Protein AF-0000000070601796 (afdb_homodimer)

Organism: Penaeus vannamei (NCBI:txid6689)

Solvent-accessible surface area (backbone atoms only — not comparable to full-atom values): 25104 Å² total; per-residue (Å²): 136,83,83,76,80,76,74,79,75,78,70,72,74,73,69,78,83,60,62,57,55,40,42,63,65,41,44,72,77,69,81,78,64,83,66,82,69,65,72,70,69,75,73,85,48,68,49,30,37,33,40,44,47,78,46,67,86,44,80,73,28,97,74,22,25,33,31,45,35,33,32,23,70,66,40,57,42,72,46,76,43,76,29,66,59,75,47,40,66,51,49,52,51,47,46,44,54,62,41,36,31,72,50,24,40,30,50,31,39,34,28,57,88,50,68,36,67,69,32,68,54,41,51,51,49,29,59,60,41,62,28,43,80,40,72,64,48,97,79,47,59,68,69,45,48,55,52,50,50,50,49,51,52,50,49,52,56,46,59,60,25,86,61,68,68,44,51,66,78,37,43,39,55,51,49,29,50,59,32,66,33,80,32,80,93,46,70,38,26,23,41,27,53,49,48,29,44,83,66,43,63,32,60,60,52,64,62,23,70,75,81,55,61,69,56,55,55,62,49,54,61,73,95,137,84,83,76,80,75,72,78,74,79,70,71,76,72,68,78,82,58,60,56,54,40,41,63,64,40,44,71,77,68,80,79,65,86,63,84,71,66,74,72,68,76,74,86,47,67,50,29,36,33,38,43,48,78,46,65,85,45,79,72,28,98,73,21,26,32,31,46,34,35,30,24,68,67,41,57,41,71,46,76,42,76,30,65,60,75,47,43,64,52,48,51,50,48,44,43,54,63,41,36,32,72,50,24,40,29,49,31,40,33,28,56,88,48,66,35,66,68,31,68,58,41,51,51,49,30,61,60,41,63,28,43,80,42,71,64,47,98,79,48,59,67,67,45,48,56,52,50,50,50,50,51,52,50,49,53,55,48,59,62,26,86,60,69,68,45,51,68,78,34,43,37,55,48,48,30,50,59,33,65,34,79,32,80,93,48,69,38,24,23,42,27,52,49,48,27,42,84,65,44,64,31,58,60,54,63,62,24,69,76,79,56,59,68,59,55,56,63,48,54,60,72,97

InterPro domains:
  IPR001584 Integrase, catalytic core [PF00665] (47-141)
  IPR001584 Integrase, catalytic core [PS50994] (35-210)
  IPR012337 Ribonuclease H-like superfamily [SSF53098] (43-188)
  IPR036397 Ribonuclease H superfamily [G3DSA:3.30.420.10] (40-213)

Sequence (446 aa):
MTFSATSPSATRAIHPTFPPSAILRCLPPAPRHPGHPTPHLQQDERFQNVHIDIVGPLPMDDGFTYIVMMIDRFTRRPEATPIRDITAA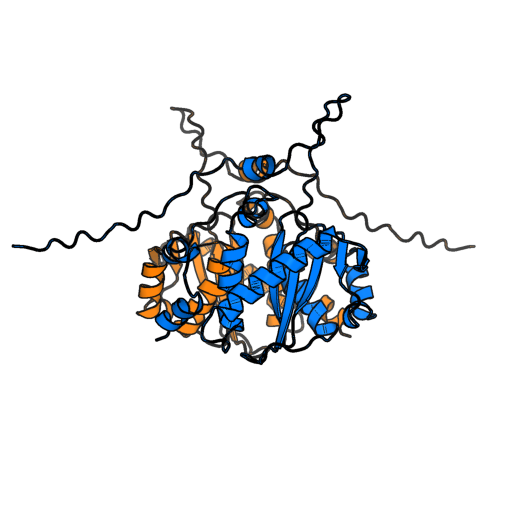TVAKTFINTWVSRFGTPDTVTTDRGAQFESELWRHLMILLGSKRIRTTAYHPCANGMVERLHRHMKQALTSSSSNRRWVDQLPLVLLNIRTSFKEDLQCTTTEMVYGTMLALPADFLVKASTIEPGTFVRQLCDMTFSATSPSATRAIHPTFPPSAILRCLPPAPRHPGHPTPHLQQDERFQNVHIDIVGPLPMDDGFTYIVMMIDRFTRRPEATPIRDITAATVAKTFINTWVSRFGTPDTVTTDRGAQFESELWRHLMILLGSKRIRTTAYHPCANGMVERLHRHMKQALTSSSSNRRWVDQLPLVLLNIRTSFKEDLQCTTTEMVYGTMLALPADFLVKASTIEPGTFVRQLCD

pLDDT: mean 72.41, std 23.52, range [27.55, 97.38]

Radius of gyration: 22.54 Å; Cα contacts (8 Å, |Δi|>4): 683; chains: 2; bounding box: 56×63×92 Å

Secondary structure (DSSP, 8-state):
-------------------TTHHHHHS------SS----------TTTEEEEEEE-PPPPBTTB-EEEEEEETTT--EEEEEES---HHHHHHHHIIIIIHHH---SEEEE-S-HHHHSHHHHHHHHHHTPEEEEPPTT-HHHHHHHHHHHHHHHHHHHHSS-GGGHHHHHHHHHHHHHHSEETTTTEEHHHHHHSSPPP--HHHHHHTTT--THHHHHHHH-/-------------------TTHHHHHS------SS----------TTTEEEEEEE-PPPPBTTB-EEEEEEETTT--EEEEEES---HHHHHHHHIIIIIHHH---SEEEE-S-HHHHSHHHHHHHHHHTPEEEE--TT-HHHHHHHHHHHHHHHHHHHHSS-GGGHHHHHHHHHHHHHHSEETTTTEEHHHHHHSSPPP--HHHHHHTTT--THHHHHHHH-

Structure (mmCIF, N/CA/C/O backbone):
data_AF-0000000070601796-model_v1
#
loop_
_entity.id
_entity.type
_entity.pdbx_description
1 polymer 'Putative choline/ethanolamine kinase'
#
loop_
_atom_site.group_PDB
_atom_site.id
_atom_site.type_symbol
_atom_site.label_atom_id
_atom_site.label_alt_id
_atom_site.label_comp_id
_atom_site.label_asym_id
_atom_site.label_entity_id
_atom_site.label_seq_id
_atom_site.pdbx_PDB_ins_code
_atom_site.Cartn_x
_atom_site.Cartn_y
_atom_site.Cartn_z
_atom_site.occupancy
_atom_site.B_iso_or_equiv
_atom_site.auth_seq_id
_atom_site.auth_comp_id
_atom_site.auth_asym_id
_atom_site.auth_atom_id
_atom_site.pdbx_PDB_model_num
ATOM 1 N N . MET A 1 1 ? 1.97 -25.984 -46.719 1 27.55 1 MET A N 1
ATOM 2 C CA . MET A 1 1 ? 2.707 -24.797 -46.312 1 27.55 1 MET A CA 1
ATOM 3 C C . MET A 1 1 ? 2.395 -24.438 -44.875 1 27.55 1 MET A C 1
ATOM 5 O O . MET A 1 1 ? 1.26 -24.094 -44.531 1 27.55 1 MET A O 1
ATOM 9 N N . THR A 1 2 ? 3.012 -25.094 -43.812 1 27.83 2 THR A N 1
ATOM 10 C CA . THR A 1 2 ? 2.707 -25.234 -42.406 1 27.83 2 THR A CA 1
ATOM 11 C C . THR A 1 2 ? 3.041 -23.953 -41.656 1 27.83 2 THR A C 1
ATOM 13 O O . THR A 1 2 ? 4.168 -23.469 -41.719 1 27.83 2 THR A O 1
ATOM 16 N N . PHE A 1 3 ? 2.113 -22.953 -41.469 1 31.62 3 PHE A N 1
ATOM 17 C CA . PHE A 1 3 ? 2.234 -21.688 -40.75 1 31.62 3 PHE A CA 1
ATOM 18 C C . PHE A 1 3 ? 2.674 -21.922 -39.312 1 31.62 3 PHE A C 1
ATOM 20 O O . PHE A 1 3 ? 1.909 -22.453 -38.5 1 31.62 3 PHE A O 1
ATOM 27 N N . SER A 1 4 ? 3.973 -22.219 -39 1 29.75 4 SER A N 1
ATOM 28 C CA . SER A 1 4 ? 4.547 -22.359 -37.656 1 29.75 4 SER A CA 1
ATOM 29 C C . SER A 1 4 ? 4.426 -21.078 -36.844 1 29.75 4 SER A C 1
ATOM 31 O O . SER A 1 4 ? 5.059 -20.078 -37.188 1 29.75 4 SER A O 1
ATOM 33 N N . ALA A 1 5 ? 3.281 -20.688 -36.344 1 32.38 5 ALA A N 1
ATOM 34 C CA . ALA A 1 5 ? 3.045 -19.516 -35.5 1 32.38 5 ALA A CA 1
ATOM 35 C C . ALA A 1 5 ? 4.02 -19.484 -34.312 1 32.38 5 ALA A C 1
ATOM 37 O O . ALA A 1 5 ? 3.957 -20.328 -33.438 1 32.38 5 ALA A O 1
ATOM 38 N N . THR A 1 6 ? 5.301 -19.078 -34.562 1 30.95 6 THR A N 1
ATOM 39 C CA . THR A 1 6 ? 6.312 -18.859 -33.531 1 30.95 6 THR A CA 1
ATOM 40 C C . THR A 1 6 ? 5.789 -17.906 -32.469 1 30.95 6 THR A C 1
ATOM 42 O O . THR A 1 6 ? 5.398 -16.781 -32.75 1 30.95 6 THR A O 1
ATOM 45 N N . SER A 1 7 ? 5.219 -18.375 -31.406 1 31.25 7 SER A N 1
ATOM 46 C CA . SER A 1 7 ? 4.719 -17.703 -30.219 1 31.25 7 SER A CA 1
ATOM 47 C C . SER A 1 7 ? 5.754 -16.734 -29.641 1 31.25 7 SER A C 1
ATOM 49 O O . SER A 1 7 ? 6.895 -17.125 -29.391 1 31.25 7 SER A O 1
ATOM 51 N N . PRO A 1 8 ? 5.82 -15.43 -30.031 1 32.69 8 PRO A N 1
ATOM 52 C CA . PRO A 1 8 ? 6.797 -14.492 -29.469 1 32.69 8 PRO A CA 1
ATOM 53 C C . PRO A 1 8 ? 6.98 -14.664 -27.953 1 32.69 8 PRO A C 1
ATOM 55 O O . PRO A 1 8 ? 6 -14.852 -27.234 1 32.69 8 PRO A O 1
ATOM 58 N N . SER A 1 9 ? 7.957 -15.336 -27.484 1 32.66 9 SER A N 1
ATOM 59 C CA . SER A 1 9 ? 8.453 -15.328 -26.109 1 32.66 9 SER A CA 1
ATOM 60 C C . SER A 1 9 ? 8.445 -13.922 -25.531 1 32.66 9 SER A C 1
ATOM 62 O O . SER A 1 9 ? 9.086 -13.016 -26.062 1 32.66 9 SER A O 1
ATOM 64 N N . ALA A 1 10 ? 7.359 -13.414 -25.125 1 36.53 10 ALA A N 1
ATOM 65 C CA . ALA A 1 10 ? 7.309 -12.125 -24.422 1 36.53 10 ALA A CA 1
ATOM 66 C C . ALA A 1 10 ? 8.469 -11.977 -23.453 1 36.53 10 ALA A C 1
ATOM 68 O O . ALA A 1 10 ? 8.5 -12.641 -22.406 1 36.53 10 ALA A O 1
ATOM 69 N N . THR A 1 11 ? 9.656 -11.703 -23.953 1 35.5 11 THR A N 1
ATOM 70 C CA . THR A 1 11 ? 10.844 -11.359 -23.172 1 35.5 11 THR A CA 1
ATOM 71 C C . THR A 1 11 ? 10.508 -10.352 -22.078 1 35.5 11 THR A C 1
ATOM 73 O O . THR A 1 11 ? 10.055 -9.242 -22.375 1 35.5 11 THR A O 1
ATOM 76 N N . ARG A 1 12 ? 10.219 -10.875 -20.953 1 40.72 12 ARG A N 1
ATOM 77 C CA . ARG A 1 12 ? 10.211 -10 -19.781 1 40.72 12 ARG A CA 1
ATOM 78 C C . ARG A 1 12 ? 11.422 -9.07 -19.781 1 40.72 12 ARG A C 1
ATOM 80 O O . ARG A 1 12 ? 12.562 -9.531 -19.828 1 40.72 12 ARG A O 1
ATOM 87 N N . ALA A 1 13 ? 11.344 -7.996 -20.391 1 36.81 13 ALA A N 1
ATOM 88 C CA . ALA A 1 13 ? 12.477 -7.078 -20.328 1 36.81 13 ALA A CA 1
ATOM 89 C C . ALA A 1 13 ? 13.016 -6.977 -18.891 1 36.81 13 ALA A C 1
ATOM 91 O O . ALA A 1 13 ? 12.305 -6.539 -17.984 1 36.81 13 ALA A O 1
ATOM 92 N N . ILE A 1 14 ? 13.805 -7.953 -18.516 1 35.41 14 ILE A N 1
ATOM 93 C CA . ILE A 1 14 ? 14.539 -7.828 -17.266 1 35.41 14 ILE A CA 1
ATOM 94 C C . ILE A 1 14 ? 15.383 -6.555 -17.281 1 35.41 14 ILE A C 1
ATOM 96 O O . ILE A 1 14 ? 16.234 -6.383 -18.156 1 35.41 14 ILE A O 1
ATOM 100 N N . HIS A 1 15 ? 14.867 -5.477 -16.844 1 34.66 15 HIS A N 1
ATOM 101 C CA . HIS A 1 15 ? 15.758 -4.324 -16.734 1 34.66 15 HIS A CA 1
ATOM 102 C C . HIS A 1 15 ? 16.969 -4.645 -15.867 1 34.66 15 HIS A C 1
ATOM 104 O O . HIS A 1 15 ? 16.875 -5.469 -14.953 1 34.66 15 HIS A O 1
ATOM 110 N N . PRO A 1 16 ? 18.109 -4.254 -16.344 1 31.34 16 PRO A N 1
ATOM 111 C CA . PRO A 1 16 ? 19.375 -4.48 -15.625 1 31.34 16 PRO A CA 1
ATOM 112 C C . PRO A 1 16 ? 19.281 -4.109 -14.148 1 31.34 16 PRO A C 1
ATOM 114 O O . PRO A 1 16 ? 18.5 -3.229 -13.773 1 31.34 16 PRO A O 1
ATOM 117 N N . THR A 1 17 ? 19.562 -5.094 -13.289 1 33.25 17 THR A N 1
ATOM 118 C CA . THR A 1 17 ? 19.734 -4.941 -11.844 1 33.25 17 THR A CA 1
ATOM 119 C C . THR A 1 17 ? 20.578 -3.713 -11.531 1 33.25 17 THR A C 1
ATOM 121 O O . THR A 1 17 ? 21.734 -3.619 -11.961 1 33.25 17 THR A O 1
ATOM 124 N N . PHE A 1 18 ? 20.062 -2.576 -11.422 1 34.47 18 PHE A N 1
ATOM 125 C CA . PHE A 1 18 ? 20.828 -1.414 -11 1 34.47 18 PHE A CA 1
ATOM 126 C C . PHE A 1 18 ? 21.422 -1.632 -9.617 1 34.47 18 PHE A C 1
ATOM 128 O O . PHE A 1 18 ? 20.766 -2.197 -8.734 1 34.47 18 PHE A O 1
ATOM 135 N N . PRO A 1 19 ? 22.641 -1.604 -9.391 1 35.62 19 PRO A N 1
ATOM 136 C CA . PRO A 1 19 ? 23.234 -1.679 -8.047 1 35.62 19 PRO A CA 1
ATOM 137 C C . PRO A 1 19 ? 22.469 -0.834 -7.031 1 35.62 19 PRO A C 1
ATOM 139 O O . PRO A 1 19 ? 21.812 0.141 -7.398 1 35.62 19 PRO A O 1
ATOM 142 N N . PRO A 1 20 ? 22.031 -1.348 -5.867 1 39.16 20 PRO A N 1
ATOM 143 C CA . PRO A 1 20 ? 21.359 -0.66 -4.762 1 39.16 20 PRO A CA 1
ATOM 144 C C . PRO A 1 20 ? 21.734 0.817 -4.668 1 39.16 20 PRO A C 1
ATOM 146 O O . PRO A 1 20 ? 21.094 1.578 -3.939 1 39.16 20 PRO A O 1
ATOM 149 N N . SER A 1 21 ? 22.781 1.272 -5.32 1 41.09 21 SER A N 1
ATOM 150 C CA . SER A 1 21 ? 23.234 2.654 -5.418 1 41.09 21 SER A CA 1
ATOM 151 C C . SER A 1 21 ? 22.234 3.518 -6.176 1 41.09 21 SER A C 1
ATOM 153 O O . SER A 1 21 ? 22.531 4.66 -6.535 1 41.09 21 SER A O 1
ATOM 155 N N . ALA A 1 22 ? 21.266 2.914 -6.52 1 44.47 22 ALA A N 1
ATOM 156 C CA . ALA A 1 22 ? 20.422 3.717 -7.406 1 44.47 22 ALA A CA 1
ATOM 157 C C . ALA A 1 22 ? 19.859 4.93 -6.672 1 44.47 22 ALA A C 1
ATOM 159 O O . ALA A 1 22 ? 19.719 6.008 -7.254 1 44.47 22 ALA A O 1
ATOM 160 N N . ILE A 1 23 ? 19.438 4.664 -5.348 1 46.59 23 ILE A N 1
ATOM 161 C CA . ILE A 1 23 ? 18.938 5.828 -4.625 1 46.59 23 ILE A CA 1
ATOM 162 C C . ILE A 1 23 ? 20.016 6.918 -4.598 1 46.59 23 ILE A C 1
ATOM 164 O O . ILE A 1 23 ? 19.703 8.102 -4.754 1 46.59 23 ILE A O 1
ATOM 168 N N . LEU A 1 24 ? 21.234 6.422 -4.418 1 45.03 24 LEU A N 1
ATOM 169 C CA . LEU A 1 24 ? 22.312 7.402 -4.379 1 45.03 24 LEU A CA 1
ATOM 170 C C . LEU A 1 24 ? 22.484 8.078 -5.734 1 45.03 24 LEU A C 1
ATOM 172 O O . LEU A 1 24 ? 22.906 9.242 -5.809 1 45.03 24 LEU A O 1
ATOM 176 N N . ARG A 1 25 ? 22.234 7.285 -6.684 1 45.62 25 ARG A N 1
ATOM 177 C CA . ARG A 1 25 ? 22.469 7.887 -7.992 1 45.62 25 ARG A CA 1
ATOM 178 C C . ARG A 1 25 ? 21.375 8.906 -8.328 1 45.62 25 ARG A C 1
ATOM 180 O O . ARG A 1 25 ? 21.625 9.852 -9.086 1 45.62 25 ARG A O 1
ATOM 187 N N . CYS A 1 26 ? 20.188 8.672 -7.859 1 42.59 26 CYS A N 1
ATOM 188 C CA . CYS A 1 26 ? 19.078 9.562 -8.18 1 42.59 26 CYS A CA 1
ATOM 189 C C . CYS A 1 26 ? 19.172 10.859 -7.383 1 42.59 26 CYS A C 1
ATOM 191 O O . CYS A 1 26 ? 18.469 11.82 -7.68 1 42.59 26 CYS A O 1
ATOM 193 N N . LEU A 1 27 ? 20.031 10.844 -6.348 1 44.19 27 LEU A N 1
ATOM 194 C CA . LEU A 1 27 ? 20.109 12.094 -5.602 1 44.19 27 LEU A CA 1
ATOM 195 C C . LEU A 1 27 ? 21.016 13.094 -6.316 1 44.19 27 LEU A C 1
ATOM 197 O O . LEU A 1 27 ? 22.109 12.75 -6.746 1 44.19 27 LEU A O 1
ATOM 201 N N . PRO A 1 28 ? 20.406 14.062 -6.852 1 40.34 28 PRO A N 1
ATOM 202 C CA . PRO A 1 28 ? 21.266 15.062 -7.484 1 40.34 28 PRO A CA 1
ATOM 203 C C . PRO A 1 28 ? 22.5 15.406 -6.645 1 40.34 28 PRO A C 1
ATOM 205 O O . PRO A 1 28 ? 22.438 15.336 -5.414 1 40.34 28 PRO A O 1
ATOM 208 N N . PRO A 1 29 ? 23.609 15.438 -7.293 1 39.12 29 PRO A N 1
ATOM 209 C CA . PRO A 1 29 ? 24.781 15.914 -6.566 1 39.12 29 PRO A CA 1
ATOM 210 C C . PRO A 1 29 ? 24.562 17.25 -5.879 1 39.12 29 PRO A C 1
ATOM 212 O O . PRO A 1 29 ? 23.844 18.109 -6.414 1 39.12 29 PRO A O 1
ATOM 215 N N . ALA A 1 30 ? 24.453 17.359 -4.527 1 37.25 30 ALA A N 1
ATOM 216 C CA . ALA A 1 30 ? 24.453 18.672 -3.877 1 37.25 30 ALA A CA 1
ATOM 217 C C . ALA A 1 30 ? 25.375 19.641 -4.602 1 37.25 30 ALA A C 1
ATOM 219 O O . ALA A 1 30 ? 26.406 19.234 -5.152 1 37.25 30 ALA A O 1
ATOM 220 N N . PRO A 1 31 ? 24.859 20.766 -4.863 1 35.44 31 PRO A N 1
ATOM 221 C CA . PRO A 1 31 ? 25.812 21.734 -5.418 1 35.44 31 PRO A CA 1
ATOM 222 C C . PRO A 1 31 ? 27.141 21.766 -4.652 1 35.44 31 PRO A C 1
ATOM 224 O O . PRO A 1 31 ? 27.141 21.672 -3.422 1 35.44 31 PRO A O 1
ATOM 227 N N . ARG A 1 32 ? 28.219 21.375 -5.234 1 36.53 32 ARG A N 1
ATOM 228 C CA . ARG A 1 32 ? 29.578 21.516 -4.723 1 36.53 32 ARG A CA 1
ATOM 229 C C . ARG A 1 32 ? 29.875 22.953 -4.336 1 36.53 32 ARG A C 1
ATOM 231 O O . ARG A 1 32 ? 29.984 23.828 -5.203 1 36.53 32 ARG A O 1
ATOM 238 N N . HIS A 1 33 ? 29.375 23.547 -3.203 1 36.47 33 HIS A N 1
ATOM 239 C CA . HIS A 1 33 ? 30.188 24.719 -2.889 1 36.47 33 HIS A CA 1
ATOM 240 C C . HIS A 1 33 ? 31.656 24.344 -2.777 1 36.47 33 HIS A C 1
ATOM 242 O O . HIS A 1 33 ? 32 23.219 -2.43 1 36.47 33 HIS A O 1
ATOM 248 N N . PRO A 1 34 ? 32.688 25.141 -3.203 1 38.19 34 PRO A N 1
ATOM 249 C CA . PRO A 1 34 ? 34.125 24.906 -3.17 1 38.19 34 PRO A CA 1
ATOM 250 C C . PRO A 1 34 ? 34.594 24.281 -1.858 1 38.19 34 PRO A C 1
ATOM 252 O O . PRO A 1 34 ? 35.719 23.766 -1.78 1 38.19 34 PRO A O 1
ATOM 255 N N . GLY A 1 35 ? 34.312 24.891 -0.669 1 38.12 35 GLY A N 1
ATOM 256 C CA . GLY A 1 35 ? 35.094 24.484 0.481 1 38.12 35 GLY A CA 1
ATOM 257 C C . GLY A 1 35 ? 35 23 0.771 1 38.12 35 GLY A C 1
ATOM 258 O O . GLY A 1 35 ? 35.094 22.172 -0.143 1 38.12 35 GLY A O 1
ATOM 259 N N . HIS A 1 36 ? 34.656 22.734 2.127 1 37.25 36 HIS A N 1
ATOM 260 C CA . HIS A 1 36 ? 34.812 21.406 2.715 1 37.25 36 HIS A CA 1
ATOM 261 C C . HIS A 1 36 ? 34 20.359 1.956 1 37.25 36 HIS A C 1
ATOM 263 O O . HIS A 1 36 ? 32.812 20.516 1.763 1 37.25 36 HIS A O 1
ATOM 269 N N . PRO A 1 37 ? 34.625 19.641 1.055 1 38.59 37 PRO A N 1
ATOM 270 C CA . PRO A 1 37 ? 34.094 18.547 0.225 1 38.59 37 PRO A CA 1
ATOM 271 C C . PRO A 1 37 ? 33.156 17.625 0.991 1 38.59 37 PRO A C 1
ATOM 273 O O . PRO A 1 37 ? 33 16.469 0.621 1 38.59 37 PRO A O 1
ATOM 276 N N . THR A 1 38 ? 32.906 17.969 2.297 1 36.72 38 THR A N 1
ATOM 277 C CA . THR A 1 38 ? 32.219 16.797 2.85 1 36.72 38 THR A CA 1
ATOM 278 C C . THR A 1 38 ? 31.016 16.422 1.998 1 36.72 38 THR A C 1
ATOM 280 O O . THR A 1 38 ? 30.188 17.281 1.673 1 36.72 38 THR A O 1
ATOM 283 N N . PRO A 1 39 ? 31.141 15.523 1.067 1 37.59 39 PRO A N 1
ATOM 284 C CA . PRO A 1 39 ? 29.938 15.023 0.392 1 37.59 39 PRO A CA 1
ATOM 285 C C . PRO A 1 39 ? 28.688 15.125 1.261 1 37.59 39 PRO A C 1
ATOM 287 O O . PRO A 1 39 ? 28.672 14.617 2.381 1 37.59 39 PRO A O 1
ATOM 290 N N . HIS A 1 40 ? 28.188 16.266 1.503 1 36.53 40 HIS A N 1
ATOM 291 C CA . HIS A 1 40 ? 26.938 16.359 2.252 1 36.53 40 HIS A CA 1
ATOM 292 C C . HIS A 1 40 ? 26 15.203 1.902 1 36.53 40 HIS A C 1
ATOM 294 O O . HIS A 1 40 ? 25.594 15.055 0.749 1 36.53 40 HIS A O 1
ATOM 300 N N . LEU A 1 41 ? 26.297 14 2.318 1 40.81 41 LEU A N 1
ATOM 301 C CA . LEU A 1 41 ? 25.391 12.867 2.219 1 40.81 41 LEU A CA 1
ATOM 302 C C . LEU A 1 41 ? 23.938 13.32 2.283 1 40.81 41 LEU A C 1
ATOM 304 O O . LEU A 1 41 ? 23.516 13.914 3.275 1 40.81 41 LEU A O 1
ATOM 308 N N . GLN A 1 42 ? 23.453 13.805 1.179 1 49.16 42 GLN A N 1
ATOM 309 C CA . GLN A 1 42 ? 22.031 14.141 1.201 1 49.16 42 GLN A CA 1
ATOM 310 C C . GLN A 1 42 ? 21.25 13.172 2.088 1 49.16 42 GLN A C 1
ATOM 312 O O . GLN A 1 42 ? 21.406 11.953 1.973 1 49.16 42 GLN A O 1
ATOM 317 N N . GLN A 1 43 ? 20.812 13.578 3.23 1 63.22 43 GLN A N 1
ATOM 318 C CA . GLN A 1 43 ? 20.031 12.844 4.219 1 63.22 43 GLN A CA 1
ATOM 319 C C . GLN A 1 43 ? 18.828 12.18 3.574 1 63.22 43 GLN A C 1
ATOM 321 O O . GLN A 1 43 ? 18.188 12.75 2.688 1 63.22 43 GLN A O 1
ATOM 326 N N . ASP A 1 44 ? 18.688 10.859 3.639 1 75.31 44 ASP A N 1
ATOM 327 C CA . ASP A 1 44 ? 17.5 10.125 3.227 1 75.31 44 ASP A CA 1
ATOM 328 C C . ASP A 1 44 ? 16.25 10.711 3.863 1 75.31 44 ASP A C 1
ATOM 330 O O . ASP A 1 44 ? 15.984 10.508 5.051 1 75.31 44 ASP A O 1
ATOM 334 N N . GLU A 1 45 ? 15.555 11.523 3.1 1 84.25 45 GLU A N 1
ATOM 335 C CA . GLU A 1 45 ? 14.336 12.164 3.588 1 84.25 45 GLU A CA 1
ATOM 336 C C . GLU A 1 45 ? 13.094 11.422 3.111 1 84.25 45 GLU A C 1
ATOM 338 O O . GLU A 1 45 ? 11.984 11.953 3.174 1 84.25 45 GLU A O 1
ATOM 343 N N . ARG A 1 46 ? 13.383 10.219 2.709 1 89 46 ARG A N 1
ATOM 344 C CA . ARG A 1 46 ? 12.227 9.461 2.24 1 89 46 ARG A CA 1
ATOM 345 C C . ARG A 1 46 ? 11.164 9.359 3.326 1 89 46 ARG A C 1
ATOM 347 O O . ARG A 1 46 ? 11.469 9.047 4.48 1 89 46 ARG A O 1
ATOM 354 N N . PHE A 1 47 ? 9.961 9.625 2.984 1 94 47 PHE A N 1
ATOM 355 C CA . PHE A 1 47 ? 8.734 9.414 3.754 1 94 47 PHE A CA 1
ATOM 356 C C . PHE A 1 47 ? 8.633 10.422 4.891 1 94 47 PHE A C 1
ATOM 358 O O . PHE A 1 47 ? 7.73 10.328 5.727 1 94 47 PHE A O 1
ATOM 365 N N . GLN A 1 48 ? 9.5 11.5 4.891 1 91.81 48 GLN A N 1
ATOM 366 C CA . GLN A 1 48 ? 9.555 12.43 6.016 1 91.81 48 GLN A CA 1
ATOM 367 C C . GLN A 1 48 ? 8.633 13.625 5.789 1 91.81 48 GLN A C 1
ATOM 369 O O . GLN A 1 48 ? 8.156 14.242 6.746 1 91.81 48 GLN A O 1
ATOM 374 N N . ASN A 1 49 ? 8.477 13.953 4.543 1 92.31 49 ASN A N 1
ATOM 375 C CA . ASN A 1 49 ? 7.645 15.094 4.188 1 92.31 49 ASN A CA 1
ATOM 376 C C . ASN A 1 49 ? 6.531 14.695 3.223 1 92.31 49 ASN A C 1
ATOM 378 O O . ASN A 1 49 ? 6.793 14.383 2.059 1 92.31 49 ASN A O 1
ATOM 382 N N . VAL A 1 50 ? 5.277 14.758 3.768 1 94.75 50 VAL A N 1
ATOM 383 C CA . VAL A 1 50 ? 4.156 14.289 2.963 1 94.75 50 VAL A CA 1
ATOM 384 C C . VAL A 1 50 ? 3.164 15.43 2.744 1 94.75 50 VAL A C 1
ATOM 386 O O . VAL A 1 50 ? 2.877 16.203 3.666 1 94.75 50 VAL A O 1
ATOM 389 N N . HIS A 1 51 ? 2.746 15.586 1.511 1 92.62 51 HIS A N 1
ATOM 390 C CA . HIS A 1 51 ? 1.669 16.5 1.163 1 92.62 51 HIS A CA 1
ATOM 391 C C . HIS A 1 51 ? 0.344 15.766 1.007 1 92.62 51 HIS A C 1
ATOM 393 O O . HIS A 1 51 ? 0.277 14.734 0.326 1 92.62 51 HIS A O 1
ATOM 399 N N . ILE A 1 52 ? -0.696 16.25 1.69 1 93.62 52 ILE A N 1
ATOM 400 C CA . ILE A 1 52 ? -2.016 15.633 1.599 1 93.62 52 ILE A CA 1
ATOM 401 C C . ILE A 1 52 ? -2.992 16.609 0.939 1 93.62 52 ILE A C 1
ATOM 403 O O . ILE A 1 52 ? -3.018 17.797 1.275 1 93.62 52 ILE A O 1
ATOM 407 N N . ASP A 1 53 ? -3.744 16.094 0.002 1 88.06 53 ASP A N 1
ATOM 408 C CA . ASP A 1 53 ? -4.781 16.844 -0.695 1 88.06 53 ASP A CA 1
ATOM 409 C C . ASP A 1 53 ? -6.031 16 -0.904 1 88.06 53 ASP A C 1
ATOM 411 O O . ASP A 1 53 ? -5.953 14.766 -0.954 1 88.06 53 ASP A O 1
ATOM 415 N N . ILE A 1 54 ? -7.113 16.641 -0.964 1 91.31 54 ILE A N 1
ATOM 416 C CA . ILE A 1 54 ? -8.375 15.961 -1.222 1 91.31 54 ILE A CA 1
ATOM 417 C C . ILE A 1 54 ? -8.906 16.359 -2.598 1 91.31 54 ILE A C 1
ATOM 419 O O . ILE A 1 54 ? -9.031 17.547 -2.902 1 91.31 54 ILE A O 1
ATOM 423 N N . VAL A 1 55 ? -9.18 15.344 -3.383 1 88.5 55 VAL A N 1
ATOM 424 C CA . VAL A 1 55 ? -9.727 15.555 -4.719 1 88.5 55 VAL A CA 1
ATOM 425 C C . VAL A 1 55 ? -11.211 15.18 -4.738 1 88.5 55 VAL A C 1
ATOM 427 O O . VAL A 1 55 ? -11.594 14.102 -4.27 1 88.5 55 VAL A O 1
ATOM 430 N N . GLY A 1 56 ? -11.953 15.984 -5.402 1 87.31 56 GLY A N 1
ATOM 431 C CA . GLY A 1 56 ? -13.383 15.727 -5.523 1 87.31 56 GLY A CA 1
ATOM 432 C C . GLY A 1 56 ? -14.234 16.969 -5.305 1 87.31 56 GLY A C 1
ATOM 433 O O . GLY A 1 56 ? -13.711 18.062 -5.113 1 87.31 56 GLY A O 1
ATOM 434 N N . PRO A 1 57 ? -15.523 16.906 -5.43 1 90.25 57 PRO A N 1
ATOM 435 C CA . PRO A 1 57 ? -16.281 15.672 -5.625 1 90.25 57 PRO A CA 1
ATOM 436 C C . PRO A 1 57 ? -16.156 15.125 -7.047 1 90.25 57 PRO A C 1
ATOM 438 O O . PRO A 1 57 ? -16.125 15.898 -8.008 1 90.25 57 PRO A O 1
ATOM 441 N N . LEU A 1 58 ? -15.992 13.805 -7.098 1 87.94 58 LEU A N 1
ATOM 442 C CA . LEU A 1 58 ? -16.016 13.039 -8.336 1 87.94 58 LEU A CA 1
ATOM 443 C C . LEU A 1 58 ? -17.344 12.312 -8.508 1 87.94 58 LEU A C 1
ATOM 445 O O . LEU A 1 58 ? -18.109 12.188 -7.559 1 87.94 58 LEU A O 1
ATOM 449 N N . PRO A 1 59 ? -17.688 11.969 -9.766 1 89.06 59 PRO A N 1
ATOM 450 C CA . PRO A 1 59 ? -18.875 11.117 -9.891 1 89.06 59 PRO A CA 1
ATOM 451 C C . PRO A 1 59 ? -18.797 9.875 -9 1 89.06 59 PRO A C 1
ATOM 453 O O . PRO A 1 59 ? -17.734 9.258 -8.883 1 89.06 59 PRO A O 1
ATOM 456 N N . MET A 1 60 ? -19.922 9.664 -8.367 1 92.56 60 MET A N 1
ATOM 457 C CA . MET A 1 60 ? -19.953 8.555 -7.43 1 92.56 60 MET A CA 1
ATOM 458 C C . MET A 1 60 ? -19.625 7.238 -8.125 1 92.56 60 MET A C 1
ATOM 460 O O . MET A 1 60 ? -20.141 6.953 -9.211 1 92.56 60 MET A O 1
ATOM 464 N N . ASP A 1 61 ? -18.734 6.527 -7.594 1 92 61 ASP A N 1
ATOM 465 C CA . ASP A 1 61 ? -18.312 5.207 -8.055 1 92 61 ASP A CA 1
ATOM 466 C C . ASP A 1 61 ? -18.062 4.266 -6.883 1 92 61 ASP A C 1
ATOM 468 O O . ASP A 1 61 ? -17.172 4.512 -6.062 1 92 61 ASP A O 1
ATOM 472 N N . ASP A 1 62 ? -18.812 3.191 -6.762 1 91.44 62 ASP A N 1
ATOM 473 C CA . ASP A 1 62 ? -18.719 2.213 -5.684 1 91.44 62 ASP A CA 1
ATOM 474 C C . ASP A 1 62 ? -18.812 2.889 -4.32 1 91.44 62 ASP A C 1
ATOM 476 O O . ASP A 1 62 ? -18.078 2.551 -3.395 1 91.44 62 ASP A O 1
ATOM 480 N N . GLY A 1 63 ? -19.578 3.951 -4.25 1 93.12 63 GLY A N 1
ATOM 481 C CA . GLY A 1 63 ? -19.844 4.633 -2.994 1 93.12 63 GLY A CA 1
ATOM 482 C C . GLY A 1 63 ? -18.828 5.707 -2.67 1 93.12 63 GLY A C 1
ATOM 483 O O . GLY A 1 63 ? -18.922 6.383 -1.646 1 93.12 63 GLY A O 1
ATOM 484 N N . PHE A 1 64 ? -17.875 5.879 -3.504 1 95.38 64 PHE A N 1
ATOM 485 C CA . PHE A 1 64 ? -16.812 6.852 -3.264 1 95.38 64 PHE A CA 1
ATOM 486 C C . PHE A 1 64 ? -17 8.086 -4.141 1 95.38 64 PHE A C 1
ATOM 488 O O . PHE A 1 64 ? -17.422 7.973 -5.297 1 95.38 64 PHE A O 1
ATOM 495 N N . THR A 1 65 ? -16.688 9.266 -3.576 1 94.94 65 THR A N 1
ATOM 496 C CA . THR A 1 65 ? -16.844 10.492 -4.344 1 94.94 65 THR A CA 1
ATOM 497 C C . THR A 1 65 ? -15.609 11.383 -4.203 1 94.94 65 THR A C 1
ATOM 499 O O . THR A 1 65 ? -15.539 12.445 -4.824 1 94.94 65 THR A O 1
ATOM 502 N N . TYR A 1 66 ? -14.648 10.977 -3.377 1 94 66 TYR A N 1
ATOM 503 C CA . TYR A 1 66 ? -13.438 11.758 -3.141 1 94 66 TYR A CA 1
ATOM 504 C C . TYR A 1 66 ? -12.203 10.875 -3.152 1 94 66 TYR A C 1
ATOM 506 O O . TYR A 1 66 ? -12.312 9.648 -3.059 1 94 66 TYR A O 1
ATOM 514 N N . ILE A 1 67 ? -11.094 11.477 -3.379 1 94.69 67 ILE A N 1
ATOM 515 C CA . ILE A 1 67 ? -9.805 10.812 -3.238 1 94.69 67 ILE A CA 1
ATOM 516 C C . ILE A 1 67 ? -8.922 11.594 -2.271 1 94.69 67 ILE A C 1
ATOM 518 O O . ILE A 1 67 ? -8.805 12.82 -2.383 1 94.69 67 ILE A O 1
ATOM 522 N N . VAL A 1 68 ? -8.43 10.984 -1.257 1 95.12 68 VAL A N 1
ATOM 523 C CA . VAL A 1 68 ? -7.32 11.562 -0.501 1 95.12 68 VAL A CA 1
ATOM 524 C C . VAL A 1 68 ? -5.996 11.234 -1.192 1 95.12 68 VAL A C 1
ATOM 526 O O . VAL A 1 68 ? -5.652 10.062 -1.362 1 95.12 68 VAL A O 1
ATOM 529 N N . MET A 1 69 ? -5.309 12.234 -1.587 1 94.06 69 MET A N 1
ATOM 530 C CA . MET A 1 69 ? -4.012 12.07 -2.238 1 94.06 69 MET A CA 1
ATOM 531 C C . MET A 1 69 ? -2.877 12.461 -1.297 1 94.06 69 MET A C 1
ATOM 533 O O . MET A 1 69 ? -2.969 13.469 -0.59 1 94.06 69 MET A O 1
ATOM 537 N N . MET A 1 70 ? -1.883 11.656 -1.286 1 95.12 70 MET A N 1
ATOM 538 C CA . MET A 1 70 ? -0.67 11.898 -0.511 1 95.12 70 MET A CA 1
ATOM 539 C C . MET A 1 70 ? 0.572 11.75 -1.384 1 95.12 70 MET A C 1
ATOM 541 O O . MET A 1 70 ? 0.649 10.844 -2.215 1 95.12 70 MET A O 1
ATOM 545 N N . ILE A 1 71 ? 1.488 12.68 -1.219 1 94.06 71 ILE A N 1
ATOM 546 C CA . ILE A 1 71 ? 2.701 12.586 -2.023 1 94.06 71 ILE A CA 1
ATOM 547 C C . ILE A 1 71 ? 3.924 12.844 -1.144 1 94.06 71 ILE A C 1
ATOM 549 O O . ILE A 1 71 ? 3.949 13.797 -0.37 1 94.06 71 ILE A O 1
ATOM 553 N N . ASP A 1 72 ? 4.852 11.922 -1.23 1 93.12 72 ASP A N 1
ATOM 554 C CA . ASP A 1 72 ? 6.148 12.125 -0.587 1 93.12 72 ASP A CA 1
ATOM 555 C C . ASP A 1 72 ? 6.98 13.164 -1.335 1 93.12 72 ASP A C 1
ATOM 557 O O . ASP A 1 72 ? 7.23 13.016 -2.533 1 93.12 72 ASP A O 1
ATOM 561 N N . ARG A 1 73 ? 7.461 14.102 -0.633 1 87.94 73 ARG A N 1
ATOM 562 C CA . ARG A 1 73 ? 8.188 15.195 -1.271 1 87.94 73 ARG A CA 1
ATOM 563 C C . ARG A 1 73 ? 9.516 14.711 -1.842 1 87.94 73 ARG A C 1
ATOM 565 O O . ARG A 1 73 ? 9.977 15.211 -2.869 1 87.94 73 ARG A O 1
ATOM 572 N N . PHE A 1 74 ? 10.062 13.789 -1.2 1 86.81 74 PHE A N 1
ATOM 573 C CA . PHE A 1 74 ? 11.406 13.344 -1.577 1 86.81 74 PHE A CA 1
ATOM 574 C C . PHE A 1 74 ? 11.344 12.383 -2.754 1 86.81 74 PHE A C 1
ATOM 576 O O . PHE A 1 74 ? 12.008 12.594 -3.773 1 86.81 74 PHE A O 1
ATOM 583 N N . THR A 1 75 ? 10.539 11.352 -2.66 1 87.69 75 THR A N 1
ATOM 584 C CA . THR A 1 75 ? 10.492 10.305 -3.678 1 87.69 75 THR A CA 1
ATOM 585 C C . THR A 1 75 ? 9.469 10.648 -4.754 1 87.69 75 THR A C 1
ATOM 587 O O . THR A 1 75 ? 9.453 10.031 -5.824 1 87.69 75 THR A O 1
ATOM 590 N N . ARG A 1 76 ? 8.523 11.477 -4.434 1 89.38 76 ARG A N 1
ATOM 591 C CA . ARG A 1 76 ? 7.398 11.836 -5.285 1 89.38 76 ARG A CA 1
ATOM 592 C C . ARG A 1 76 ? 6.406 10.68 -5.395 1 89.38 76 ARG A C 1
ATOM 594 O O . ARG A 1 76 ? 5.566 10.656 -6.297 1 89.38 76 ARG A O 1
ATOM 601 N N . ARG A 1 77 ? 6.492 9.75 -4.484 1 93.44 77 ARG A N 1
ATOM 602 C CA . ARG A 1 77 ? 5.551 8.641 -4.445 1 93.44 77 ARG A CA 1
ATOM 603 C C . ARG A 1 77 ? 4.141 9.133 -4.121 1 93.44 77 ARG A C 1
ATOM 605 O O . ARG A 1 77 ? 3.914 9.719 -3.064 1 93.44 77 ARG A O 1
ATOM 612 N N . PRO A 1 78 ? 3.268 8.852 -5.055 1 95.31 78 PRO A N 1
ATOM 613 C CA . PRO A 1 78 ? 1.878 9.203 -4.754 1 95.31 78 PRO A CA 1
ATOM 614 C C . PRO A 1 78 ? 1.092 8.047 -4.141 1 95.31 78 PRO A C 1
ATOM 616 O O . PRO A 1 78 ? 1.327 6.887 -4.477 1 95.31 78 PRO A O 1
ATOM 619 N N . GLU A 1 79 ? 0.272 8.328 -3.205 1 96.81 79 GLU A N 1
ATOM 620 C CA . GLU A 1 79 ? -0.798 7.465 -2.719 1 96.81 79 GLU A CA 1
ATOM 621 C C . GLU A 1 79 ? -2.164 8.125 -2.898 1 96.81 79 GLU A C 1
ATOM 623 O O . GLU A 1 79 ? -2.311 9.328 -2.693 1 96.81 79 GLU A O 1
ATOM 628 N N . ALA A 1 80 ? -3.084 7.363 -3.326 1 95.62 80 ALA A N 1
ATOM 629 C CA . ALA A 1 80 ? -4.445 7.852 -3.527 1 95.62 80 ALA A CA 1
ATOM 630 C C . ALA A 1 80 ? -5.473 6.832 -3.043 1 95.62 80 ALA A C 1
ATOM 632 O O . ALA A 1 80 ? -5.422 5.66 -3.428 1 95.62 80 ALA A O 1
ATOM 633 N N . THR A 1 81 ? -6.328 7.27 -2.219 1 96.81 81 THR A N 1
ATOM 634 C CA . THR A 1 81 ? -7.332 6.383 -1.642 1 96.81 81 THR A CA 1
ATOM 635 C C . THR A 1 81 ? -8.727 6.98 -1.788 1 96.81 81 THR A C 1
ATOM 637 O O . THR A 1 81 ? -8.969 8.117 -1.383 1 96.81 81 THR A O 1
ATOM 640 N N . PRO A 1 82 ? -9.656 6.207 -2.41 1 96.25 82 PRO A N 1
ATOM 641 C CA . PRO A 1 82 ? -11.039 6.68 -2.465 1 96.25 82 PRO A CA 1
ATOM 642 C C . PRO A 1 82 ? -11.695 6.746 -1.088 1 96.25 82 PRO A C 1
ATOM 644 O O . PRO A 1 82 ? -11.461 5.879 -0.243 1 96.25 82 PRO A O 1
ATOM 647 N N . ILE A 1 83 ? -12.43 7.812 -0.869 1 96.88 83 ILE A N 1
ATOM 648 C CA . ILE A 1 83 ? -13.156 7.949 0.386 1 96.88 83 ILE A CA 1
ATOM 649 C C . ILE A 1 83 ? -14.586 8.406 0.104 1 96.88 83 ILE A C 1
ATOM 651 O O . ILE A 1 83 ? -14.867 8.969 -0.958 1 96.88 83 ILE A O 1
ATOM 655 N N . ARG A 1 84 ? -15.445 8.094 1.052 1 96.38 84 ARG A N 1
ATOM 656 C CA . ARG A 1 84 ? -16.859 8.359 0.859 1 96.38 84 ARG A CA 1
ATOM 657 C C . ARG A 1 84 ? -17.219 9.781 1.279 1 96.38 84 ARG A C 1
ATOM 659 O O . ARG A 1 84 ? -18.172 10.367 0.747 1 96.38 84 ARG A O 1
ATOM 666 N N . ASP A 1 85 ? -16.469 10.352 2.24 1 95.69 85 ASP A N 1
ATOM 667 C CA . ASP A 1 85 ? -16.703 11.703 2.742 1 95.69 85 ASP A CA 1
ATOM 668 C C . ASP A 1 85 ? -15.398 12.344 3.215 1 95.69 85 ASP A C 1
ATOM 670 O O . ASP A 1 85 ? -14.367 11.672 3.295 1 95.69 85 ASP A O 1
ATOM 674 N N . ILE A 1 86 ? -15.5 13.562 3.455 1 94.94 86 ILE A N 1
ATOM 675 C CA . ILE A 1 86 ? -14.258 14.273 3.738 1 94.94 86 ILE A CA 1
ATOM 676 C C . ILE A 1 86 ? -14.242 14.734 5.195 1 94.94 86 ILE A C 1
ATOM 678 O O . ILE A 1 86 ? -13.734 15.812 5.504 1 94.94 86 ILE A O 1
ATOM 682 N N . THR A 1 87 ? -14.914 13.984 6.07 1 94.81 87 THR A N 1
ATOM 683 C CA . THR A 1 87 ? -14.859 14.328 7.488 1 94.81 87 THR A CA 1
ATOM 684 C C . THR A 1 87 ? -13.43 14.18 8.016 1 94.81 87 THR A C 1
ATOM 686 O O . THR A 1 87 ? -12.633 13.422 7.465 1 94.81 87 THR A O 1
ATOM 689 N N . ALA A 1 88 ? -13.148 14.859 9.094 1 94.31 88 ALA A N 1
ATOM 690 C CA . ALA A 1 88 ? -11.836 14.766 9.727 1 94.31 88 ALA A CA 1
ATOM 691 C C . ALA A 1 88 ? -11.508 13.328 10.109 1 94.31 88 ALA A C 1
ATOM 693 O O . ALA A 1 88 ? -10.367 12.875 9.938 1 94.31 88 ALA A O 1
ATOM 694 N N . ALA A 1 89 ? -12.508 12.656 10.594 1 93.88 89 ALA A N 1
ATOM 695 C CA . ALA A 1 89 ? -12.32 11.266 11.016 1 93.88 89 ALA A CA 1
ATOM 696 C C . ALA A 1 89 ? -11.945 10.383 9.836 1 93.88 89 ALA A C 1
ATOM 698 O O . ALA A 1 89 ? -11.008 9.586 9.922 1 93.88 89 ALA A O 1
ATOM 699 N N . THR A 1 90 ? -12.664 10.562 8.734 1 95.25 90 THR A N 1
ATOM 700 C CA . THR A 1 90 ? -12.406 9.766 7.539 1 95.25 90 THR A CA 1
ATOM 701 C C . THR A 1 90 ? -11.023 10.062 6.98 1 95.25 90 THR A C 1
ATOM 703 O O . THR A 1 90 ? -10.273 9.141 6.648 1 95.25 90 THR A O 1
ATOM 706 N N . VAL A 1 91 ? -10.672 11.258 6.93 1 96.06 91 VAL A N 1
ATOM 707 C CA . VAL A 1 91 ? -9.391 11.664 6.367 1 96.06 91 VAL A CA 1
ATOM 708 C C . VAL A 1 91 ? -8.25 11.195 7.273 1 96.06 91 VAL A C 1
ATOM 710 O O . VAL A 1 91 ? -7.238 10.68 6.797 1 96.06 91 VAL A O 1
ATOM 713 N N . ALA A 1 92 ? -8.422 11.344 8.562 1 94.69 92 ALA A N 1
ATOM 714 C CA . ALA A 1 92 ? -7.414 10.906 9.516 1 94.69 92 ALA A CA 1
ATOM 715 C C . ALA A 1 92 ? -7.195 9.398 9.422 1 94.69 92 ALA A C 1
ATOM 717 O O . ALA A 1 92 ? -6.055 8.93 9.367 1 94.69 92 ALA A O 1
ATOM 718 N N . LYS A 1 93 ? -8.289 8.711 9.383 1 93.75 93 LYS A N 1
ATOM 719 C CA . LYS A 1 93 ? -8.219 7.254 9.25 1 93.75 93 LYS A CA 1
ATOM 720 C C . LYS A 1 93 ? -7.512 6.855 7.961 1 93.75 93 LYS A C 1
ATOM 722 O O . LYS A 1 93 ? -6.676 5.945 7.957 1 93.75 93 LYS A O 1
ATOM 727 N N . THR A 1 94 ? -7.855 7.516 6.941 1 96.56 94 THR A N 1
ATOM 728 C CA . THR A 1 94 ? -7.254 7.234 5.641 1 96.56 94 THR A CA 1
ATOM 729 C C . THR A 1 94 ? -5.75 7.496 5.676 1 96.56 94 THR A C 1
ATOM 731 O O . THR A 1 94 ? -4.965 6.707 5.141 1 96.56 94 THR A O 1
ATOM 734 N N . PHE A 1 95 ? -5.336 8.555 6.324 1 96.88 95 PHE A N 1
ATOM 735 C CA . PHE A 1 95 ? -3.926 8.898 6.453 1 96.88 95 PHE A CA 1
ATOM 736 C C . PHE A 1 95 ? -3.168 7.812 7.203 1 96.88 95 PHE A C 1
ATOM 738 O O . PHE A 1 95 ? -2.111 7.359 6.754 1 96.88 95 PHE A O 1
ATOM 745 N N . ILE A 1 96 ? -3.703 7.332 8.25 1 93.94 96 ILE A N 1
ATOM 746 C CA . ILE A 1 96 ? -3.076 6.301 9.07 1 93.94 96 ILE A CA 1
ATOM 747 C C . ILE A 1 96 ? -2.992 4.996 8.273 1 93.94 96 ILE A C 1
ATOM 749 O O . ILE A 1 96 ? -1.924 4.387 8.188 1 93.94 96 ILE A O 1
ATOM 753 N N . ASN A 1 97 ? -4.082 4.664 7.629 1 94.62 97 ASN A N 1
ATOM 754 C CA . ASN A 1 97 ? -4.195 3.359 6.988 1 94.62 97 ASN A CA 1
ATOM 755 C C . ASN A 1 97 ? -3.369 3.293 5.707 1 94.62 97 ASN A C 1
ATOM 757 O O . ASN A 1 97 ? -2.891 2.223 5.324 1 94.62 97 ASN A O 1
ATOM 761 N N . THR A 1 98 ? -3.191 4.41 5.078 1 96.12 98 THR A N 1
ATOM 762 C CA . THR A 1 98 ? -2.58 4.391 3.752 1 96.12 98 THR A CA 1
ATOM 763 C C . THR A 1 98 ? -1.12 4.828 3.824 1 96.12 98 THR A C 1
ATOM 765 O O . THR A 1 98 ? -0.261 4.262 3.146 1 96.12 98 THR A O 1
ATOM 768 N N . TRP A 1 99 ? -0.872 5.77 4.66 1 97.38 99 TRP A N 1
ATOM 769 C CA . TRP A 1 99 ? 0.486 6.301 4.668 1 97.38 99 TRP A CA 1
ATOM 770 C C . TRP A 1 99 ? 1.267 5.785 5.871 1 97.38 99 TRP A C 1
ATOM 772 O O . TRP A 1 99 ? 2.252 5.062 5.715 1 97.38 99 TRP A O 1
ATOM 782 N N . VAL A 1 100 ? 0.768 6.07 7.051 1 95.56 100 VAL A N 1
ATOM 783 C CA . VAL A 1 100 ? 1.513 5.758 8.266 1 95.56 100 VAL A CA 1
ATOM 784 C C . VAL A 1 100 ? 1.76 4.254 8.352 1 95.56 100 VAL A C 1
ATOM 786 O O . VAL A 1 100 ? 2.861 3.816 8.688 1 95.56 100 VAL A O 1
ATOM 789 N N . SER A 1 101 ? 0.81 3.457 8 1 94.31 101 SER A N 1
ATOM 790 C CA . SER A 1 101 ? 0.904 2.006 8.117 1 94.31 101 SER A CA 1
ATOM 791 C C . SER A 1 101 ? 1.913 1.433 7.129 1 94.31 101 SER A C 1
ATOM 793 O O . SER A 1 101 ? 2.34 0.284 7.266 1 94.31 101 SER A O 1
ATOM 795 N N . ARG A 1 102 ? 2.289 2.215 6.156 1 95.94 102 ARG A N 1
ATOM 796 C CA . ARG A 1 102 ? 3.158 1.668 5.117 1 95.94 102 ARG A CA 1
ATOM 797 C C . ARG A 1 102 ? 4.531 2.332 5.148 1 95.94 102 ARG A C 1
ATOM 799 O O . ARG A 1 102 ? 5.547 1.681 4.902 1 95.94 102 ARG A O 1
ATOM 806 N N . PHE A 1 103 ? 4.504 3.633 5.48 1 95.88 103 PHE A N 1
ATOM 807 C CA . PHE A 1 103 ? 5.73 4.398 5.312 1 95.88 103 PHE A CA 1
ATOM 808 C C . PHE A 1 103 ? 6.18 5 6.641 1 95.88 103 PHE A C 1
ATOM 810 O O . PHE A 1 103 ? 7.191 5.703 6.699 1 95.88 103 PHE A O 1
ATOM 817 N N . GLY A 1 104 ? 5.418 4.73 7.691 1 93.69 104 GLY A N 1
ATOM 818 C CA . GLY A 1 104 ? 5.766 5.285 8.992 1 93.69 104 GLY A CA 1
ATOM 819 C C . GLY A 1 104 ? 5.262 6.703 9.188 1 93.69 104 GLY A C 1
ATOM 820 O O . GLY A 1 104 ? 4.414 7.18 8.43 1 93.69 104 GLY A O 1
ATOM 821 N N . THR A 1 105 ? 5.789 7.2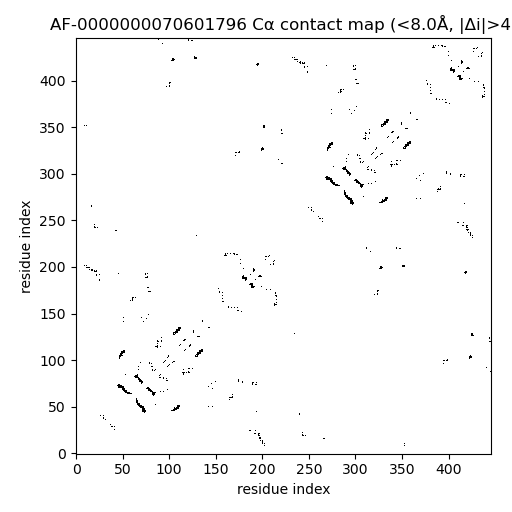73 10.242 1 94.62 105 THR A N 1
ATOM 822 C CA . THR A 1 105 ? 5.344 8.609 10.617 1 94.62 105 THR A CA 1
ATOM 823 C C . THR A 1 105 ? 6.219 9.68 9.977 1 94.62 105 THR A C 1
ATOM 825 O O . THR A 1 105 ? 7.434 9.711 10.195 1 94.62 105 THR A O 1
ATOM 828 N N . PRO A 1 106 ? 5.574 10.547 9.234 1 95.5 106 PRO A N 1
ATOM 829 C CA . PRO A 1 106 ? 6.367 11.641 8.664 1 95.5 106 PRO A CA 1
ATOM 830 C C . PRO A 1 106 ? 6.703 12.719 9.695 1 95.5 106 PRO A C 1
ATOM 832 O O . PRO A 1 106 ? 6.004 12.859 10.703 1 95.5 106 PRO A O 1
ATOM 835 N N . ASP A 1 107 ? 7.742 13.438 9.352 1 93.5 107 ASP A N 1
ATOM 836 C CA . ASP A 1 107 ? 8.094 14.586 10.18 1 93.5 107 ASP A CA 1
ATOM 837 C C . ASP A 1 107 ? 7.125 15.742 9.953 1 93.5 107 ASP A C 1
ATOM 839 O O . ASP A 1 107 ? 6.727 16.422 10.898 1 93.5 107 ASP A O 1
ATOM 843 N N . THR A 1 108 ? 6.844 15.875 8.688 1 94.69 108 THR A N 1
ATOM 844 C CA . THR A 1 108 ? 6.008 17.016 8.312 1 94.69 108 THR A CA 1
ATOM 845 C C . THR A 1 108 ? 4.863 16.562 7.406 1 94.69 108 THR A C 1
ATOM 847 O O . THR A 1 108 ? 5.062 15.742 6.512 1 94.69 108 THR A O 1
ATOM 850 N N . VAL A 1 109 ? 3.693 17.094 7.707 1 95.12 109 VAL A N 1
ATOM 851 C CA . VAL A 1 109 ? 2.508 16.906 6.879 1 95.12 109 VAL A CA 1
ATOM 852 C C . VAL A 1 109 ? 2.004 18.25 6.367 1 95.12 109 VAL A C 1
ATOM 854 O O . VAL A 1 109 ? 1.64 19.125 7.156 1 95.12 109 VAL A O 1
ATOM 857 N N . THR A 1 110 ? 2.061 18.438 5.074 1 92.31 110 THR A N 1
ATOM 858 C CA . THR A 1 110 ? 1.578 19.672 4.445 1 92.31 110 THR A CA 1
ATOM 859 C C . THR A 1 110 ? 0.16 19.484 3.916 1 92.31 110 THR A C 1
ATOM 861 O O . THR A 1 110 ? -0.111 18.531 3.168 1 92.31 110 THR A O 1
ATOM 864 N N . THR A 1 111 ? -0.724 20.297 4.332 1 90.88 111 THR A N 1
ATOM 865 C CA . THR A 1 111 ? -2.115 20.219 3.904 1 90.88 111 THR A CA 1
ATOM 866 C C . THR A 1 111 ? -2.627 21.594 3.459 1 90.88 111 THR A C 1
ATOM 868 O O . THR A 1 111 ? -1.996 22.609 3.729 1 90.88 111 THR A O 1
ATOM 871 N N . ASP A 1 112 ? -3.691 21.562 2.668 1 81.5 112 ASP A N 1
ATOM 872 C CA . ASP A 1 112 ? -4.367 22.844 2.426 1 81.5 112 ASP A CA 1
ATOM 873 C C . ASP A 1 112 ? -5.176 23.266 3.646 1 81.5 112 ASP A C 1
ATOM 875 O O . ASP A 1 112 ? -4.98 22.75 4.746 1 81.5 112 ASP A O 1
ATOM 879 N N . ARG A 1 113 ? -6.004 24.312 3.443 1 77.69 113 ARG A N 1
ATOM 880 C CA . ARG A 1 113 ? -6.75 24.844 4.574 1 77.69 113 ARG A CA 1
ATOM 881 C C . ARG A 1 113 ? -8.148 24.25 4.652 1 77.69 113 ARG A C 1
ATOM 883 O O . ARG A 1 113 ? -9.102 24.922 5.051 1 77.69 113 ARG A O 1
ATOM 890 N N . GLY A 1 114 ? -8.242 23.047 4.281 1 84.44 114 GLY A N 1
ATOM 891 C CA . GLY A 1 114 ? -9.539 22.391 4.418 1 84.44 114 GLY A CA 1
ATOM 892 C C . GLY A 1 114 ? -9.969 22.219 5.859 1 84.44 114 GLY A C 1
ATOM 893 O O . GLY A 1 114 ? -9.125 22.031 6.742 1 84.44 114 GLY A O 1
ATOM 894 N N . ALA A 1 115 ? -11.188 22.234 6.176 1 87.19 115 ALA A N 1
ATOM 895 C CA . ALA A 1 115 ? -11.758 22.188 7.523 1 87.19 115 ALA A CA 1
ATOM 896 C C . ALA A 1 115 ? -11.328 20.922 8.25 1 87.19 115 ALA A C 1
ATOM 898 O O . ALA A 1 115 ? -11.148 20.922 9.477 1 87.19 115 ALA A O 1
ATOM 899 N N . GLN A 1 116 ? -11.164 19.875 7.512 1 89.25 116 GLN A N 1
ATOM 900 C CA . GLN A 1 116 ? -10.758 18.609 8.109 1 89.25 116 GLN A CA 1
ATOM 901 C C . GLN A 1 116 ? -9.391 18.734 8.781 1 89.25 116 GLN A C 1
ATOM 903 O O . GLN A 1 116 ? -9.156 18.125 9.828 1 89.25 116 GLN A O 1
ATOM 908 N N . PHE A 1 117 ? -8.578 19.547 8.273 1 91 117 PHE A N 1
ATOM 909 C CA . PHE A 1 117 ? -7.211 19.641 8.773 1 91 117 PHE A CA 1
ATOM 910 C C . PHE A 1 117 ? -7.105 20.703 9.859 1 91 117 PHE A C 1
ATOM 912 O O . PHE A 1 117 ? -6.07 20.828 10.516 1 91 117 PHE A O 1
ATOM 919 N N . GLU A 1 118 ? -8.188 21.453 10 1 87.38 118 GLU A N 1
ATOM 920 C CA . GLU A 1 118 ? -8.258 22.438 11.07 1 87.38 118 GLU A CA 1
ATOM 921 C C . GLU A 1 118 ? -8.938 21.875 12.305 1 87.38 118 GLU A C 1
ATOM 923 O O . GLU A 1 118 ? -8.977 22.516 13.359 1 87.38 118 GLU A O 1
ATOM 928 N N . SER A 1 119 ? -9.344 20.734 12.25 1 89.75 119 SER A N 1
ATOM 929 C CA . SER A 1 119 ? -10.125 20.109 13.305 1 89.75 119 SER A CA 1
ATOM 930 C C . SER A 1 119 ? -9.234 19.734 14.492 1 89.75 119 SER A C 1
ATOM 932 O O . SER A 1 119 ? -8.023 19.594 14.352 1 89.75 119 SER A O 1
ATOM 934 N N . GLU A 1 120 ? -9.875 19.562 15.617 1 91.75 120 GLU A N 1
ATOM 935 C CA . GLU A 1 120 ? -9.195 19.109 16.812 1 91.75 120 GLU A CA 1
ATOM 936 C C . GLU A 1 120 ? -8.656 17.688 16.625 1 91.75 120 GLU A C 1
ATOM 938 O O . GLU A 1 120 ? -7.566 17.359 17.109 1 91.75 120 GLU A O 1
ATOM 943 N N . LEU A 1 121 ? -9.398 16.984 15.945 1 90.19 121 LEU A N 1
ATOM 944 C CA . LEU A 1 121 ? -8.984 15.602 15.688 1 90.19 121 LEU A CA 1
ATOM 945 C C . LEU A 1 121 ? -7.652 15.562 14.953 1 90.19 121 LEU A C 1
ATOM 947 O O . LEU A 1 121 ? -6.75 14.82 15.328 1 90.19 121 LEU A O 1
ATOM 951 N N . TRP A 1 122 ? -7.543 16.312 13.977 1 92.81 122 TRP A N 1
ATOM 952 C CA . TRP A 1 122 ? -6.316 16.328 13.188 1 92.81 122 TRP A CA 1
ATOM 953 C C . TRP A 1 122 ? -5.145 16.844 14.016 1 92.81 122 TRP A C 1
ATOM 955 O O . TRP A 1 122 ? -4.047 16.297 13.961 1 92.81 122 TRP A O 1
ATOM 965 N N . ARG A 1 123 ? -5.43 17.844 14.781 1 91.5 123 ARG A N 1
ATOM 966 C CA . ARG A 1 123 ? -4.395 18.391 15.656 1 91.5 123 ARG A CA 1
ATOM 967 C C . ARG A 1 123 ? -3.889 17.328 16.625 1 91.5 123 ARG A C 1
ATOM 969 O O . ARG A 1 123 ? -2.68 17.172 16.812 1 91.5 123 ARG A O 1
ATOM 976 N N . HIS A 1 124 ? -4.754 16.641 17.172 1 90.62 124 HIS A N 1
ATOM 977 C CA . HIS A 1 124 ? -4.383 15.594 18.109 1 90.62 124 HIS A CA 1
ATOM 978 C C . HIS A 1 124 ? -3.621 14.477 17.406 1 90.62 124 HIS A C 1
ATOM 980 O O . HIS A 1 124 ? -2.676 13.914 17.969 1 90.62 124 HIS A O 1
ATOM 986 N N . LEU A 1 125 ? -4.051 14.164 16.219 1 91.56 125 LEU A N 1
ATOM 987 C CA . LEU A 1 125 ? -3.361 13.141 15.453 1 91.56 125 LEU A CA 1
ATOM 988 C C . LEU A 1 125 ? -1.914 13.539 15.188 1 91.56 125 LEU A C 1
ATOM 990 O O . LEU A 1 125 ? -1.001 12.719 15.328 1 91.56 125 LEU A O 1
ATOM 994 N N . MET A 1 126 ? -1.685 14.766 14.836 1 92.31 126 MET A N 1
ATOM 995 C CA . MET A 1 126 ? -0.334 15.258 14.578 1 92.31 126 MET A CA 1
ATOM 996 C C . MET A 1 126 ? 0.529 15.156 15.828 1 92.31 126 MET A C 1
ATOM 998 O O . MET A 1 126 ? 1.687 14.742 15.766 1 92.31 126 MET A O 1
ATOM 1002 N N . ILE A 1 127 ? -0.063 15.469 16.938 1 88.44 127 ILE A N 1
ATOM 1003 C CA . ILE A 1 127 ? 0.653 15.406 18.203 1 88.44 127 ILE A CA 1
ATOM 1004 C C . ILE A 1 127 ? 1.015 13.953 18.516 1 88.44 127 ILE A C 1
ATOM 1006 O O . ILE A 1 127 ? 2.16 13.656 18.875 1 88.44 127 ILE A O 1
ATOM 1010 N N . LEU A 1 128 ? 0.108 13.133 18.312 1 85.88 128 LEU A N 1
ATOM 1011 C CA . LEU A 1 128 ? 0.311 11.719 18.609 1 85.88 128 LEU A CA 1
ATOM 1012 C C . LEU A 1 128 ? 1.406 11.125 17.734 1 85.88 128 LEU A C 1
ATOM 1014 O O . LEU A 1 128 ? 2.203 10.305 18.188 1 85.88 128 LEU A O 1
ATOM 1018 N N . LEU A 1 129 ? 1.42 11.531 16.5 1 90.75 129 LEU A N 1
ATOM 1019 C CA . LEU A 1 129 ? 2.385 11 15.547 1 90.75 129 LEU A CA 1
ATOM 1020 C C . LEU A 1 129 ? 3.725 11.711 15.672 1 90.75 129 LEU A C 1
ATOM 1022 O O . LEU A 1 129 ? 4.734 11.242 15.141 1 90.75 129 LEU A O 1
ATOM 1026 N N . GLY A 1 130 ? 3.717 12.781 16.391 1 89.81 130 GLY A N 1
ATOM 1027 C CA . GLY A 1 130 ? 4.922 13.602 16.438 1 89.81 130 GLY A CA 1
ATOM 1028 C C . GLY A 1 130 ? 5.223 14.312 15.141 1 89.81 130 GLY A C 1
ATOM 1029 O O . GLY A 1 130 ? 6.387 14.508 14.789 1 89.81 130 GLY A O 1
ATOM 1030 N N . SER A 1 131 ? 4.188 14.531 14.414 1 94.19 131 SER A N 1
ATOM 1031 C CA . SER A 1 131 ? 4.324 15.188 13.117 1 94.19 131 SER A CA 1
ATOM 1032 C C . SER A 1 131 ? 3.969 16.672 13.219 1 94.19 131 SER A C 1
ATOM 1034 O O . SER A 1 131 ? 3.127 17.062 14.031 1 94.19 131 SER A O 1
ATOM 1036 N N . LYS A 1 132 ? 4.617 17.469 12.391 1 94.44 132 LYS A N 1
ATOM 1037 C CA . LYS A 1 132 ? 4.285 18.891 12.266 1 94.44 132 LYS A CA 1
ATOM 1038 C C . LYS A 1 132 ? 3.395 19.141 11.047 1 94.44 132 LYS A C 1
ATOM 1040 O O . LYS A 1 132 ? 3.648 18.609 9.969 1 94.44 132 LYS A O 1
ATOM 1045 N N . ARG A 1 133 ? 2.422 19.906 11.297 1 92.75 133 ARG A N 1
ATOM 1046 C CA . ARG A 1 133 ? 1.548 20.266 10.188 1 92.75 133 ARG A CA 1
ATOM 1047 C C . ARG A 1 133 ? 1.959 21.609 9.586 1 92.75 133 ARG A C 1
ATOM 1049 O O . ARG A 1 133 ? 2.205 22.578 10.32 1 92.75 133 ARG A O 1
ATOM 1056 N N . ILE A 1 134 ? 2.051 21.656 8.234 1 88.88 134 ILE A N 1
ATOM 1057 C CA . ILE A 1 134 ? 2.311 22.891 7.5 1 88.88 134 ILE A CA 1
ATOM 1058 C C . ILE A 1 134 ? 1.137 23.203 6.57 1 88.88 134 ILE A C 1
ATOM 1060 O O . ILE A 1 134 ? 0.662 22.312 5.852 1 88.88 134 ILE A O 1
ATOM 1064 N N . ARG A 1 135 ? 0.709 24.438 6.609 1 85.62 135 ARG A N 1
ATOM 1065 C CA . ARG A 1 135 ? -0.364 24.875 5.723 1 85.62 135 ARG A CA 1
ATOM 1066 C C . ARG A 1 135 ? 0.192 25.391 4.398 1 85.62 135 ARG A C 1
ATOM 1068 O O . ARG A 1 135 ? 1.188 26.109 4.371 1 85.62 135 ARG A O 1
ATOM 1075 N N . THR A 1 136 ? -0.353 24.812 3.336 1 77.62 136 THR A N 1
ATOM 1076 C CA . THR A 1 136 ? 0.043 25.359 2.045 1 77.62 136 THR A CA 1
ATOM 1077 C C . THR A 1 136 ? -0.54 26.75 1.853 1 77.62 136 THR A C 1
ATOM 1079 O O . THR A 1 136 ? -1.68 27.016 2.24 1 77.62 136 THR A O 1
ATOM 1082 N N . THR A 1 137 ? 0.384 27.703 1.765 1 61.91 137 THR A N 1
ATOM 1083 C CA . THR A 1 137 ? -0.052 29.047 1.402 1 61.91 137 THR A CA 1
ATOM 1084 C C . THR A 1 137 ? 0.177 29.312 -0.083 1 61.91 137 THR A C 1
ATOM 1086 O O . THR A 1 137 ? 0.915 28.578 -0.742 1 61.91 137 THR A O 1
ATOM 1089 N N . ALA A 1 138 ? -0.729 30.25 -0.759 1 54.91 138 ALA A N 1
ATOM 1090 C CA . ALA A 1 138 ? -0.502 30.703 -2.129 1 54.91 138 ALA A CA 1
ATOM 1091 C C . ALA A 1 138 ? 0.989 30.812 -2.43 1 54.91 138 ALA A C 1
ATOM 1093 O O . ALA A 1 138 ? 1.41 30.656 -3.578 1 54.91 138 ALA A O 1
ATOM 1094 N N . TYR A 1 139 ? 1.717 31 -1.478 1 45.34 139 TYR A N 1
ATOM 1095 C CA . TYR A 1 139 ? 3.094 31.406 -1.743 1 45.34 139 TYR A CA 1
ATOM 1096 C C . TYR A 1 139 ? 4.016 30.188 -1.767 1 45.34 139 TYR A C 1
ATOM 1098 O O . TYR A 1 139 ? 5.234 30.328 -1.918 1 45.34 139 TYR A O 1
ATOM 1106 N N . HIS A 1 140 ? 3.607 28.938 -1.486 1 54.72 140 HIS A N 1
ATOM 1107 C CA . HIS A 1 140 ? 4.594 27.859 -1.517 1 54.72 140 HIS A CA 1
ATOM 1108 C C . HIS A 1 140 ? 4.535 27.094 -2.836 1 54.72 140 HIS A C 1
ATOM 1110 O O . HIS A 1 140 ? 3.854 26.062 -2.936 1 54.72 140 HIS A O 1
ATOM 1116 N N . PRO A 1 141 ? 5.266 27.656 -3.844 1 54.47 141 PRO A N 1
ATOM 1117 C CA . PRO A 1 141 ? 5.238 27.234 -5.246 1 54.47 141 PRO A CA 1
ATOM 1118 C C . PRO A 1 141 ? 5.645 25.781 -5.426 1 54.47 141 PRO A C 1
ATOM 1120 O O . PRO A 1 141 ? 5.07 25.062 -6.262 1 54.47 141 PRO A O 1
ATOM 1123 N N . CYS A 1 142 ? 6.633 25.375 -4.621 1 53.38 142 CYS A N 1
ATOM 1124 C CA . CYS A 1 142 ? 7.223 24.078 -4.945 1 53.38 142 CYS A CA 1
ATOM 1125 C C . CYS A 1 142 ? 6.258 22.938 -4.629 1 53.38 142 CYS A C 1
ATOM 1127 O O . CYS A 1 142 ? 6.051 22.047 -5.453 1 53.38 142 CYS A O 1
ATOM 1129 N N . ALA A 1 143 ? 5.68 22.953 -3.42 1 57.44 143 ALA A N 1
ATOM 1130 C CA . ALA A 1 143 ? 4.73 21.906 -3.051 1 57.44 143 ALA A CA 1
ATOM 1131 C C . ALA A 1 143 ? 3.506 21.922 -3.961 1 57.44 143 ALA A C 1
ATOM 1133 O O . ALA A 1 143 ? 3.008 20.875 -4.371 1 57.44 143 ALA A O 1
ATOM 1134 N N . ASN A 1 144 ? 3.32 23.062 -4.438 1 63.12 144 ASN A N 1
ATOM 1135 C CA . ASN A 1 144 ? 2.141 23.266 -5.277 1 63.12 144 ASN A CA 1
ATOM 1136 C C . ASN A 1 144 ? 2.354 22.703 -6.684 1 63.12 144 ASN A C 1
ATOM 1138 O O . ASN A 1 144 ? 1.447 22.109 -7.262 1 63.12 144 ASN A O 1
ATOM 1142 N N . GLY A 1 145 ? 3.578 22.844 -7.059 1 70.94 145 GLY A N 1
ATOM 1143 C CA . GLY A 1 145 ? 3.844 22.344 -8.406 1 70.94 145 GLY A CA 1
ATOM 1144 C C . GLY A 1 145 ? 3.785 20.844 -8.516 1 70.94 145 GLY A C 1
ATOM 1145 O O . GLY A 1 145 ? 3.248 20.297 -9.484 1 70.94 145 GLY A O 1
ATOM 1146 N N . MET A 1 146 ? 4.27 20.156 -7.473 1 75.81 146 MET A N 1
ATOM 1147 C CA . MET A 1 146 ? 4.27 18.688 -7.445 1 75.81 146 MET A CA 1
ATOM 1148 C C . MET A 1 146 ? 2.846 18.156 -7.402 1 75.81 146 MET A C 1
ATOM 1150 O O . MET A 1 146 ? 2.5 17.25 -8.156 1 75.81 146 MET A O 1
ATOM 1154 N N . VAL A 1 147 ? 2.104 18.719 -6.555 1 76.44 147 VAL A N 1
ATOM 1155 C CA . VAL A 1 147 ? 0.721 18.281 -6.375 1 76.44 147 VAL A CA 1
ATOM 1156 C C . VAL A 1 147 ? -0.083 18.594 -7.637 1 76.44 147 VAL A C 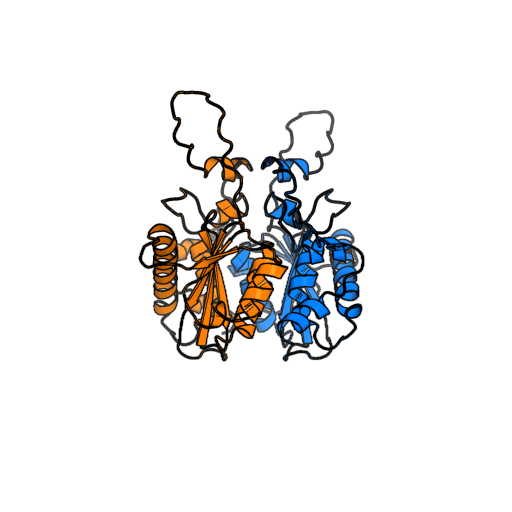1
ATOM 1158 O O . VAL A 1 147 ? -0.886 17.766 -8.078 1 76.44 147 VAL A O 1
ATOM 1161 N N . GLU A 1 148 ? 0.195 19.797 -8.172 1 76.25 148 GLU A N 1
ATOM 1162 C CA . GLU A 1 148 ? -0.492 20.188 -9.398 1 76.25 148 GLU A CA 1
ATOM 1163 C C . GLU A 1 148 ? -0.175 19.234 -10.539 1 76.25 148 GLU A C 1
ATOM 1165 O O . GLU A 1 148 ? -1.067 18.844 -11.297 1 76.25 148 GLU A O 1
ATOM 1170 N N . ARG A 1 149 ? 1.008 18.844 -10.68 1 77.25 149 ARG A N 1
ATOM 1171 C CA . ARG A 1 149 ? 1.397 17.891 -11.711 1 77.25 149 ARG A CA 1
ATOM 1172 C C . ARG A 1 149 ? 0.744 16.531 -11.477 1 77.25 149 ARG A C 1
ATOM 1174 O O . ARG A 1 149 ? 0.274 15.891 -12.422 1 77.25 149 ARG A O 1
ATOM 1181 N N . LEU A 1 150 ? 0.767 16.156 -10.219 1 81.81 150 LEU A N 1
ATOM 1182 C CA . LEU A 1 150 ? 0.132 14.875 -9.898 1 81.81 150 LEU A CA 1
ATOM 1183 C C . LEU A 1 150 ? -1.357 14.914 -10.219 1 81.81 150 LEU A C 1
ATOM 1185 O O . LEU A 1 150 ? -1.899 13.953 -10.773 1 81.81 150 LEU A O 1
ATOM 1189 N N . HIS A 1 151 ? -1.975 15.984 -9.898 1 79.94 151 HIS A N 1
ATOM 1190 C CA . HIS A 1 151 ? -3.395 16.141 -10.195 1 79.94 151 HIS A CA 1
ATOM 1191 C C . HIS A 1 151 ? -3.656 16.047 -11.695 1 79.94 151 HIS A C 1
ATOM 1193 O O . HIS A 1 151 ? -4.598 15.375 -12.125 1 79.94 151 HIS A O 1
ATOM 1199 N N . ARG A 1 152 ? -2.854 16.688 -12.391 1 78.44 152 ARG A N 1
ATOM 1200 C CA . ARG A 1 152 ? -2.986 16.656 -13.844 1 78.44 152 ARG A CA 1
ATOM 1201 C C . ARG A 1 152 ? -2.826 15.242 -14.383 1 78.44 152 ARG A C 1
ATOM 1203 O O . ARG A 1 152 ? -3.615 14.797 -15.219 1 78.44 152 ARG A O 1
ATOM 1210 N N . HIS A 1 153 ? -1.855 14.555 -13.891 1 78.94 153 HIS A N 1
ATOM 1211 C CA . HIS A 1 153 ? -1.608 13.18 -14.312 1 78.94 153 HIS A CA 1
ATOM 1212 C C . HIS A 1 153 ? -2.783 12.273 -13.961 1 78.94 153 HIS A C 1
ATOM 1214 O O . HIS A 1 153 ? -3.223 11.469 -14.789 1 78.94 153 HIS A O 1
ATOM 1220 N N . MET A 1 154 ? -3.271 12.445 -12.789 1 82.12 154 MET A N 1
ATOM 1221 C CA . MET A 1 154 ? -4.387 11.617 -12.336 1 82.12 154 MET A CA 1
ATOM 1222 C C . MET A 1 154 ? -5.641 11.898 -13.156 1 82.12 154 MET A C 1
ATOM 1224 O O . MET A 1 154 ? -6.336 10.969 -13.578 1 82.12 154 MET A O 1
ATOM 1228 N N . LYS A 1 155 ? -5.883 13.188 -13.367 1 78.56 155 LYS A N 1
ATOM 1229 C CA . LYS A 1 155 ? -7.051 13.586 -14.156 1 78.56 155 LYS A CA 1
ATOM 1230 C C . LYS A 1 155 ? -6.973 13.023 -15.57 1 78.56 155 LYS A C 1
ATOM 1232 O O . LYS A 1 155 ? -7.953 12.477 -16.078 1 78.56 155 LYS A O 1
ATOM 1237 N N . GLN A 1 156 ? -5.898 13.188 -16.141 1 77.44 156 GLN A N 1
ATOM 1238 C CA . GLN A 1 156 ? -5.703 12.68 -17.5 1 77.44 156 GLN A CA 1
ATOM 1239 C C . GLN A 1 156 ? -5.91 11.172 -17.562 1 77.44 156 GLN A C 1
ATOM 1241 O O . GLN A 1 156 ? -6.574 10.664 -18.469 1 77.44 156 GLN A O 1
ATOM 1246 N N . ALA A 1 157 ? -5.375 10.531 -16.578 1 74.75 157 ALA A N 1
ATOM 1247 C CA . ALA A 1 157 ? -5.434 9.07 -16.547 1 74.75 157 ALA A CA 1
ATOM 1248 C C . ALA A 1 157 ? -6.852 8.578 -16.281 1 74.75 157 ALA A C 1
ATOM 1250 O O . ALA A 1 157 ? -7.285 7.57 -16.828 1 74.75 157 ALA A O 1
ATOM 1251 N N . LEU A 1 158 ? -7.574 9.289 -15.461 1 76.31 158 LEU A N 1
ATOM 1252 C CA . LEU A 1 158 ? -8.906 8.859 -15.062 1 76.31 158 LEU A CA 1
ATOM 1253 C C . LEU A 1 158 ? -9.945 9.266 -16.109 1 76.31 158 LEU A C 1
ATOM 1255 O O . LEU A 1 158 ? -11 8.633 -16.219 1 76.31 158 LEU A O 1
ATOM 1259 N N . THR A 1 159 ? -9.695 10.344 -16.844 1 73.44 159 THR A N 1
ATOM 1260 C CA . THR A 1 159 ? -10.625 10.797 -17.875 1 73.44 159 THR A CA 1
ATOM 1261 C C . THR A 1 159 ? -10.414 10.031 -19.188 1 73.44 159 THR A C 1
ATOM 1263 O O . THR A 1 159 ? -11.328 9.906 -19.984 1 73.44 159 THR A O 1
ATOM 1266 N N . SER A 1 160 ? -9.227 9.695 -19.453 1 63.53 160 SER A N 1
ATOM 1267 C CA . SER A 1 160 ? -8.953 8.961 -20.688 1 63.53 160 SER A CA 1
ATOM 1268 C C . SER A 1 160 ? -9.664 7.609 -20.688 1 63.53 160 SER A C 1
ATOM 1270 O O . SER A 1 160 ? -9.906 7.039 -21.75 1 63.53 160 SER A O 1
ATOM 1272 N N . SER A 1 161 ? -9.891 7.133 -19.594 1 55.41 161 SER A N 1
ATOM 1273 C CA . SER A 1 161 ? -10.609 5.863 -19.562 1 55.41 161 SER A CA 1
ATOM 1274 C C . SER A 1 161 ? -12.078 6.047 -19.922 1 55.41 161 SER A C 1
ATOM 1276 O O . SER A 1 161 ? -12.719 7.004 -19.469 1 55.41 161 SER A O 1
ATOM 1278 N N . SER A 1 162 ? -12.438 5.738 -21.203 1 52.16 162 SER A N 1
ATOM 1279 C CA . SER A 1 162 ? -13.75 5.891 -21.812 1 52.16 162 SER A CA 1
ATOM 1280 C C . SER A 1 162 ? -14.859 5.766 -20.781 1 52.16 162 SER A C 1
ATOM 1282 O O . SER A 1 162 ? -15.992 6.191 -21.016 1 52.16 162 SER A O 1
ATOM 1284 N N . SER A 1 163 ? -14.695 4.855 -19.828 1 52.59 163 SER A N 1
ATOM 1285 C CA . SER A 1 163 ? -15.812 4.656 -18.906 1 52.59 163 SER A CA 1
ATOM 1286 C C . SER A 1 163 ? -15.609 5.426 -17.609 1 52.59 163 SER A C 1
ATOM 1288 O O . SER A 1 163 ? -15.07 4.887 -16.641 1 52.59 163 SER A O 1
ATOM 1290 N N . ASN A 1 164 ? -15.672 6.773 -17.75 1 56.5 164 ASN A N 1
ATOM 1291 C CA . ASN A 1 164 ? -15.648 7.695 -16.625 1 56.5 164 ASN A CA 1
ATOM 1292 C C . ASN A 1 164 ? -16.391 7.125 -15.422 1 56.5 164 ASN A C 1
ATOM 1294 O O . ASN A 1 164 ? -16.281 7.652 -14.312 1 56.5 164 ASN A O 1
ATOM 1298 N N . ARG A 1 165 ? -16.938 5.93 -15.602 1 63.84 165 ARG A N 1
ATOM 1299 C CA . ARG A 1 165 ? -17.875 5.438 -14.594 1 63.84 165 ARG A CA 1
ATOM 1300 C C . ARG A 1 165 ? -17.203 4.438 -13.664 1 63.84 165 ARG A C 1
ATOM 1302 O O . ARG A 1 165 ? -17.766 4.059 -12.641 1 63.84 165 ARG A O 1
ATOM 1309 N N . ARG A 1 166 ? -15.844 4.234 -13.75 1 83.12 166 ARG A N 1
ATOM 1310 C CA . ARG A 1 166 ? -15.273 3.252 -12.836 1 83.12 166 ARG A CA 1
ATOM 1311 C C . ARG A 1 166 ? -13.867 3.654 -12.406 1 83.12 166 ARG A C 1
ATOM 1313 O O . ARG A 1 166 ? -12.93 2.854 -12.5 1 83.12 166 ARG A O 1
ATOM 1320 N N . TRP A 1 167 ? -13.812 4.953 -11.898 1 88.56 167 TRP A N 1
ATOM 1321 C CA . TRP A 1 167 ? -12.5 5.504 -11.562 1 88.56 167 TRP A CA 1
ATOM 1322 C C . TRP A 1 167 ? -11.891 4.777 -10.367 1 88.56 167 TRP A C 1
ATOM 1324 O O . TRP A 1 167 ? -10.672 4.684 -10.242 1 88.56 167 TRP A O 1
ATOM 1334 N N . VAL A 1 168 ? -12.719 4.219 -9.5 1 91.06 168 VAL A N 1
ATOM 1335 C CA . VAL A 1 168 ? -12.203 3.539 -8.312 1 91.06 168 VAL A CA 1
ATOM 1336 C C . VAL A 1 168 ? -11.406 2.307 -8.734 1 91.06 168 VAL A C 1
ATOM 1338 O O . VAL A 1 168 ? -10.297 2.084 -8.242 1 91.06 168 VAL A O 1
ATOM 1341 N N . ASP A 1 169 ? -11.914 1.603 -9.664 1 87.44 169 ASP A N 1
ATOM 1342 C CA . ASP A 1 169 ? -11.281 0.362 -10.109 1 87.44 169 ASP A CA 1
ATOM 1343 C C . ASP A 1 169 ? -10.016 0.644 -10.906 1 87.44 169 ASP A C 1
ATOM 1345 O O . ASP A 1 169 ? -9.125 -0.209 -10.992 1 87.44 169 ASP A O 1
ATOM 1349 N N . GLN A 1 170 ? -9.867 1.803 -11.492 1 87.81 170 GLN A N 1
ATOM 1350 C CA . GLN A 1 170 ? -8.734 2.145 -12.344 1 87.81 170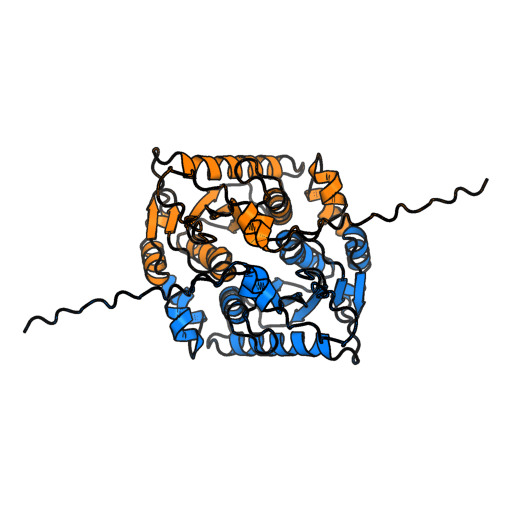 GLN A CA 1
ATOM 1351 C C . GLN A 1 170 ? -7.582 2.723 -11.531 1 87.81 170 GLN A C 1
ATOM 1353 O O . GLN A 1 170 ? -6.43 2.703 -11.969 1 87.81 170 GLN A O 1
ATOM 1358 N N . LEU A 1 171 ? -7.871 3.166 -10.414 1 91.88 171 LEU A N 1
ATOM 1359 C CA . LEU A 1 171 ? -6.961 3.988 -9.633 1 91.88 171 LEU A CA 1
ATOM 1360 C C . LEU A 1 171 ? -5.656 3.244 -9.352 1 91.88 171 LEU A C 1
ATOM 1362 O O . LEU A 1 171 ? -4.57 3.793 -9.555 1 91.88 171 LEU A O 1
ATOM 1366 N N . PRO A 1 172 ? -5.734 1.94 -8.984 1 92.31 172 PRO A N 1
ATOM 1367 C CA . PRO A 1 172 ? -4.484 1.248 -8.664 1 92.31 172 PRO A CA 1
ATOM 1368 C C . PRO A 1 172 ? -3.535 1.162 -9.859 1 92.31 172 PRO A C 1
ATOM 1370 O O . PRO A 1 172 ? -2.332 1.391 -9.711 1 92.31 172 PRO A O 1
ATOM 1373 N N . LEU A 1 173 ? -4.039 0.926 -10.984 1 88 173 LEU A N 1
ATOM 1374 C CA . LEU A 1 173 ? -3.189 0.794 -12.164 1 88 173 LEU A CA 1
ATOM 1375 C C . LEU A 1 173 ? -2.725 2.162 -12.656 1 88 173 LEU A C 1
ATOM 1377 O O . LEU A 1 173 ? -1.612 2.297 -13.164 1 88 173 LEU A O 1
ATOM 1381 N N . VAL A 1 174 ? -3.584 3.154 -12.531 1 88.38 174 VAL A N 1
ATOM 1382 C CA . VAL A 1 174 ? -3.178 4.523 -12.828 1 88.38 174 VAL A CA 1
ATOM 1383 C C . VAL A 1 174 ? -1.995 4.918 -11.945 1 88.38 174 VAL A C 1
ATOM 1385 O O . VAL A 1 174 ? -1.017 5.492 -12.43 1 88.38 174 VAL A O 1
ATOM 1388 N N . LEU A 1 175 ? -2.078 4.594 -10.695 1 92.94 175 LEU A N 1
ATOM 1389 C CA . LEU A 1 175 ? -1 4.914 -9.773 1 92.94 175 LEU A CA 1
ATOM 1390 C C . LEU A 1 175 ? 0.271 4.148 -10.125 1 92.94 175 LEU A C 1
ATOM 1392 O O . LEU A 1 175 ? 1.374 4.691 -10.031 1 92.94 175 LEU A O 1
ATOM 1396 N N . LEU A 1 176 ? 0.114 2.857 -10.484 1 91.94 176 LEU A N 1
ATOM 1397 C CA . LEU A 1 176 ? 1.274 2.09 -10.922 1 91.94 176 LEU A CA 1
ATOM 1398 C C . LEU A 1 176 ? 1.976 2.785 -12.086 1 91.94 176 LEU A C 1
ATOM 1400 O O . LEU A 1 176 ? 3.203 2.906 -12.094 1 91.94 176 LEU A O 1
ATOM 1404 N N . ASN A 1 177 ? 1.191 3.262 -13.008 1 87.69 177 ASN A N 1
ATOM 1405 C CA . ASN A 1 177 ? 1.751 3.961 -14.164 1 87.69 177 ASN A CA 1
ATOM 1406 C C . ASN A 1 177 ? 2.5 5.223 -13.742 1 87.69 177 ASN A C 1
ATOM 1408 O O . ASN A 1 177 ? 3.611 5.473 -14.211 1 87.69 177 ASN A O 1
ATOM 1412 N N . ILE A 1 178 ? 1.921 5.945 -12.938 1 89.12 178 ILE A N 1
ATOM 1413 C CA . ILE A 1 178 ? 2.545 7.18 -12.469 1 89.12 178 ILE A CA 1
ATOM 1414 C C . ILE A 1 178 ? 3.83 6.852 -11.711 1 89.12 178 ILE A C 1
ATOM 1416 O O . ILE A 1 178 ? 4.855 7.516 -11.898 1 89.12 178 ILE A O 1
ATOM 1420 N N . ARG A 1 179 ? 3.807 5.805 -10.867 1 91.94 179 ARG A N 1
ATOM 1421 C CA . ARG A 1 179 ? 4.93 5.438 -10.008 1 91.94 179 ARG A CA 1
ATOM 1422 C C . ARG A 1 179 ? 6.086 4.883 -10.836 1 91.94 179 ARG A C 1
ATOM 1424 O O . ARG A 1 179 ? 7.238 4.918 -10.398 1 91.94 179 ARG A O 1
ATOM 1431 N N . THR A 1 180 ? 5.777 4.352 -12 1 89.5 180 THR A N 1
ATOM 1432 C CA . THR A 1 180 ? 6.812 3.701 -12.789 1 89.5 180 THR A CA 1
ATOM 1433 C C . THR A 1 180 ? 7.199 4.566 -13.992 1 89.5 180 THR A C 1
ATOM 1435 O O . THR A 1 180 ? 8 4.152 -14.828 1 89.5 180 THR A O 1
ATOM 1438 N N . SER A 1 181 ? 6.605 5.734 -14.062 1 85.88 181 SER A N 1
ATOM 1439 C CA . SER A 1 181 ? 6.98 6.676 -15.109 1 85.88 181 SER A CA 1
ATOM 1440 C C . SER A 1 181 ? 8.234 7.457 -14.734 1 85.88 181 SER A C 1
ATOM 1442 O O . SER A 1 181 ? 8.391 7.863 -13.578 1 85.88 181 SER A O 1
ATOM 1444 N N . PHE A 1 182 ? 9.016 7.691 -15.766 1 83.62 182 PHE A N 1
ATOM 1445 C CA . PHE A 1 182 ? 10.242 8.461 -15.57 1 83.62 182 PHE A CA 1
ATOM 1446 C C . PHE A 1 182 ? 9.922 9.906 -15.211 1 83.62 182 PHE A C 1
ATOM 1448 O O . PHE A 1 182 ? 9.031 10.516 -15.797 1 83.62 182 PHE A O 1
ATOM 1455 N N . LYS A 1 183 ? 10.57 10.336 -14.141 1 80.38 183 LYS A N 1
ATOM 1456 C CA . LYS A 1 183 ? 10.445 11.727 -13.727 1 80.38 183 LYS A CA 1
ATOM 1457 C C . LYS A 1 183 ? 11.703 12.523 -14.07 1 80.38 183 LYS A C 1
ATOM 1459 O O . LYS A 1 183 ? 12.789 12.211 -13.57 1 80.38 183 LYS A O 1
ATOM 1464 N N . GLU A 1 184 ? 11.539 13.578 -14.773 1 77.31 184 GLU A N 1
ATOM 1465 C CA . GLU A 1 184 ? 12.664 14.359 -15.273 1 77.31 184 GLU A CA 1
ATOM 1466 C C . GLU A 1 184 ? 13.414 15.047 -14.133 1 77.31 184 GLU A C 1
ATOM 1468 O O . GLU A 1 184 ? 14.641 15.141 -14.156 1 77.31 184 GLU A O 1
ATOM 1473 N N . ASP A 1 185 ? 12.664 15.516 -13.172 1 73.81 185 ASP A N 1
ATOM 1474 C CA . ASP A 1 185 ? 13.289 16.266 -12.086 1 73.81 185 ASP A CA 1
ATOM 1475 C C . ASP A 1 185 ? 14.078 15.336 -11.164 1 73.81 185 ASP A C 1
ATOM 1477 O O . ASP A 1 185 ? 15.039 15.758 -10.516 1 73.81 185 ASP A O 1
ATOM 1481 N N . LEU A 1 186 ? 13.734 14.023 -11.125 1 76.06 186 LEU A N 1
ATOM 1482 C CA . LEU A 1 186 ? 14.406 13.039 -10.281 1 76.06 186 LEU A CA 1
ATOM 1483 C C . LEU A 1 186 ? 15.391 12.203 -11.102 1 76.06 186 LEU A C 1
ATOM 1485 O O . LEU A 1 186 ? 16.266 11.539 -10.539 1 76.06 186 LEU A O 1
ATOM 1489 N N . GLN A 1 187 ? 15.203 12.203 -12.406 1 77.25 187 GLN A N 1
ATOM 1490 C CA . GLN A 1 187 ? 15.992 11.398 -13.344 1 77.25 187 GLN A CA 1
ATOM 1491 C C . GLN A 1 187 ? 15.852 9.914 -13.047 1 77.25 187 GLN A C 1
ATOM 1493 O O . GLN A 1 187 ? 16.812 9.148 -13.188 1 77.25 187 GLN A O 1
ATOM 1498 N N . CYS A 1 188 ? 14.82 9.539 -12.43 1 82.06 188 CYS A N 1
ATOM 1499 C CA . CYS A 1 188 ? 14.422 8.164 -12.141 1 82.06 188 CYS A CA 1
ATOM 1500 C C . CYS A 1 188 ? 12.922 8.07 -11.898 1 82.06 188 CYS A C 1
ATOM 1502 O O . CYS A 1 188 ? 12.203 9.062 -12.039 1 82.06 188 CYS A O 1
ATOM 1504 N N . THR A 1 189 ? 12.492 6.883 -11.711 1 84.5 189 THR A N 1
ATOM 1505 C CA . THR A 1 189 ? 11.086 6.695 -11.367 1 84.5 189 THR A CA 1
ATOM 1506 C C . THR A 1 189 ? 10.875 6.793 -9.859 1 84.5 189 THR A C 1
ATOM 1508 O O . THR A 1 189 ? 11.82 6.641 -9.086 1 84.5 189 THR A O 1
ATOM 1511 N N . THR A 1 190 ? 9.672 7.129 -9.523 1 89.19 190 THR A N 1
ATOM 1512 C CA . THR A 1 190 ? 9.289 7.129 -8.117 1 89.19 190 THR A CA 1
ATOM 1513 C C . THR A 1 190 ? 9.57 5.77 -7.48 1 89.19 190 THR A C 1
ATOM 1515 O O . THR A 1 190 ? 10.07 5.699 -6.355 1 89.19 190 THR A O 1
ATOM 1518 N N . THR A 1 191 ? 9.297 4.703 -8.148 1 90.12 191 THR A N 1
ATOM 1519 C CA . THR A 1 191 ? 9.5 3.35 -7.645 1 90.12 191 THR A CA 1
ATOM 1520 C C . THR A 1 191 ? 10.984 3.086 -7.391 1 90.12 191 THR A C 1
ATOM 1522 O O . THR A 1 191 ? 11.344 2.463 -6.391 1 90.12 191 THR A O 1
ATOM 1525 N N . GLU A 1 192 ? 11.75 3.57 -8.258 1 83.88 192 GLU A N 1
ATOM 1526 C CA . GLU A 1 192 ? 13.188 3.436 -8.055 1 83.88 192 GLU A CA 1
ATOM 1527 C C . GLU A 1 192 ? 13.641 4.195 -6.812 1 83.88 192 GLU A C 1
ATOM 1529 O O . GLU A 1 192 ? 14.508 3.721 -6.066 1 83.88 192 GLU A O 1
ATOM 153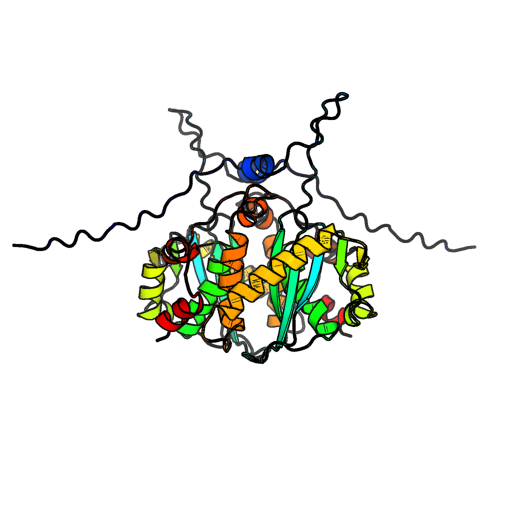4 N N . MET A 1 193 ? 13.086 5.305 -6.66 1 85.25 193 MET A N 1
ATOM 1535 C CA . MET A 1 193 ? 13.438 6.117 -5.5 1 85.25 193 MET A CA 1
ATOM 1536 C C . MET A 1 193 ? 12.992 5.441 -4.207 1 85.25 193 MET A C 1
ATOM 1538 O O . MET A 1 193 ? 13.672 5.555 -3.182 1 85.25 193 MET A O 1
ATOM 1542 N N . VAL A 1 194 ? 11.898 4.73 -4.273 1 90.5 194 VAL A N 1
ATOM 1543 C CA . VAL A 1 194 ? 11.336 4.133 -3.07 1 90.5 194 VAL A CA 1
ATOM 1544 C C . VAL A 1 194 ? 12.008 2.789 -2.795 1 90.5 194 VAL A C 1
ATOM 1546 O O . VAL A 1 194 ? 12.438 2.521 -1.671 1 90.5 194 VAL A O 1
ATOM 1549 N N . TYR A 1 195 ? 12.125 1.983 -3.801 1 87 195 TYR A N 1
ATOM 1550 C CA . TYR A 1 195 ? 12.547 0.604 -3.59 1 87 195 TYR A CA 1
ATOM 1551 C C . TYR A 1 195 ? 14.023 0.428 -3.932 1 87 195 TYR A C 1
ATOM 1553 O O . TYR A 1 195 ? 14.633 -0.574 -3.561 1 87 195 TYR A O 1
ATOM 1561 N N . GLY A 1 196 ? 14.57 1.305 -4.641 1 79.06 196 GLY A N 1
ATOM 1562 C CA . GLY A 1 196 ? 15.945 1.157 -5.074 1 79.06 196 GLY A CA 1
ATOM 1563 C C . GLY A 1 196 ? 16.109 0.189 -6.23 1 79.06 196 GLY A C 1
ATOM 1564 O O . GLY A 1 196 ? 17.219 -0.3 -6.488 1 79.06 196 GLY A O 1
ATOM 1565 N N . THR A 1 197 ? 15 -0.175 -6.766 1 77.38 197 THR A N 1
ATOM 1566 C CA . THR A 1 197 ? 15.023 -1.104 -7.891 1 77.38 197 THR A CA 1
ATOM 1567 C C . THR A 1 197 ? 13.844 -0.858 -8.82 1 77.38 197 THR A C 1
ATOM 1569 O O . THR A 1 197 ? 12.844 -0.258 -8.422 1 77.38 197 THR A O 1
ATOM 1572 N N . MET A 1 198 ? 13.984 -1.295 -10.055 1 81.38 198 MET A N 1
ATOM 1573 C CA . MET A 1 198 ? 12.891 -1.21 -11.008 1 81.38 198 MET A CA 1
ATOM 1574 C C . MET A 1 198 ? 11.922 -2.375 -10.836 1 81.38 198 MET A C 1
ATOM 1576 O O . MET A 1 198 ? 12.328 -3.473 -10.453 1 81.38 198 MET A O 1
ATOM 1580 N N . LEU A 1 199 ? 10.711 -2.098 -11.18 1 87 199 LEU A N 1
ATOM 1581 C CA . LEU A 1 199 ? 9.68 -3.127 -11.07 1 87 199 LEU A CA 1
ATOM 1582 C C . LEU A 1 199 ? 9.422 -3.779 -12.422 1 87 199 LEU A C 1
ATOM 1584 O O . LEU A 1 199 ? 9.484 -3.115 -13.461 1 87 199 LEU A O 1
ATOM 1588 N N . ALA A 1 200 ? 9.164 -5.086 -12.344 1 85.81 200 ALA A N 1
ATOM 1589 C CA . ALA A 1 200 ? 8.672 -5.762 -13.539 1 85.81 200 ALA A CA 1
ATOM 1590 C C . ALA A 1 200 ? 7.203 -5.418 -13.797 1 85.81 200 ALA A C 1
ATOM 1592 O O . ALA A 1 200 ? 6.371 -5.52 -12.891 1 85.81 200 ALA A O 1
ATOM 1593 N N . LEU A 1 201 ? 6.945 -4.906 -14.977 1 86.06 201 LEU A N 1
ATOM 1594 C CA . LEU A 1 201 ? 5.586 -4.48 -15.289 1 86.06 201 LEU A CA 1
ATOM 1595 C C . LEU A 1 201 ? 4.926 -5.445 -16.266 1 86.06 201 LEU A C 1
ATOM 1597 O O . LEU A 1 201 ? 5.609 -6.133 -17.016 1 86.06 201 LEU A O 1
ATOM 1601 N N . PRO A 1 202 ? 3.615 -5.543 -16.109 1 75.12 202 PRO A N 1
ATOM 1602 C CA . PRO A 1 202 ? 2.932 -6.375 -17.109 1 75.12 202 PRO A CA 1
ATOM 1603 C C . PRO A 1 202 ? 3.211 -5.938 -18.547 1 75.12 202 PRO A C 1
ATOM 1605 O O . PRO A 1 202 ? 3.439 -4.754 -18.797 1 75.12 202 PRO A O 1
ATOM 1608 N N . ALA A 1 203 ? 3.451 -6.984 -19.438 1 59.59 203 ALA A N 1
ATOM 1609 C CA . ALA A 1 203 ? 3.781 -6.711 -20.844 1 59.59 203 ALA A CA 1
ATOM 1610 C C . ALA A 1 203 ? 2.924 -5.578 -21.391 1 59.59 203 ALA A C 1
ATOM 1612 O O . ALA A 1 203 ? 3.422 -4.715 -22.125 1 59.59 203 ALA A O 1
ATOM 1613 N N . ASP A 1 204 ? 1.663 -5.641 -21.125 1 55.22 204 ASP A N 1
ATOM 1614 C CA . ASP A 1 204 ? 0.77 -4.645 -21.703 1 55.22 204 ASP A CA 1
ATOM 1615 C C . ASP A 1 204 ? 1.02 -3.264 -21.094 1 55.22 204 ASP A C 1
ATOM 1617 O O . ASP A 1 204 ? 0.69 -2.244 -21.703 1 55.22 204 ASP A O 1
ATOM 1621 N N . PHE A 1 205 ? 1.391 -3.24 -19.828 1 55.56 205 PHE A N 1
ATOM 1622 C CA . PHE A 1 205 ? 1.75 -1.954 -19.25 1 55.56 205 PHE A CA 1
ATOM 1623 C C . PHE A 1 205 ? 2.963 -1.358 -19.953 1 55.56 205 PHE A C 1
ATOM 1625 O O . PHE A 1 205 ? 3.086 -0.136 -20.062 1 55.56 205 PHE A O 1
ATOM 1632 N N . LEU A 1 206 ? 3.814 -2.283 -20.375 1 46.06 206 LEU A N 1
ATOM 1633 C CA . LEU A 1 206 ? 4.992 -1.824 -21.109 1 46.06 206 LEU A CA 1
ATOM 1634 C C . LEU A 1 206 ? 4.602 -1.289 -22.484 1 46.06 206 LEU A C 1
ATOM 1636 O O . LEU A 1 206 ? 5.215 -0.341 -22.984 1 46.06 206 LEU A O 1
ATOM 1640 N N . VAL A 1 207 ? 3.73 -2.121 -23.109 1 42 207 VAL A N 1
ATOM 1641 C CA . VAL A 1 207 ? 3.318 -1.626 -24.422 1 42 207 VAL A CA 1
ATOM 1642 C C . VAL A 1 207 ? 2.545 -0.32 -24.266 1 42 207 VAL A C 1
ATOM 1644 O O . VAL A 1 207 ? 2.695 0.602 -25.062 1 42 207 VAL A O 1
ATOM 1647 N N . LYS A 1 208 ? 1.51 -0.404 -23.359 1 42.88 208 LYS A N 1
ATOM 1648 C CA . LYS A 1 208 ? 0.565 0.708 -23.281 1 42.88 208 LYS A CA 1
ATOM 1649 C C . LYS A 1 208 ? 1.164 1.891 -22.531 1 42.88 208 LYS A C 1
ATOM 1651 O O . LYS A 1 208 ? 0.487 2.896 -22.297 1 42.88 208 LYS A O 1
ATOM 1656 N N . ALA A 1 209 ? 2.076 1.716 -21.719 1 40.03 209 ALA A N 1
ATOM 1657 C CA . ALA A 1 209 ? 2.738 2.916 -21.203 1 40.03 209 ALA A CA 1
ATOM 1658 C C . ALA A 1 209 ? 2.791 4.004 -22.281 1 40.03 209 ALA A C 1
ATOM 1660 O O . ALA A 1 209 ? 2.934 5.188 -21.969 1 40.03 209 ALA A O 1
ATOM 1661 N N . SER A 1 210 ? 2.836 3.684 -23.562 1 35.91 210 SER A N 1
ATOM 1662 C CA . SER A 1 210 ? 2.6 4.719 -24.562 1 35.91 210 SER A CA 1
ATOM 1663 C C . SER A 1 210 ? 1.126 5.109 -24.609 1 35.91 210 SER A C 1
ATOM 1665 O O . SER A 1 210 ? 0.798 6.285 -24.797 1 35.91 210 SER A O 1
ATOM 1667 N N . THR A 1 211 ? -0.032 4.398 -25.281 1 33.25 211 THR A N 1
ATOM 1668 C CA . THR A 1 211 ? -1.42 4.738 -25.562 1 33.25 211 THR A CA 1
ATOM 1669 C C . THR A 1 211 ? -2.365 4.031 -24.594 1 33.25 211 THR A C 1
ATOM 1671 O O . THR A 1 211 ? -3.576 3.984 -24.828 1 33.25 211 THR A O 1
ATOM 1674 N N . ILE A 1 212 ? -2.123 3.111 -23.672 1 34.97 212 ILE A N 1
ATOM 1675 C CA . ILE A 1 212 ? -3.059 2.047 -23.328 1 34.97 212 ILE A CA 1
ATOM 1676 C C . ILE A 1 212 ? -4.082 2.562 -22.328 1 34.97 212 ILE A C 1
ATOM 1678 O O . ILE A 1 212 ? -3.725 3.234 -21.344 1 34.97 212 ILE A O 1
ATOM 1682 N N . GLU A 1 213 ? -5.398 2.387 -22.562 1 33.12 213 GLU A N 1
ATOM 1683 C CA . GLU A 1 213 ? -6.625 2.549 -21.797 1 33.12 213 GLU A CA 1
ATOM 1684 C C . GLU A 1 213 ? -6.672 1.573 -20.625 1 33.12 213 GLU A C 1
ATOM 1686 O O . GLU A 1 213 ? -6.73 0.358 -20.828 1 33.12 213 GLU A O 1
ATOM 1691 N N . PRO A 1 214 ? -6.172 1.706 -19.469 1 35.75 214 PRO A N 1
ATOM 1692 C CA . PRO A 1 214 ? -6.098 0.895 -18.25 1 35.75 214 PRO A CA 1
ATOM 1693 C C . PRO A 1 214 ? -7.379 0.11 -17.984 1 35.75 214 PRO A C 1
ATOM 1695 O O . PRO A 1 214 ? -7.324 -1.02 -17.5 1 35.75 214 PRO A O 1
ATOM 1698 N N . GLY A 1 215 ? -8.555 0.656 -18.125 1 36.97 215 GLY A N 1
ATOM 1699 C CA . GLY A 1 215 ? -9.859 0.102 -17.781 1 36.97 215 GLY A CA 1
ATOM 1700 C C . GLY A 1 215 ? -10.156 -1.198 -18.5 1 36.97 215 GLY A C 1
ATOM 1701 O O . GLY A 1 215 ? -10.984 -1.993 -18.031 1 36.97 215 GLY A O 1
ATOM 1702 N N . THR A 1 216 ? -9.672 -1.271 -19.656 1 39.72 216 THR A N 1
ATOM 1703 C CA . THR A 1 216 ? -10.062 -2.412 -20.469 1 39.72 216 THR A CA 1
ATOM 1704 C C . THR A 1 216 ? -9.461 -3.703 -19.922 1 39.72 216 THR A C 1
ATOM 1706 O O . THR A 1 216 ? -10.016 -4.785 -20.109 1 39.72 216 THR A O 1
ATOM 1709 N N . PHE A 1 217 ? -8.414 -3.541 -19.297 1 38.72 217 PHE A N 1
ATOM 1710 C CA . PHE A 1 217 ? -7.723 -4.762 -18.906 1 38.72 217 PHE A CA 1
ATOM 1711 C C . PHE A 1 217 ? -8.523 -5.52 -17.844 1 38.72 217 PHE A C 1
ATOM 1713 O O . PHE A 1 217 ? -8.727 -6.73 -17.969 1 38.72 217 PHE A O 1
ATOM 1720 N N . VAL A 1 218 ? -8.875 -4.902 -16.75 1 40.62 218 VAL A N 1
ATOM 1721 C CA . VAL A 1 218 ? -9.617 -5.582 -15.695 1 40.62 218 VAL A CA 1
ATOM 1722 C C . VAL A 1 218 ? -10.922 -6.137 -16.25 1 40.62 218 VAL A C 1
ATOM 1724 O O . VAL A 1 218 ? -11.344 -7.238 -15.891 1 40.62 218 VAL A O 1
ATOM 1727 N N . ARG A 1 219 ? -11.641 -5.363 -17.031 1 40.94 219 ARG A N 1
ATOM 1728 C CA . ARG A 1 219 ? -12.906 -5.797 -17.625 1 40.94 219 ARG A CA 1
ATOM 1729 C C . ARG A 1 219 ? -12.711 -7.047 -18.469 1 40.94 219 ARG A C 1
ATOM 1731 O O . ARG A 1 219 ? -13.555 -7.945 -18.469 1 40.94 219 ARG A O 1
ATOM 1738 N N . GLN A 1 220 ? -11.625 -7.074 -19.109 1 41.59 220 GLN A N 1
ATOM 1739 C CA . GLN A 1 220 ? -11.422 -8.25 -19.953 1 41.59 220 GLN A CA 1
ATOM 1740 C C . GLN A 1 220 ? -11.188 -9.5 -19.109 1 41.59 220 GLN A C 1
ATOM 1742 O O . GLN A 1 220 ? -11.508 -10.609 -19.531 1 41.59 220 GLN A O 1
ATOM 1747 N N . LEU A 1 221 ? -10.695 -9.305 -18.047 1 38.16 221 LEU A N 1
ATOM 1748 C CA . LEU A 1 221 ? -10.508 -10.469 -17.188 1 38.16 221 LEU A CA 1
ATOM 1749 C C . LEU A 1 221 ? -11.844 -10.945 -16.625 1 38.16 221 LEU A C 1
ATOM 1751 O O . LEU A 1 221 ? -12.008 -12.133 -16.328 1 38.16 221 LEU A O 1
ATOM 1755 N N . CYS A 1 222 ? -12.719 -10.039 -16.297 1 37.94 222 CYS A N 1
ATOM 1756 C CA . CYS A 1 222 ? -14.016 -10.383 -15.734 1 37.94 222 CYS A CA 1
ATOM 1757 C C . CYS A 1 222 ? -15.008 -10.75 -16.828 1 37.94 222 CYS A C 1
ATOM 1759 O O . CYS A 1 222 ? -16.047 -11.367 -16.547 1 37.94 222 CYS A O 1
ATOM 1761 N N . ASP A 1 223 ? -14.82 -10.156 -17.984 1 36.75 223 ASP A N 1
ATOM 1762 C CA . ASP A 1 223 ? -15.727 -10.602 -19.031 1 36.75 223 ASP A CA 1
ATOM 1763 C C . ASP A 1 223 ? -15.312 -11.969 -19.578 1 36.75 223 ASP A C 1
ATOM 1765 O O . ASP A 1 223 ? -14.125 -12.227 -19.781 1 36.75 223 ASP A O 1
ATOM 1769 N N . MET B 1 1 ? 6.559 25.953 45.781 1 28.06 1 MET B N 1
ATOM 1770 C CA . MET B 1 1 ? 7.285 24.797 45.219 1 28.06 1 MET B CA 1
ATOM 1771 C C . MET B 1 1 ? 6.805 24.469 43.812 1 28.06 1 MET B C 1
ATOM 1773 O O . MET B 1 1 ? 5.652 24.078 43.625 1 28.06 1 MET B O 1
ATOM 1777 N N . THR B 1 2 ? 7.262 25.188 42.75 1 27.94 2 THR B N 1
ATOM 1778 C CA . THR B 1 2 ? 6.805 25.344 41.375 1 27.94 2 THR B CA 1
ATOM 1779 C C . THR B 1 2 ? 7.113 24.094 40.562 1 27.94 2 THR B C 1
ATOM 1781 O O . THR B 1 2 ? 8.266 23.656 40.5 1 27.94 2 THR B O 1
ATOM 1784 N N . PHE B 1 3 ? 6.207 23.031 40.469 1 31.56 3 PHE B N 1
ATOM 1785 C CA . PHE B 1 3 ? 6.301 21.781 39.719 1 31.56 3 PHE B CA 1
ATOM 1786 C C . PHE B 1 3 ? 6.547 22.062 38.25 1 31.56 3 PHE B C 1
ATOM 1788 O O . PHE B 1 3 ? 5.664 22.547 37.562 1 31.56 3 PHE B O 1
ATOM 1795 N N . SER B 1 4 ? 7.797 22.422 37.781 1 29.75 4 SER B N 1
ATOM 1796 C CA . SER B 1 4 ? 8.188 22.609 36.406 1 29.75 4 SER B CA 1
ATOM 1797 C C . SER B 1 4 ? 8.047 21.312 35.625 1 29.75 4 SER B C 1
ATOM 1799 O O . SER B 1 4 ? 8.773 20.344 35.844 1 29.75 4 SER B O 1
ATOM 1801 N N . ALA B 1 5 ? 6.879 20.859 35.25 1 32.38 5 ALA B N 1
ATOM 1802 C CA . ALA B 1 5 ? 6.602 19.672 34.438 1 32.38 5 ALA B CA 1
ATOM 1803 C C . ALA B 1 5 ? 7.391 19.703 33.125 1 32.38 5 ALA B C 1
ATOM 1805 O O . ALA B 1 5 ? 7.121 20.531 32.25 1 32.38 5 ALA B O 1
ATOM 1806 N N . THR B 1 6 ? 8.719 19.422 33.188 1 30.86 6 THR B N 1
ATOM 1807 C CA . THR B 1 6 ? 9.57 19.266 32 1 30.86 6 THR B CA 1
ATOM 1808 C C . THR B 1 6 ? 8.977 18.25 31.047 1 30.86 6 THR B C 1
ATOM 1810 O O . THR B 1 6 ? 8.75 17.094 31.406 1 30.86 6 THR B O 1
ATOM 1813 N N . SER B 1 7 ? 8.195 18.656 30.109 1 31.61 7 SER B N 1
ATOM 1814 C CA . SER B 1 7 ? 7.582 17.906 29.016 1 31.61 7 SER B CA 1
ATOM 1815 C C . SER B 1 7 ? 8.617 17.047 28.281 1 31.61 7 SER B C 1
ATOM 1817 O O . SER B 1 7 ? 9.648 17.562 27.844 1 31.61 7 SER B O 1
ATOM 1819 N N . PRO B 1 8 ? 8.867 15.758 28.641 1 32.97 8 PRO B N 1
ATOM 1820 C CA . PRO B 1 8 ? 9.836 14.93 27.922 1 32.97 8 PRO B CA 1
ATOM 1821 C C . PRO B 1 8 ? 9.758 15.102 26.406 1 32.97 8 PRO B C 1
ATOM 1823 O O . PRO B 1 8 ? 8.656 15.188 25.844 1 32.97 8 PRO B O 1
ATOM 1826 N N . SER B 1 9 ? 10.57 15.883 25.781 1 32.94 9 SER B N 1
ATOM 1827 C CA . SER B 1 9 ? 10.828 15.898 24.344 1 32.94 9 SER B CA 1
ATOM 1828 C C . SER B 1 9 ? 10.875 14.484 23.781 1 32.94 9 SER B C 1
ATOM 1830 O O . SER B 1 9 ? 11.688 13.664 24.203 1 32.94 9 SER B O 1
ATOM 1832 N N . ALA B 1 10 ? 9.789 13.875 23.531 1 36.47 10 ALA B N 1
ATOM 1833 C CA . ALA B 1 10 ? 9.766 12.578 22.844 1 36.47 10 ALA B CA 1
ATOM 1834 C C . ALA B 1 10 ? 10.773 12.539 21.703 1 36.47 10 ALA B C 1
ATOM 1836 O O . ALA B 1 10 ? 10.578 13.195 20.672 1 36.47 10 ALA B O 1
ATOM 1837 N N . THR B 1 11 ? 12.047 12.398 22 1 35.91 11 THR B N 1
ATOM 1838 C CA . THR B 1 11 ? 13.117 12.156 21.047 1 35.91 11 THR B CA 1
ATOM 1839 C C . THR B 1 11 ? 12.703 11.102 20.031 1 35.91 11 THR B C 1
ATOM 1841 O O . THR B 1 11 ? 12.43 9.953 20.391 1 35.91 11 THR B O 1
ATOM 1844 N N . ARG B 1 12 ? 12.188 11.586 18.969 1 40.56 12 ARG B N 1
ATOM 1845 C CA . ARG B 1 12 ? 12.07 10.695 17.828 1 40.56 12 ARG B CA 1
ATOM 1846 C C . ARG B 1 12 ? 13.359 9.898 17.625 1 40.56 12 ARG B C 1
ATOM 1848 O O . ARG B 1 12 ? 14.43 10.477 17.453 1 40.56 12 ARG B O 1
ATOM 1855 N N . ALA B 1 13 ? 13.492 8.828 18.234 1 36.28 13 ALA B N 1
ATOM 1856 C CA . ALA B 1 13 ? 14.688 8.023 17.969 1 36.28 13 ALA B CA 1
ATOM 1857 C C . ALA B 1 13 ? 15 7.98 16.484 1 36.28 13 ALA B C 1
ATOM 1859 O O . ALA B 1 13 ? 14.203 7.473 15.688 1 36.28 13 ALA B O 1
ATOM 1860 N N . ILE B 1 14 ? 15.633 9.023 16.016 1 35.69 14 ILE B N 1
ATOM 1861 C CA . ILE B 1 14 ? 16.172 8.977 14.656 1 35.69 14 ILE B CA 1
ATOM 1862 C C . ILE B 1 14 ? 17.109 7.77 14.516 1 35.69 14 ILE B C 1
ATOM 1864 O O . ILE B 1 14 ? 18.094 7.648 15.242 1 35.69 14 ILE B O 1
ATOM 1868 N N . HIS B 1 15 ? 16.609 6.668 14.125 1 35.28 15 HIS B N 1
ATOM 1869 C CA . HIS B 1 15 ? 17.547 5.578 13.867 1 35.28 15 HIS B CA 1
ATOM 1870 C C . HIS B 1 15 ? 18.594 5.977 12.836 1 35.28 15 HIS B C 1
ATOM 1872 O O . HIS B 1 15 ? 18.328 6.801 11.961 1 35.28 15 HIS B O 1
ATOM 1878 N N . PRO B 1 16 ? 19.812 5.645 13.133 1 31.55 16 PRO B N 1
ATOM 1879 C CA . PRO B 1 16 ? 20.953 5.957 12.25 1 31.55 16 PRO B CA 1
ATOM 1880 C C . PRO B 1 16 ? 20.672 5.602 10.797 1 31.55 16 PRO B C 1
ATOM 1882 O O . PRO B 1 16 ? 19.891 4.691 10.516 1 31.55 16 PRO B O 1
ATOM 1885 N N . THR B 1 17 ? 20.812 6.594 9.922 1 33.5 17 THR B N 1
ATOM 1886 C CA . THR B 1 17 ? 20.812 6.477 8.469 1 33.5 17 THR B CA 1
ATOM 1887 C C . THR B 1 17 ? 21.625 5.273 8.023 1 33.5 17 THR B C 1
ATOM 1889 O O . THR B 1 17 ? 22.828 5.203 8.289 1 33.5 17 THR B O 1
ATOM 1892 N N . PHE B 1 18 ? 21.125 4.113 7.98 1 34.94 18 PHE B N 1
ATOM 1893 C CA . PHE B 1 18 ? 21.875 2.975 7.461 1 34.94 18 PHE B CA 1
ATOM 1894 C C . PHE B 1 18 ? 22.25 3.195 5.996 1 34.94 18 PHE B C 1
ATOM 1896 O O . PHE B 1 18 ? 21.422 3.68 5.211 1 34.94 18 PHE B O 1
ATOM 1903 N N . PRO B 1 19 ? 23.422 3.246 5.578 1 35.91 19 PRO B N 1
ATOM 1904 C CA . PRO B 1 19 ? 23.812 3.322 4.168 1 35.91 19 PRO B CA 1
ATOM 1905 C C . PRO B 1 19 ? 23 2.381 3.283 1 35.91 19 PRO B C 1
ATOM 1907 O O . PRO B 1 19 ? 22.484 1.369 3.766 1 35.91 19 PRO B O 1
ATOM 1910 N N . PRO B 1 20 ? 22.375 2.801 2.168 1 39.56 20 PRO B N 1
ATOM 1911 C CA . PRO B 1 20 ? 21.656 1.992 1.18 1 39.56 20 PRO B CA 1
ATOM 1912 C C . PRO B 1 20 ? 22.172 0.557 1.104 1 39.56 20 PRO B C 1
ATOM 1914 O O . PRO B 1 20 ? 21.516 -0.311 0.528 1 39.56 20 PRO B O 1
ATOM 1917 N N . SER B 1 21 ? 23.328 0.247 1.624 1 41.34 21 SER B N 1
ATOM 1918 C CA . SER B 1 21 ? 23.953 -1.062 1.772 1 41.34 21 SER B CA 1
ATOM 1919 C C . SER B 1 21 ? 23.141 -1.963 2.695 1 41.34 21 SER B C 1
ATOM 1921 O O . SER B 1 21 ? 23.562 -3.08 3.008 1 41.34 21 SER B O 1
ATOM 1923 N N . ALA B 1 22 ? 22.188 -1.425 3.131 1 44.5 22 ALA B N 1
ATOM 1924 C CA . ALA B 1 22 ? 21.531 -2.24 4.152 1 44.5 22 ALA B CA 1
ATOM 1925 C C . ALA B 1 22 ? 20.922 -3.502 3.543 1 44.5 22 ALA B C 1
ATOM 1927 O O . ALA B 1 22 ? 20.938 -4.566 4.164 1 44.5 22 ALA B O 1
ATOM 1928 N N . ILE B 1 23 ? 20.297 -3.297 2.289 1 46.84 23 ILE B N 1
ATOM 1929 C CA . ILE B 1 23 ? 19.766 -4.508 1.665 1 46.84 23 ILE B CA 1
ATOM 1930 C C . ILE B 1 23 ? 20.891 -5.527 1.507 1 46.84 23 ILE B C 1
ATOM 1932 O O . ILE B 1 23 ? 20.688 -6.727 1.719 1 46.84 23 ILE B O 1
ATOM 1936 N N . LEU B 1 24 ? 22.047 -4.957 1.155 1 45.62 24 LEU B N 1
ATOM 1937 C CA . LEU B 1 24 ? 23.172 -5.871 0.986 1 45.62 24 LEU B CA 1
ATOM 1938 C C . LEU B 1 24 ? 23.562 -6.5 2.318 1 45.62 24 LEU B C 1
ATOM 1940 O O . LEU B 1 24 ? 24.062 -7.625 2.354 1 45.62 24 LEU B O 1
ATOM 1944 N N . ARG B 1 25 ? 23.391 -5.703 3.275 1 45.69 25 ARG B N 1
ATOM 1945 C CA . ARG B 1 25 ? 23.828 -6.254 4.555 1 45.69 25 ARG B CA 1
ATOM 1946 C C . ARG B 1 25 ? 22.875 -7.336 5.043 1 45.69 25 ARG B C 1
ATOM 1948 O O . ARG B 1 25 ? 23.281 -8.242 5.777 1 45.69 25 ARG B O 1
ATOM 1955 N N . CYS B 1 26 ? 21.625 -7.199 4.719 1 42.81 26 CYS B N 1
ATOM 1956 C CA . CYS B 1 26 ? 20.625 -8.164 5.184 1 42.81 26 CYS B CA 1
ATOM 1957 C C . CYS B 1 26 ? 20.719 -9.461 4.395 1 42.81 26 CYS B C 1
ATOM 1959 O O . CYS B 1 26 ? 20.141 -10.477 4.793 1 42.81 26 CYS B O 1
ATOM 1961 N N . LEU B 1 27 ? 21.438 -9.414 3.266 1 44.09 27 LEU B N 1
ATOM 1962 C CA . LEU B 1 27 ? 21.516 -10.672 2.52 1 44.09 27 LEU B CA 1
ATOM 1963 C C . LEU B 1 27 ? 22.578 -11.586 3.113 1 44.09 27 LEU B C 1
ATOM 1965 O O . LEU B 1 27 ? 23.703 -11.156 3.377 1 44.09 27 LEU B O 1
ATOM 1969 N N . PRO B 1 28 ? 22.109 -12.586 3.748 1 40.66 28 PRO B N 1
ATOM 1970 C CA . PRO B 1 28 ? 23.125 -13.508 4.258 1 40.66 28 PRO B CA 1
ATOM 1971 C C . PRO B 1 28 ? 24.234 -13.773 3.248 1 40.66 28 PRO B C 1
ATOM 1973 O O . PRO B 1 28 ? 24 -13.734 2.037 1 40.66 28 PRO B O 1
ATOM 1976 N N . PRO B 1 29 ? 25.438 -13.711 3.715 1 39.22 29 PRO B N 1
ATOM 1977 C CA . PRO B 1 29 ? 26.531 -14.125 2.834 1 39.22 29 PRO B CA 1
ATOM 1978 C C . PRO B 1 29 ? 26.297 -15.492 2.193 1 39.22 29 PRO B C 1
ATOM 1980 O O . PRO B 1 29 ? 25.688 -16.375 2.816 1 39.22 29 PRO B O 1
ATOM 1983 N N . ALA B 1 30 ? 25.984 -15.633 0.878 1 37.41 30 ALA B N 1
ATOM 1984 C CA . ALA B 1 30 ? 25.984 -16.953 0.241 1 37.41 30 ALA B CA 1
ATOM 1985 C C . ALA B 1 30 ? 27.078 -17.844 0.837 1 37.41 30 ALA B C 1
ATOM 1987 O O . ALA B 1 30 ? 28.141 -17.359 1.236 1 37.41 30 ALA B O 1
ATOM 1988 N N . PRO B 1 31 ? 26.672 -18.984 1.176 1 35.69 31 PRO B N 1
ATOM 1989 C CA . PRO B 1 31 ? 27.75 -19.875 1.6 1 35.69 31 PRO B CA 1
ATOM 1990 C C . PRO B 1 31 ? 28.953 -19.828 0.666 1 35.69 31 PRO B C 1
ATOM 1992 O O . PRO B 1 31 ? 28.797 -19.766 -0.556 1 35.69 31 PRO B O 1
ATOM 1995 N N . ARG B 1 32 ? 30.094 -19.344 1.08 1 36.62 32 ARG B N 1
ATOM 1996 C CA . ARG B 1 32 ? 31.391 -19.406 0.391 1 36.62 32 ARG B CA 1
ATOM 1997 C C . ARG B 1 32 ? 31.734 -20.828 -0.01 1 36.62 32 ARG B C 1
ATOM 1999 O O . ARG B 1 32 ? 32 -21.672 0.848 1 36.62 32 ARG B O 1
ATOM 2006 N N . HIS B 1 33 ? 31.109 -21.484 -1.056 1 36.44 33 HIS B N 1
ATOM 2007 C CA . HIS B 1 33 ? 31.969 -22.594 -1.471 1 36.44 33 HIS B CA 1
ATOM 2008 C C . HIS B 1 33 ? 33.375 -22.109 -1.782 1 36.44 33 HIS B C 1
ATOM 2010 O O . HIS B 1 33 ? 33.594 -20.953 -2.174 1 36.44 33 HIS B O 1
ATOM 2016 N N . PRO B 1 34 ? 34.531 -22.828 -1.505 1 38.03 34 PRO B N 1
ATOM 2017 C CA . PRO B 1 34 ? 35.938 -22.5 -1.733 1 38.03 34 PRO B CA 1
ATOM 2018 C C . PRO B 1 34 ? 36.156 -21.844 -3.092 1 38.03 34 PRO B C 1
ATOM 2020 O O . PRO B 1 34 ? 37.219 -21.266 -3.324 1 38.03 34 PRO B O 1
ATOM 2023 N N . GLY B 1 35 ? 35.75 -22.469 -4.234 1 38.25 35 GLY B N 1
ATOM 2024 C CA . GLY B 1 35 ? 36.344 -22 -5.473 1 38.25 35 GLY B CA 1
ATOM 2025 C C . GLY B 1 35 ? 36.125 -20.516 -5.711 1 38.25 35 GLY B C 1
ATOM 2026 O O . GLY B 1 35 ? 35.719 -19.781 -4.805 1 38.25 35 GLY B O 1
ATOM 2027 N N . HIS B 1 36 ? 35.688 -20.203 -7.055 1 37.22 36 HIS B N 1
ATOM 2028 C CA . HIS B 1 36 ? 35.719 -18.859 -7.621 1 37.22 36 HIS B CA 1
ATOM 2029 C C . HIS B 1 36 ? 34.906 -17.891 -6.781 1 37.22 36 HIS B C 1
ATOM 2031 O O . HIS B 1 36 ? 33.719 -18.156 -6.512 1 37.22 36 HIS B O 1
ATOM 2037 N N . PRO B 1 37 ? 35.5 -17.141 -5.91 1 38.84 37 PRO B N 1
ATOM 2038 C CA . PRO B 1 37 ? 34.969 -16.109 -5.027 1 38.84 37 PRO B CA 1
ATOM 2039 C C . PRO B 1 37 ? 33.906 -15.25 -5.711 1 38.84 37 PRO B C 1
ATOM 2041 O O . PRO B 1 37 ? 33.688 -14.102 -5.316 1 38.84 37 PRO B O 1
ATOM 2044 N N . THR B 1 38 ? 33.531 -15.625 -6.973 1 36.72 38 THR B N 1
ATOM 2045 C CA . THR B 1 38 ? 32.719 -14.516 -7.461 1 36.72 38 THR B CA 1
ATOM 2046 C C . THR B 1 38 ? 31.609 -14.18 -6.477 1 36.72 38 THR B C 1
ATOM 2048 O O . THR B 1 38 ? 30.875 -15.07 -6.039 1 36.72 38 THR B O 1
ATOM 2051 N N . PRO B 1 39 ? 31.797 -13.258 -5.578 1 37.28 39 PRO B N 1
ATOM 2052 C CA . PRO B 1 39 ? 30.656 -12.82 -4.766 1 37.28 39 PRO B CA 1
ATOM 2053 C C . PRO B 1 39 ? 29.328 -13.016 -5.473 1 37.28 39 PRO B C 1
ATOM 2055 O O . PRO B 1 39 ? 29.125 -12.508 -6.578 1 37.28 39 PRO B O 1
ATOM 2058 N N . HIS B 1 40 ? 28.891 -14.195 -5.668 1 36.25 40 HIS B N 1
ATOM 2059 C CA . HIS B 1 40 ? 27.562 -14.383 -6.262 1 36.25 40 HIS B CA 1
ATOM 2060 C C . HIS B 1 40 ? 26.594 -13.305 -5.785 1 36.25 40 HIS B C 1
ATOM 2062 O O . HIS B 1 40 ? 26.312 -13.195 -4.59 1 36.25 40 HIS B O 1
ATOM 2068 N N . LEU B 1 41 ? 26.734 -12.094 -6.215 1 40.62 41 LEU B N 1
ATOM 2069 C CA . LEU B 1 41 ? 25.766 -11.023 -5.984 1 40.62 41 LEU B CA 1
ATOM 2070 C C . LEU B 1 41 ? 24.359 -11.594 -5.867 1 40.62 41 LEU B C 1
ATOM 2072 O O . LEU B 1 41 ? 23.859 -12.219 -6.801 1 40.62 41 LEU B O 1
ATOM 2076 N N . GLN B 1 42 ? 24.047 -12.117 -4.715 1 48.91 42 GLN B N 1
ATOM 2077 C CA . GLN B 1 42 ? 22.672 -12.562 -4.551 1 48.91 42 GLN B CA 1
ATOM 2078 C C . GLN B 1 42 ? 21.719 -11.664 -5.328 1 48.91 42 GLN B C 1
ATOM 2080 O O . GLN B 1 42 ? 21.781 -10.438 -5.234 1 48.91 42 GLN B O 1
ATOM 2085 N N . GLN B 1 43 ? 21.172 -12.117 -6.41 1 62.97 43 GLN B N 1
ATOM 2086 C CA . GLN B 1 43 ? 20.219 -11.461 -7.285 1 62.97 43 GLN B CA 1
ATOM 2087 C C . GLN B 1 43 ? 19.047 -10.883 -6.484 1 62.97 43 GLN B C 1
ATOM 2089 O O . GLN B 1 43 ? 18.578 -11.5 -5.527 1 62.97 43 GLN B O 1
ATOM 2094 N N . ASP B 1 44 ? 18.812 -9.57 -6.531 1 74.94 44 ASP B N 1
ATOM 2095 C CA . ASP B 1 44 ? 17.625 -8.93 -5.965 1 74.94 44 ASP B CA 1
ATOM 2096 C C . ASP B 1 44 ? 16.344 -9.617 -6.434 1 74.94 44 ASP B C 1
ATOM 2098 O O . ASP B 1 44 ? 15.922 -9.438 -7.574 1 74.94 44 ASP B O 1
ATOM 2102 N N . GLU B 1 45 ? 15.844 -10.484 -5.59 1 84.06 45 GLU B N 1
ATOM 2103 C CA . GLU B 1 45 ? 14.625 -11.219 -5.918 1 84.06 45 GLU B CA 1
ATOM 2104 C C . GLU B 1 45 ? 13.406 -10.57 -5.277 1 84.06 45 GLU B C 1
ATOM 2106 O O . GLU B 1 45 ? 12.344 -11.195 -5.195 1 84.06 45 GLU B O 1
ATOM 2111 N N . ARG B 1 46 ? 13.641 -9.344 -4.914 1 88.94 46 ARG B N 1
ATOM 2112 C CA . ARG B 1 46 ? 12.5 -8.672 -4.297 1 88.94 46 ARG B CA 1
ATOM 2113 C C . ARG B 1 46 ? 11.297 -8.664 -5.234 1 88.94 46 ARG B C 1
ATOM 2115 O O . ARG B 1 46 ? 11.43 -8.344 -6.418 1 88.94 46 ARG B O 1
ATOM 2122 N N . PHE B 1 47 ? 10.164 -9.023 -4.738 1 93.94 47 PHE B N 1
ATOM 2123 C CA . PHE B 1 47 ? 8.844 -8.906 -5.344 1 93.94 47 PHE B CA 1
ATOM 2124 C C . PHE B 1 47 ? 8.672 -9.93 -6.461 1 93.94 47 PHE B C 1
ATOM 2126 O O . PHE B 1 47 ? 7.664 -9.906 -7.176 1 93.94 47 PHE B O 1
ATOM 2133 N N . GLN B 1 48 ? 9.617 -10.938 -6.582 1 91.69 48 GLN B N 1
ATOM 2134 C CA . GLN B 1 48 ? 9.594 -11.859 -7.711 1 91.69 48 GLN B CA 1
ATOM 2135 C C . GLN B 1 48 ? 8.805 -13.117 -7.375 1 91.69 48 GLN B C 1
ATOM 2137 O O . GLN B 1 48 ? 8.258 -13.773 -8.266 1 91.69 48 GLN B O 1
ATOM 2142 N N . ASN B 1 49 ? 8.828 -13.453 -6.121 1 92.12 49 ASN B N 1
ATOM 2143 C CA . ASN B 1 49 ? 8.141 -14.656 -5.668 1 92.12 49 ASN B CA 1
ATOM 2144 C C . ASN B 1 49 ? 7.137 -14.344 -4.566 1 92.12 49 ASN B C 1
ATOM 2146 O O . ASN B 1 49 ? 7.523 -14.023 -3.441 1 92.12 49 ASN B O 1
ATOM 2150 N N . VAL B 1 50 ? 5.832 -14.492 -4.949 1 94.62 50 VAL B N 1
ATOM 2151 C CA . VAL B 1 50 ? 4.789 -14.102 -4.004 1 94.62 50 VAL B CA 1
ATOM 2152 C C . VAL B 1 50 ? 3.926 -15.312 -3.658 1 94.62 50 VAL B C 1
ATOM 2154 O O . VAL B 1 50 ? 3.578 -16.109 -4.539 1 94.62 50 VAL B O 1
ATOM 2157 N N . HIS B 1 51 ? 3.689 -15.5 -2.389 1 92.56 51 HIS B N 1
ATOM 2158 C CA . HIS B 1 51 ? 2.744 -16.5 -1.906 1 92.56 51 HIS B CA 1
ATOM 2159 C C . HIS B 1 51 ? 1.397 -15.867 -1.568 1 92.56 51 HIS B C 1
ATOM 2161 O O . HIS B 1 51 ? 1.342 -14.844 -0.874 1 92.56 51 HIS B O 1
ATOM 2167 N N . ILE B 1 52 ? 0.316 -16.422 -2.109 1 93.62 52 ILE B N 1
ATOM 2168 C CA . ILE B 1 52 ? -1.023 -15.914 -1.839 1 93.62 52 ILE B CA 1
ATOM 2169 C C . ILE B 1 52 ? -1.828 -16.953 -1.066 1 93.62 52 ILE B C 1
ATOM 2171 O O . ILE B 1 52 ? -1.81 -18.141 -1.407 1 93.62 52 ILE B O 1
ATOM 2175 N N . ASP B 1 53 ? -2.486 -16.5 -0.039 1 87.94 53 ASP B N 1
ATOM 2176 C CA . ASP B 1 53 ? -3.365 -17.328 0.78 1 87.94 53 ASP B CA 1
ATOM 2177 C C . ASP B 1 53 ? -4.641 -16.578 1.154 1 87.94 53 ASP B C 1
ATOM 2179 O O . ASP B 1 53 ? -4.648 -15.352 1.196 1 87.94 53 ASP B O 1
ATOM 2183 N N . ILE B 1 54 ? -5.648 -17.312 1.352 1 91.31 54 ILE B N 1
ATOM 2184 C CA . ILE B 1 54 ? -6.914 -16.734 1.777 1 91.31 54 ILE B CA 1
ATOM 2185 C C . ILE B 1 54 ? -7.227 -17.156 3.209 1 91.31 54 ILE B C 1
ATOM 2187 O O . ILE B 1 54 ? -7.219 -18.359 3.52 1 91.31 54 ILE B O 1
ATOM 2191 N N . VAL B 1 55 ? -7.477 -16.156 4.031 1 88.5 55 VAL B N 1
ATOM 2192 C CA . VAL B 1 55 ? -7.828 -16.406 5.426 1 88.5 55 VAL B CA 1
ATOM 2193 C C . VAL B 1 55 ? -9.32 -16.156 5.641 1 88.5 55 VAL B C 1
ATOM 2195 O O . VAL B 1 55 ? -9.836 -15.117 5.238 1 88.5 55 VAL B O 1
ATOM 2198 N N . GLY B 1 56 ? -9.914 -17.016 6.383 1 87.38 56 GLY B N 1
ATOM 2199 C CA . GLY B 1 56 ? -11.32 -16.859 6.691 1 87.38 56 GLY B CA 1
ATOM 2200 C C . GLY B 1 56 ? -12.102 -18.156 6.574 1 87.38 56 GLY B C 1
ATOM 2201 O O . GLY B 1 56 ? -11.523 -19.203 6.309 1 87.38 56 GLY B O 1
ATOM 2202 N N . PRO B 1 57 ? -13.367 -18.203 6.855 1 90.19 57 PRO B N 1
ATOM 2203 C CA . PRO B 1 57 ? -14.18 -17.016 7.156 1 90.19 57 PRO B CA 1
ATOM 2204 C C . PRO B 1 57 ? -13.914 -16.469 8.555 1 90.19 57 PRO B C 1
ATOM 2206 O O . PRO B 1 57 ? -13.703 -17.234 9.5 1 90.19 57 PRO B O 1
ATOM 2209 N N . LEU B 1 58 ? -13.852 -15.141 8.594 1 87.88 58 LEU B N 1
ATOM 2210 C CA . LEU B 1 58 ? -13.766 -14.375 9.828 1 87.88 58 LEU B CA 1
ATOM 2211 C C . LEU B 1 58 ? -15.109 -13.75 10.18 1 87.88 58 LEU B C 1
ATOM 2213 O O . LEU B 1 58 ? -16.016 -13.695 9.328 1 87.88 58 LEU B O 1
ATOM 2217 N N . PRO B 1 59 ? -15.328 -13.43 11.477 1 89 59 PRO B N 1
ATOM 2218 C CA . PRO B 1 59 ? -16.547 -12.672 11.758 1 89 59 PRO B CA 1
ATOM 2219 C C . PRO B 1 59 ? -16.688 -11.43 10.875 1 89 59 PRO B C 1
ATOM 2221 O O . PRO B 1 59 ? -15.695 -10.734 10.617 1 89 59 PRO B O 1
ATOM 2224 N N . MET B 1 60 ? -17.891 -11.297 10.406 1 92.56 60 MET B N 1
ATOM 2225 C CA . MET B 1 60 ? -18.125 -10.195 9.477 1 92.56 60 MET B CA 1
ATOM 2226 C C . MET B 1 60 ? -17.797 -8.859 10.133 1 92.56 60 MET B C 1
ATOM 2228 O O . MET B 1 60 ? -18.188 -8.609 11.273 1 92.56 60 MET B O 1
ATOM 2232 N N . ASP B 1 61 ? -17.031 -8.07 9.492 1 91.88 61 ASP B N 1
ATOM 2233 C CA . ASP B 1 61 ? -16.672 -6.723 9.906 1 91.88 61 ASP B CA 1
ATOM 2234 C C . ASP B 1 61 ? -16.641 -5.773 8.711 1 91.88 61 ASP B C 1
ATOM 2236 O O . ASP B 1 61 ? -15.867 -5.961 7.773 1 91.88 61 ASP B O 1
ATOM 2240 N N . ASP B 1 62 ? -17.469 -4.758 8.695 1 91.44 62 ASP B N 1
ATOM 2241 C CA . ASP B 1 62 ? -17.594 -3.785 7.613 1 91.44 62 ASP B CA 1
ATOM 2242 C C . ASP B 1 62 ? -17.828 -4.477 6.273 1 91.44 62 ASP B C 1
ATOM 2244 O O . ASP B 1 62 ? -17.234 -4.094 5.262 1 91.44 62 ASP B O 1
ATOM 2248 N N . GLY B 1 63 ? -18.531 -5.594 6.305 1 93.12 63 GLY B N 1
ATOM 2249 C CA . GLY B 1 63 ? -18.906 -6.305 5.094 1 93.12 63 GLY B CA 1
ATOM 2250 C C . GLY B 1 63 ? -17.844 -7.301 4.637 1 93.12 63 GLY B C 1
ATOM 2251 O O . GLY B 1 63 ? -18.031 -7.992 3.633 1 93.12 63 GLY B O 1
ATOM 2252 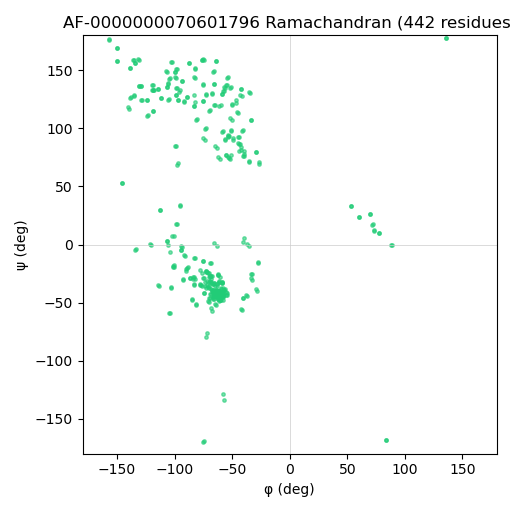N N . PHE B 1 64 ? -16.781 -7.387 5.328 1 95.44 64 PHE B N 1
ATOM 2253 C CA . PHE B 1 64 ? -15.695 -8.281 4.941 1 95.44 64 PHE B CA 1
ATOM 2254 C C . PHE B 1 64 ? -15.68 -9.523 5.828 1 95.44 64 PHE B C 1
ATOM 2256 O O . PHE B 1 64 ? -15.945 -9.438 7.031 1 95.44 64 PHE B O 1
ATOM 2263 N N . THR B 1 65 ? -15.344 -10.672 5.23 1 94.94 65 THR B N 1
ATOM 2264 C CA . THR B 1 65 ? -15.312 -11.914 6.004 1 94.94 65 THR B CA 1
ATOM 2265 C C . THR B 1 65 ? -14.047 -12.703 5.699 1 94.94 65 THR B C 1
ATOM 2267 O O . THR B 1 65 ? -13.805 -13.758 6.297 1 94.94 65 THR B O 1
ATOM 2270 N N . TYR B 1 66 ? -13.234 -12.234 4.75 1 93.94 66 TYR B N 1
ATOM 2271 C CA . TYR B 1 66 ? -12.008 -12.922 4.352 1 93.94 66 TYR B CA 1
ATOM 2272 C C . TYR B 1 66 ? -10.852 -11.938 4.211 1 93.94 66 TYR B C 1
ATOM 2274 O O . TYR B 1 66 ? -11.062 -10.727 4.145 1 93.94 66 TYR B O 1
ATOM 2282 N N . ILE B 1 67 ? -9.68 -12.453 4.293 1 94.62 67 ILE B N 1
ATOM 2283 C CA . ILE B 1 67 ? -8.477 -11.688 3.994 1 94.62 67 ILE B CA 1
ATOM 2284 C C . ILE B 1 67 ? -7.664 -12.406 2.916 1 94.62 67 ILE B C 1
ATOM 2286 O O . ILE B 1 67 ? -7.434 -13.617 3.008 1 94.62 67 ILE B O 1
ATOM 2290 N N . VAL B 1 68 ? -7.355 -11.766 1.848 1 95.12 68 VAL B N 1
ATOM 2291 C CA . VAL B 1 68 ? -6.316 -12.258 0.95 1 95.12 68 VAL B CA 1
ATOM 2292 C C . VAL B 1 68 ? -4.941 -11.828 1.463 1 95.12 68 VAL B C 1
ATOM 2294 O O . VAL B 1 68 ? -4.664 -10.633 1.587 1 95.12 68 VAL B O 1
ATOM 2297 N N . MET B 1 69 ? -4.129 -12.766 1.762 1 94 69 MET B N 1
ATOM 2298 C CA . MET B 1 69 ? -2.775 -12.5 2.238 1 94 69 MET B CA 1
ATOM 2299 C C . MET B 1 69 ? -1.748 -12.812 1.154 1 94 69 MET B C 1
ATOM 2301 O O . MET B 1 69 ? -1.854 -13.82 0.462 1 94 69 MET B O 1
ATOM 2305 N N . MET B 1 70 ? -0.828 -11.93 1.016 1 95.06 70 MET B N 1
ATOM 2306 C CA . MET B 1 70 ? 0.287 -12.078 0.086 1 95.06 70 MET B CA 1
ATOM 2307 C C . MET B 1 70 ? 1.618 -11.836 0.787 1 95.06 70 MET B C 1
ATOM 2309 O O . MET B 1 70 ? 1.735 -10.914 1.6 1 95.06 70 MET B O 1
ATOM 2313 N N . ILE B 1 71 ? 2.574 -12.68 0.508 1 94 71 ILE B N 1
ATOM 2314 C CA . ILE B 1 71 ? 3.871 -12.492 1.149 1 94 71 ILE B CA 1
ATOM 2315 C C . ILE B 1 71 ? 4.984 -12.664 0.119 1 94 71 ILE B C 1
ATOM 2317 O O . ILE B 1 71 ? 4.984 -13.617 -0.656 1 94 71 ILE B O 1
ATOM 2321 N N . ASP B 1 72 ? 5.84 -11.68 0.084 1 93.12 72 ASP B N 1
ATOM 2322 C CA . ASP B 1 72 ? 7.051 -11.781 -0.723 1 93.12 72 ASP B CA 1
ATOM 2323 C C . ASP B 1 72 ? 8.055 -12.75 -0.094 1 93.12 72 ASP B C 1
ATOM 2325 O O . ASP B 1 72 ? 8.438 -12.586 1.066 1 93.12 72 ASP B O 1
ATOM 2329 N N . ARG B 1 73 ? 8.523 -13.648 -0.854 1 87.94 73 ARG B N 1
ATOM 2330 C CA . ARG B 1 73 ? 9.406 -14.68 -0.319 1 87.94 73 ARG B CA 1
ATOM 2331 C C . ARG B 1 73 ? 10.758 -14.094 0.07 1 87.94 73 ARG B C 1
ATOM 2333 O O . ARG B 1 73 ? 11.391 -14.562 1.021 1 87.94 73 ARG B O 1
ATOM 2340 N N . PHE B 1 74 ? 11.141 -13.133 -0.632 1 86.56 74 PHE B N 1
ATOM 2341 C CA . PHE B 1 74 ? 12.477 -12.586 -0.428 1 86.56 74 PHE B CA 1
ATOM 2342 C C . PHE B 1 74 ? 12.5 -11.617 0.747 1 86.56 74 PHE B C 1
ATOM 2344 O O . PHE B 1 74 ? 13.297 -11.773 1.672 1 86.56 74 PHE B O 1
ATOM 2351 N N . THR B 1 75 ? 11.617 -10.656 0.771 1 87.56 75 THR B N 1
ATOM 2352 C CA . THR B 1 75 ? 11.617 -9.617 1.789 1 87.56 75 THR B CA 1
ATOM 2353 C C . THR B 1 75 ? 10.766 -10.023 2.986 1 87.56 75 THR B C 1
ATOM 2355 O O . THR B 1 75 ? 10.852 -9.406 4.051 1 87.56 75 THR B O 1
ATOM 2358 N N . ARG B 1 76 ? 9.867 -10.945 2.787 1 89.38 76 ARG B N 1
ATOM 2359 C CA . ARG B 1 76 ? 8.891 -11.383 3.779 1 89.38 76 ARG B CA 1
ATOM 2360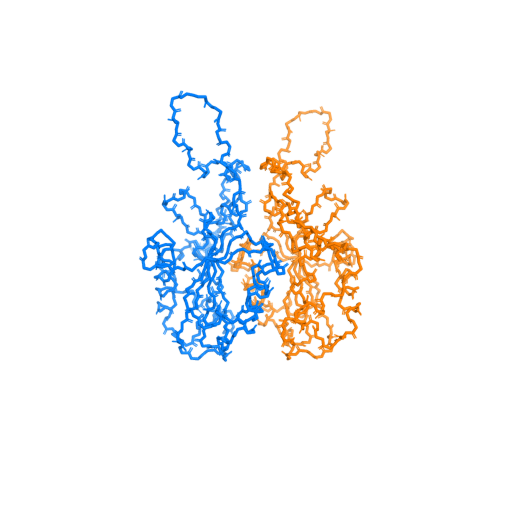 C C . ARG B 1 76 ? 7.832 -10.312 4.02 1 89.38 76 ARG B C 1
ATOM 2362 O O . ARG B 1 76 ? 7.121 -10.344 5.027 1 89.38 76 ARG B O 1
ATOM 2369 N N . ARG B 1 77 ? 7.734 -9.375 3.115 1 93.44 77 ARG B N 1
ATOM 2370 C CA . ARG B 1 77 ? 6.707 -8.344 3.205 1 93.44 77 ARG B CA 1
ATOM 2371 C C . ARG B 1 77 ? 5.312 -8.938 3.059 1 93.44 77 ARG B C 1
ATOM 2373 O O . ARG B 1 77 ? 4.996 -9.555 2.037 1 93.44 77 ARG B O 1
ATOM 2380 N N . PRO B 1 78 ? 4.543 -8.727 4.098 1 95.31 78 PRO B N 1
ATOM 2381 C CA . PRO B 1 78 ? 3.158 -9.195 3.98 1 95.31 78 PRO B CA 1
ATOM 2382 C C . PRO B 1 78 ? 2.209 -8.102 3.484 1 95.31 78 PRO B C 1
ATOM 2384 O O . PRO B 1 78 ? 2.395 -6.926 3.801 1 95.31 78 PRO B O 1
ATOM 2387 N N . GLU B 1 79 ? 1.306 -8.445 2.66 1 96.81 79 GLU B N 1
ATOM 2388 C CA . GLU B 1 79 ? 0.118 -7.664 2.324 1 96.81 79 GLU B CA 1
ATOM 2389 C C . GLU B 1 79 ? -1.158 -8.422 2.674 1 96.81 79 GLU B C 1
ATOM 2391 O O . GLU B 1 79 ? -1.236 -9.641 2.48 1 96.81 79 GLU B O 1
ATOM 2396 N N . ALA B 1 80 ? -2.076 -7.734 3.221 1 95.62 80 ALA B N 1
ATOM 2397 C CA . ALA B 1 80 ? -3.359 -8.328 3.596 1 95.62 80 ALA B CA 1
ATOM 2398 C C . ALA B 1 80 ? -4.516 -7.391 3.254 1 95.62 80 ALA B C 1
ATOM 2400 O O . ALA B 1 80 ? -4.508 -6.219 3.641 1 95.62 80 ALA B O 1
ATOM 2401 N N . THR B 1 81 ? -5.426 -7.898 2.535 1 96.81 81 THR B N 1
ATOM 2402 C CA . THR B 1 81 ? -6.562 -7.098 2.098 1 96.81 81 THR B CA 1
ATOM 2403 C C . THR B 1 81 ? -7.879 -7.797 2.422 1 96.81 81 THR B C 1
ATOM 2405 O O . THR B 1 81 ? -8.078 -8.953 2.043 1 96.81 81 THR B O 1
ATOM 2408 N N . PRO B 1 82 ? -8.781 -7.098 3.162 1 96.25 82 PRO B N 1
ATOM 2409 C CA . PRO B 1 82 ? -10.102 -7.672 3.396 1 96.25 82 PRO B CA 1
ATOM 2410 C C . PRO B 1 82 ? -10.93 -7.801 2.117 1 96.25 82 PRO B C 1
ATOM 2412 O O . PRO B 1 82 ? -10.867 -6.922 1.251 1 96.25 82 PRO B O 1
ATOM 2415 N N . ILE B 1 83 ? -11.602 -8.914 1.998 1 96.88 83 ILE B N 1
ATOM 2416 C CA . ILE B 1 83 ? -12.477 -9.109 0.851 1 96.88 83 ILE B CA 1
ATOM 2417 C C . ILE B 1 83 ? -13.812 -9.68 1.318 1 96.88 83 ILE B C 1
ATOM 2419 O O . ILE B 1 83 ? -13.906 -10.258 2.404 1 96.88 83 ILE B O 1
ATOM 2423 N N . ARG B 1 84 ? -14.812 -9.438 0.493 1 96.38 84 ARG B N 1
ATOM 2424 C CA . ARG B 1 84 ? -16.172 -9.812 0.869 1 96.38 84 ARG B CA 1
ATOM 2425 C C . ARG B 1 84 ? -16.469 -11.258 0.493 1 96.38 84 ARG B C 1
ATOM 2427 O O . ARG B 1 84 ? -17.281 -11.914 1.14 1 96.38 84 ARG B O 1
ATOM 2434 N N . ASP B 1 85 ? -15.812 -11.781 -0.561 1 95.75 85 ASP B N 1
ATOM 2435 C CA . ASP B 1 85 ? -16 -13.148 -1.037 1 95.75 85 ASP B CA 1
ATOM 2436 C C . ASP B 1 85 ? -14.719 -13.688 -1.676 1 95.75 85 ASP B C 1
ATOM 2438 O O . ASP B 1 85 ? -13.758 -12.945 -1.879 1 95.75 85 ASP B O 1
ATOM 2442 N N . ILE B 1 86 ? -14.758 -14.914 -1.91 1 95 86 ILE B N 1
ATOM 2443 C CA . ILE B 1 86 ? -13.516 -15.531 -2.357 1 95 86 ILE B CA 1
ATOM 2444 C C . ILE B 1 86 ? -13.656 -15.992 -3.803 1 95 86 ILE B C 1
ATOM 2446 O O . ILE B 1 86 ? -13.109 -17.031 -4.184 1 95 86 ILE B O 1
ATOM 2450 N N . THR B 1 87 ? -14.492 -15.305 -4.594 1 94.88 87 THR B N 1
ATOM 2451 C CA . THR B 1 87 ? -14.594 -15.648 -6.008 1 94.88 87 THR B CA 1
ATOM 2452 C C . THR B 1 87 ? -13.266 -15.391 -6.719 1 94.88 87 THR B C 1
ATOM 2454 O O . THR B 1 87 ? -12.469 -14.57 -6.27 1 94.88 87 THR B O 1
ATOM 2457 N N . ALA B 1 88 ? -13.078 -16.047 -7.832 1 94.44 88 ALA B N 1
ATOM 2458 C CA . ALA B 1 88 ? -11.867 -15.852 -8.633 1 94.44 88 ALA B CA 1
ATOM 2459 C C . ALA B 1 88 ? -11.703 -14.391 -9.039 1 94.44 88 ALA B C 1
ATOM 2461 O O . ALA B 1 88 ? -10.594 -13.852 -9.023 1 94.44 88 ALA B O 1
ATOM 2462 N N . ALA B 1 89 ? -12.812 -13.797 -9.383 1 94.06 89 ALA B N 1
ATOM 2463 C CA . ALA B 1 89 ? -12.781 -12.406 -9.82 1 94.06 89 ALA B CA 1
ATOM 2464 C C . ALA B 1 89 ? -12.328 -11.484 -8.688 1 94.06 89 ALA B C 1
ATOM 2466 O O . ALA B 1 89 ? -11.477 -10.617 -8.891 1 94.06 89 ALA B O 1
ATOM 2467 N N . THR B 1 90 ? -12.883 -11.719 -7.5 1 95.38 90 THR B N 1
ATOM 2468 C CA . THR B 1 90 ? -12.539 -10.891 -6.348 1 95.38 90 THR B CA 1
ATOM 2469 C C . THR B 1 90 ? -11.07 -11.07 -5.977 1 95.38 90 THR B C 1
ATOM 2471 O O . THR B 1 90 ? -10.359 -10.094 -5.738 1 95.38 90 THR B O 1
ATOM 2474 N N . VAL B 1 91 ? -10.617 -12.242 -5.98 1 96.19 91 VAL B N 1
ATOM 2475 C CA . VAL B 1 91 ? -9.242 -12.547 -5.59 1 96.19 91 VAL B CA 1
ATOM 2476 C C . VAL B 1 91 ? -8.281 -12 -6.637 1 96.19 91 VAL B C 1
ATOM 2478 O O . VAL B 1 91 ? -7.254 -11.398 -6.297 1 96.19 91 VAL B O 1
ATOM 2481 N N . ALA B 1 92 ? -8.602 -12.164 -7.891 1 94.81 92 ALA B N 1
ATOM 2482 C CA . ALA B 1 92 ? -7.762 -11.648 -8.969 1 94.81 92 ALA B CA 1
ATOM 2483 C C . ALA B 1 92 ? -7.648 -10.133 -8.898 1 94.81 92 ALA B C 1
ATOM 2485 O O . ALA B 1 92 ? -6.551 -9.578 -8.992 1 94.81 92 ALA B O 1
ATOM 2486 N N . LYS B 1 93 ? -8.781 -9.523 -8.703 1 93.88 93 LYS B N 1
ATOM 2487 C CA . LYS B 1 93 ? -8.805 -8.07 -8.578 1 93.88 93 LYS B CA 1
ATOM 2488 C C . LYS B 1 93 ? -7.969 -7.613 -7.383 1 93.88 93 LYS B C 1
ATOM 2490 O O . LYS B 1 93 ? -7.215 -6.645 -7.484 1 93.88 93 LYS B O 1
ATOM 2495 N N . THR B 1 94 ? -8.125 -8.297 -6.336 1 96.69 94 THR B N 1
ATOM 2496 C CA . THR B 1 94 ? -7.383 -7.965 -5.121 1 96.69 94 THR B CA 1
ATOM 2497 C C . THR B 1 94 ? -5.883 -8.109 -5.352 1 96.69 94 THR B C 1
ATOM 2499 O O . THR B 1 94 ? -5.098 -7.262 -4.918 1 96.69 94 THR B O 1
ATOM 2502 N N . PHE B 1 95 ? -5.473 -9.133 -6.062 1 96.88 95 PHE B N 1
ATOM 2503 C CA . PHE B 1 95 ? -4.066 -9.375 -6.371 1 96.88 95 PHE B CA 1
ATOM 2504 C C . PHE B 1 95 ? -3.498 -8.234 -7.207 1 96.88 95 PHE B C 1
ATOM 2506 O O . PHE B 1 95 ? -2.432 -7.699 -6.895 1 96.88 95 PHE B O 1
ATOM 2513 N N . ILE B 1 96 ? -4.203 -7.801 -8.172 1 94.06 96 ILE B N 1
ATOM 2514 C CA . ILE B 1 96 ? -3.77 -6.723 -9.055 1 94.06 96 ILE B CA 1
ATOM 2515 C C . ILE B 1 96 ? -3.684 -5.414 -8.273 1 94.06 96 ILE B C 1
ATOM 2517 O O . ILE B 1 96 ? -2.664 -4.723 -8.32 1 94.06 96 ILE B O 1
ATOM 2521 N N . ASN B 1 97 ? -4.695 -5.16 -7.488 1 94.69 97 ASN B N 1
ATOM 2522 C CA . ASN B 1 97 ? -4.824 -3.865 -6.832 1 94.69 97 ASN B CA 1
ATOM 2523 C C . ASN B 1 97 ? -3.848 -3.729 -5.668 1 94.69 97 ASN B C 1
ATOM 2525 O O . ASN B 1 97 ? -3.402 -2.625 -5.352 1 94.69 97 ASN B O 1
ATOM 2529 N N . THR B 1 98 ? -3.504 -4.836 -5.07 1 96.19 98 THR B N 1
ATOM 2530 C CA . THR B 1 98 ? -2.727 -4.762 -3.838 1 96.19 98 THR B CA 1
ATOM 2531 C C . THR B 1 98 ? -1.26 -5.09 -4.105 1 96.19 98 THR B C 1
ATOM 2533 O O . THR B 1 98 ? -0.366 -4.453 -3.541 1 96.19 98 THR B O 1
ATOM 2536 N N . TRP B 1 99 ? -1.058 -6 -4.977 1 97.38 99 TRP B N 1
ATOM 2537 C CA . TRP B 1 99 ? 0.325 -6.43 -5.16 1 97.38 99 TRP B CA 1
ATOM 2538 C C . TRP B 1 99 ? 0.901 -5.859 -6.453 1 97.38 99 TRP B C 1
ATOM 2540 O O . TRP B 1 99 ? 1.841 -5.062 -6.426 1 97.38 99 TRP B O 1
ATOM 2550 N N . VAL B 1 100 ? 0.278 -6.18 -7.559 1 95.62 100 VAL B N 1
ATOM 2551 C CA . VAL B 1 100 ? 0.832 -5.816 -8.859 1 95.62 100 VAL B CA 1
ATOM 2552 C C . VAL B 1 100 ? 0.953 -4.297 -8.961 1 95.62 100 VAL B C 1
ATOM 2554 O O . VAL B 1 100 ? 1.967 -3.781 -9.438 1 95.62 100 VAL B O 1
ATOM 2557 N N . SER B 1 101 ? -0.002 -3.574 -8.492 1 94.44 101 SER B N 1
ATOM 2558 C CA . SER B 1 101 ? -0.035 -2.119 -8.609 1 94.44 101 SER B CA 1
ATOM 2559 C C . SER B 1 101 ? 1.05 -1.469 -7.762 1 94.44 101 SER B C 1
ATOM 2561 O O . SER B 1 101 ? 1.367 -0.292 -7.945 1 94.44 101 SER B O 1
ATOM 2563 N N . ARG B 1 102 ? 1.599 -2.221 -6.844 1 95.94 102 ARG B N 1
ATOM 2564 C CA . ARG B 1 102 ? 2.553 -1.605 -5.926 1 95.94 102 ARG B CA 1
ATOM 2565 C C . ARG B 1 102 ? 3.955 -2.164 -6.141 1 95.94 102 ARG B C 1
ATOM 2567 O O . ARG B 1 102 ? 4.941 -1.435 -6.023 1 95.94 102 ARG B O 1
ATOM 2574 N N . PHE B 1 103 ? 3.984 -3.459 -6.469 1 95.81 103 PHE B N 1
ATOM 2575 C CA . PHE B 1 103 ? 5.281 -4.129 -6.465 1 95.81 103 PHE B CA 1
ATOM 2576 C C . PHE B 1 103 ? 5.598 -4.699 -7.844 1 95.81 103 PHE B C 1
ATOM 2578 O O . PHE B 1 103 ? 6.641 -5.324 -8.039 1 95.81 103 PHE B O 1
ATOM 2585 N N . GLY B 1 104 ? 4.688 -4.508 -8.789 1 93.69 104 GLY B N 1
ATOM 2586 C CA . GLY B 1 104 ? 4.906 -5.039 -10.125 1 93.69 104 GLY B CA 1
ATOM 2587 C C . GLY B 1 104 ? 4.496 -6.492 -10.266 1 93.69 104 GLY B C 1
ATOM 2588 O O . GLY B 1 104 ? 3.793 -7.027 -9.406 1 93.69 104 GLY B O 1
ATOM 2589 N N . THR B 1 105 ? 4.922 -7.023 -11.375 1 94.56 105 THR B N 1
ATOM 2590 C CA . THR B 1 105 ? 4.531 -8.391 -11.703 1 94.56 105 THR B CA 1
ATOM 2591 C C . THR B 1 105 ? 5.566 -9.383 -11.18 1 94.56 105 THR B C 1
ATOM 2593 O O . THR B 1 105 ? 6.742 -9.32 -11.555 1 94.56 105 THR B O 1
ATOM 2596 N N . PRO B 1 106 ? 5.098 -10.297 -10.375 1 95.5 106 PRO B N 1
ATOM 2597 C CA . PRO B 1 106 ? 6.035 -11.328 -9.922 1 95.5 106 PRO B CA 1
ATOM 2598 C C . PRO B 1 106 ? 6.32 -12.383 -10.992 1 95.5 106 PRO B C 1
ATOM 2600 O O . PRO B 1 106 ? 5.504 -12.578 -11.898 1 95.5 106 PRO B O 1
ATOM 2603 N N . ASP B 1 107 ? 7.441 -13.023 -10.789 1 93.38 107 ASP B N 1
ATOM 2604 C CA . ASP B 1 107 ? 7.77 -14.148 -11.656 1 93.38 107 ASP B CA 1
ATOM 2605 C C . ASP B 1 107 ? 6.926 -15.375 -11.312 1 93.38 107 ASP B C 1
ATOM 2607 O O . ASP B 1 107 ? 6.461 -16.078 -12.203 1 93.38 107 ASP B O 1
ATOM 2611 N N . THR B 1 108 ? 6.824 -15.523 -10.031 1 94.62 108 THR B N 1
ATOM 2612 C CA . THR B 1 108 ? 6.129 -16.719 -9.562 1 94.62 108 THR B CA 1
ATOM 2613 C C . THR B 1 108 ? 5.086 -16.359 -8.508 1 94.62 108 THR B C 1
ATOM 2615 O O . THR B 1 108 ? 5.336 -15.516 -7.645 1 94.62 108 THR B O 1
ATOM 2618 N N . VAL B 1 109 ? 3.93 -16.969 -8.656 1 95.12 109 VAL B N 1
ATOM 2619 C CA . VAL B 1 109 ? 2.852 -16.859 -7.676 1 95.12 109 VAL B CA 1
ATOM 2620 C C . VAL B 1 109 ? 2.525 -18.234 -7.109 1 95.12 109 VAL B C 1
ATOM 2622 O O . VAL B 1 109 ? 2.121 -19.141 -7.844 1 95.12 109 VAL B O 1
ATOM 2625 N N . THR B 1 110 ? 2.768 -18.422 -5.84 1 92.31 110 THR B N 1
ATOM 2626 C CA . THR B 1 110 ? 2.471 -19.672 -5.16 1 92.31 110 THR B CA 1
ATOM 2627 C C . THR B 1 110 ? 1.124 -19.594 -4.445 1 92.31 110 THR B C 1
ATOM 2629 O O . THR B 1 110 ? 0.881 -18.672 -3.664 1 92.31 110 THR B O 1
ATOM 2632 N N . THR B 1 111 ? 0.259 -20.484 -4.742 1 90.88 111 THR B N 1
ATOM 2633 C CA . THR B 1 111 ? -1.067 -20.516 -4.137 1 90.88 111 THR B CA 1
ATOM 2634 C C . THR B 1 111 ? -1.411 -21.922 -3.643 1 90.88 111 THR B C 1
ATOM 2636 O O . THR B 1 111 ? -0.747 -22.891 -4.008 1 90.88 111 THR B O 1
ATOM 2639 N N . ASP B 1 112 ? -2.365 -21.984 -2.725 1 81.56 112 ASP B N 1
ATOM 2640 C CA . ASP B 1 112 ? -2.904 -23.312 -2.41 1 81.56 112 ASP B CA 1
ATOM 2641 C C . ASP B 1 112 ? -3.828 -23.812 -3.521 1 81.56 112 ASP B C 1
ATOM 2643 O O . ASP B 1 112 ? -3.82 -23.266 -4.629 1 81.56 112 ASP B O 1
ATOM 2647 N N . ARG B 1 113 ? -4.535 -24.891 -3.221 1 77.62 113 ARG B N 1
ATOM 2648 C CA . ARG B 1 113 ? -5.379 -25.5 -4.25 1 77.62 113 ARG B CA 1
ATOM 2649 C C . ARG B 1 113 ? -6.816 -25 -4.137 1 77.62 113 ARG B C 1
ATOM 2651 O O . ARG B 1 113 ? -7.758 -25.75 -4.406 1 77.62 113 ARG B O 1
ATOM 2658 N N . GLY B 1 114 ? -6.949 -23.812 -3.744 1 84.25 114 GLY B N 1
ATOM 2659 C CA . GLY B 1 114 ? -8.297 -23.266 -3.701 1 84.25 114 GLY B CA 1
ATOM 2660 C C . GLY B 1 114 ? -8.922 -23.109 -5.074 1 84.25 114 GLY B C 1
ATOM 2661 O O . GLY B 1 114 ? -8.227 -22.859 -6.059 1 84.25 114 GLY B O 1
ATOM 2662 N N . ALA B 1 115 ? -10.18 -23.234 -5.227 1 87.25 115 ALA B N 1
ATOM 2663 C CA . ALA B 1 115 ? -10.922 -23.234 -6.484 1 87.25 115 ALA B CA 1
ATOM 2664 C C . ALA B 1 115 ? -10.695 -21.938 -7.254 1 87.25 115 ALA B C 1
ATOM 2666 O O . ALA B 1 115 ? -10.68 -21.938 -8.492 1 87.25 115 ALA B O 1
ATOM 2667 N N . GLN B 1 116 ? -10.508 -20.875 -6.531 1 89.31 116 GLN B N 1
ATOM 2668 C CA . GLN B 1 116 ? -10.281 -19.578 -7.172 1 89.31 116 GLN B CA 1
ATOM 2669 C C . GLN B 1 116 ? -9.016 -19.609 -8.016 1 89.31 116 GLN B C 1
ATOM 2671 O O . GLN B 1 116 ? -8.961 -19 -9.086 1 89.31 116 GLN B O 1
ATOM 2676 N N . PHE B 1 117 ? -8.078 -20.344 -7.613 1 91 117 PHE B N 1
ATOM 2677 C CA . PHE B 1 117 ? -6.785 -20.344 -8.281 1 91 117 PHE B CA 1
ATOM 2678 C C . PHE B 1 117 ? -6.742 -21.406 -9.383 1 91 117 PHE B C 1
ATOM 2680 O O . PHE B 1 117 ? -5.797 -21.438 -10.172 1 91 117 PHE B O 1
ATOM 2687 N N . GLU B 1 118 ? -7.766 -22.234 -9.383 1 87.5 118 GLU B N 1
ATOM 2688 C CA . GLU B 1 118 ? -7.898 -23.234 -10.445 1 87.5 118 GLU B CA 1
ATOM 2689 C C . GLU B 1 118 ? -8.773 -22.719 -11.578 1 87.5 118 GLU B C 1
ATOM 2691 O O . GLU B 1 118 ? -8.898 -23.375 -12.617 1 87.5 118 GLU B O 1
ATOM 2696 N N . SER B 1 119 ? -9.258 -21.625 -11.461 1 89.75 119 SER B N 1
ATOM 2697 C CA . SER B 1 119 ? -10.211 -21.062 -12.406 1 89.75 119 SER B CA 1
ATOM 2698 C C . SER B 1 119 ? -9.516 -20.625 -13.695 1 89.75 119 SER B C 1
ATOM 2700 O O . SER B 1 119 ? -8.312 -20.391 -13.703 1 89.75 119 SER B O 1
ATOM 2702 N N . GLU B 1 120 ? -10.312 -20.531 -14.734 1 91.81 120 GLU B N 1
ATOM 2703 C CA . GLU B 1 120 ? -9.828 -20.016 -16.016 1 91.81 120 GLU B CA 1
ATOM 2704 C C . GLU B 1 120 ? -9.391 -18.562 -15.891 1 91.81 120 GLU B C 1
ATOM 2706 O O . GLU B 1 120 ? -8.398 -18.156 -16.5 1 91.81 120 GLU B O 1
ATOM 2711 N N . LEU B 1 121 ? -10.094 -17.906 -15.109 1 90.5 121 LEU B N 1
ATOM 2712 C CA . LEU B 1 121 ? -9.758 -16.5 -14.898 1 90.5 121 LEU B CA 1
ATOM 2713 C C . LEU B 1 121 ? -8.352 -16.359 -14.336 1 90.5 121 LEU B C 1
ATOM 2715 O O . LEU B 1 121 ? -7.566 -15.539 -14.828 1 90.5 121 LEU B O 1
ATOM 2719 N N . TRP B 1 122 ? -8.062 -17.078 -13.391 1 92.94 122 TRP B N 1
ATOM 2720 C CA . TRP B 1 122 ? -6.746 -17 -12.766 1 92.94 122 TRP B CA 1
ATOM 2721 C C . TRP B 1 122 ? -5.656 -17.422 -13.742 1 92.94 122 TRP B C 1
ATOM 2723 O O . TRP B 1 122 ? -4.605 -16.781 -13.82 1 92.94 122 TRP B O 1
ATOM 2733 N N . ARG B 1 123 ? -5.949 -18.453 -14.461 1 91.56 123 ARG B N 1
ATOM 2734 C CA . ARG B 1 123 ? -4.996 -18.906 -15.461 1 91.56 123 ARG B CA 1
ATOM 2735 C C . ARG B 1 123 ? -4.703 -17.828 -16.5 1 91.56 123 ARG B C 1
ATOM 2737 O O . ARG B 1 123 ? -3.545 -17.562 -16.828 1 91.56 123 ARG B O 1
ATOM 2744 N N . HIS B 1 124 ? -5.688 -17.203 -16.922 1 90.75 124 HIS B N 1
ATOM 2745 C CA . HIS B 1 124 ? -5.523 -16.141 -17.891 1 90.75 124 HIS B CA 1
ATOM 2746 C C . HIS B 1 124 ? -4.766 -14.961 -17.297 1 90.75 124 HIS B C 1
ATOM 2748 O O . HIS B 1 124 ? -3.947 -14.336 -17.969 1 90.75 124 HIS B O 1
ATOM 2754 N N . LEU B 1 125 ? -5.074 -14.68 -16.062 1 91.56 125 LEU B N 1
ATOM 2755 C CA . LEU B 1 125 ? -4.367 -13.594 -15.383 1 91.56 125 LEU B CA 1
ATOM 2756 C C . LEU B 1 125 ? -2.871 -13.883 -15.305 1 91.56 125 LEU B C 1
ATOM 2758 O O . LEU B 1 125 ? -2.053 -13 -15.562 1 91.56 125 LEU B O 1
ATOM 2762 N N . MET B 1 126 ? -2.498 -15.078 -15 1 92.44 126 MET B N 1
ATOM 2763 C CA . MET B 1 126 ? -1.091 -15.461 -14.922 1 92.44 126 MET B CA 1
ATOM 2764 C C . MET B 1 126 ? -0.411 -15.312 -16.281 1 92.44 126 MET B C 1
ATOM 2766 O O . MET B 1 126 ? 0.709 -14.805 -16.359 1 92.44 126 MET B O 1
ATOM 2770 N N . ILE B 1 127 ? -1.115 -15.68 -17.297 1 88.56 127 ILE B N 1
ATOM 2771 C CA . ILE B 1 127 ? -0.579 -15.562 -18.656 1 88.56 127 ILE B CA 1
ATOM 2772 C C . ILE B 1 127 ? -0.374 -14.094 -19 1 88.56 127 ILE B C 1
ATOM 2774 O O . ILE B 1 127 ? 0.688 -13.711 -19.5 1 88.56 127 ILE B O 1
ATOM 2778 N N . LEU B 1 128 ? -1.308 -13.336 -18.672 1 86 128 LEU B N 1
ATOM 2779 C CA . LEU B 1 128 ? -1.255 -11.914 -18.984 1 86 128 LEU B CA 1
ATOM 2780 C C . LEU B 1 128 ? -0.102 -11.234 -18.266 1 86 128 LEU B C 1
ATOM 2782 O O . LEU B 1 128 ? 0.565 -10.359 -18.812 1 86 128 LEU B O 1
ATOM 2786 N N . LEU B 1 129 ? 0.104 -11.633 -17.047 1 90.81 129 LEU B N 1
ATOM 2787 C CA . LEU B 1 129 ? 1.142 -11.016 -16.219 1 90.81 129 LEU B CA 1
ATOM 2788 C C . LEU B 1 129 ? 2.506 -11.625 -16.516 1 90.81 129 LEU B C 1
ATOM 2790 O O . LEU B 1 129 ? 3.537 -11.078 -16.125 1 90.81 129 LEU B O 1
ATOM 2794 N N . GLY B 1 130 ? 2.482 -12.703 -17.234 1 89.94 130 GLY B N 1
ATOM 2795 C CA . GLY B 1 130 ? 3.727 -13.422 -17.453 1 89.94 130 GLY B CA 1
ATOM 2796 C C . GLY B 1 130 ? 4.25 -14.102 -16.203 1 89.94 130 GLY B C 1
ATOM 2797 O O . GLY B 1 130 ? 5.461 -14.219 -16.016 1 89.94 130 GLY B O 1
ATOM 2798 N N . SER B 1 131 ? 3.338 -14.398 -15.344 1 94.19 131 SER B N 1
ATOM 2799 C CA . SER B 1 131 ? 3.693 -15.039 -14.086 1 94.19 131 SER B CA 1
ATOM 2800 C C . SER B 1 131 ? 3.441 -16.547 -14.141 1 94.19 131 SER B C 1
ATOM 2802 O O . SER B 1 131 ? 2.531 -17 -14.836 1 94.19 131 SER B O 1
ATOM 2804 N N . LYS B 1 132 ? 4.254 -17.297 -13.422 1 94.31 132 LYS B N 1
ATOM 2805 C CA . LYS B 1 132 ? 4.051 -18.734 -13.258 1 94.31 132 LYS B CA 1
ATOM 2806 C C . LYS B 1 132 ? 3.35 -19.031 -11.938 1 94.31 132 LYS B C 1
ATOM 2808 O O . LYS B 1 132 ? 3.705 -18.484 -10.891 1 94.31 132 LYS B O 1
ATOM 2813 N N . ARG B 1 133 ? 2.414 -19.875 -12.062 1 92.75 133 ARG B N 1
ATOM 2814 C CA . ARG B 1 133 ? 1.724 -20.297 -10.852 1 92.75 133 ARG B CA 1
ATOM 2815 C C . ARG B 1 133 ? 2.312 -21.609 -10.32 1 92.75 133 ARG B C 1
ATOM 2817 O O . ARG B 1 133 ? 2.527 -22.547 -11.086 1 92.75 133 ARG B O 1
ATOM 2824 N N . ILE B 1 134 ? 2.602 -21.625 -9 1 88.75 134 ILE B N 1
ATOM 2825 C CA . ILE B 1 134 ? 3.051 -22.828 -8.312 1 88.75 134 ILE B CA 1
ATOM 2826 C C . ILE B 1 134 ? 2.039 -23.219 -7.234 1 88.75 134 ILE B C 1
ATOM 2828 O O . ILE B 1 134 ? 1.591 -22.375 -6.457 1 88.75 134 ILE B O 1
ATOM 2832 N N . ARG B 1 135 ? 1.705 -24.5 -7.215 1 85.44 135 ARG B N 1
ATOM 2833 C CA . ARG B 1 135 ? 0.792 -25.016 -6.199 1 85.44 135 ARG B CA 1
ATOM 2834 C C . ARG B 1 135 ? 1.554 -25.469 -4.961 1 85.44 135 ARG B C 1
ATOM 2836 O O . ARG B 1 135 ? 2.6 -26.109 -5.066 1 85.44 135 ARG B O 1
ATOM 2843 N N . THR B 1 136 ? 1.109 -24.938 -3.834 1 77.38 136 THR B N 1
ATOM 2844 C CA . THR B 1 136 ? 1.71 -25.438 -2.607 1 77.38 136 THR B CA 1
ATOM 2845 C C . THR B 1 136 ? 1.273 -26.875 -2.348 1 77.38 136 THR B C 1
ATOM 2847 O O . THR B 1 136 ? 0.117 -27.234 -2.588 1 77.38 136 THR B O 1
ATOM 2850 N N . THR B 1 137 ? 2.268 -27.766 -2.41 1 61.62 137 THR B N 1
ATOM 2851 C CA . THR B 1 137 ? 1.993 -29.125 -2.002 1 61.62 137 THR B CA 1
ATOM 2852 C C . THR B 1 137 ? 2.443 -29.375 -0.563 1 61.62 137 THR B C 1
ATOM 2854 O O . THR B 1 137 ? 3.213 -28.578 -0.01 1 61.62 137 THR B O 1
ATOM 2857 N N . ALA B 1 138 ? 1.715 -30.391 0.219 1 54.59 138 ALA B N 1
ATOM 2858 C CA . ALA B 1 138 ? 2.164 -30.828 1.538 1 54.59 138 ALA B CA 1
ATOM 2859 C C . ALA B 1 138 ? 3.688 -30.797 1.635 1 54.59 138 ALA B C 1
ATOM 2861 O O . ALA B 1 138 ? 4.242 -30.594 2.719 1 54.59 138 ALA B O 1
ATOM 2862 N N . TYR B 1 139 ? 4.293 -30.906 0.607 1 45.06 139 TYR B N 1
ATOM 2863 C CA . TYR B 1 139 ? 5.723 -31.188 0.684 1 45.06 139 TYR B CA 1
ATOM 2864 C C . TYR B 1 139 ? 6.535 -29.906 0.606 1 45.06 139 TYR B C 1
ATOM 2866 O O . TYR B 1 139 ? 7.766 -29.938 0.615 1 45.06 139 TYR B O 1
ATOM 2874 N N . HIS B 1 140 ? 5.992 -28.688 0.386 1 54.44 140 HIS B N 1
ATOM 2875 C CA . HIS B 1 140 ? 6.891 -27.547 0.312 1 54.44 140 HIS B CA 1
ATOM 2876 C C . HIS B 1 140 ? 6.926 -26.781 1.632 1 54.44 140 HIS B C 1
ATOM 2878 O O . HIS B 1 140 ? 6.184 -25.812 1.813 1 54.44 140 HIS B O 1
ATOM 2884 N N . PRO B 1 141 ? 7.805 -27.281 2.541 1 54.09 141 PRO B N 1
ATOM 2885 C CA . PRO B 1 141 ? 7.914 -26.859 3.938 1 54.09 141 PRO B CA 1
ATOM 2886 C C . PRO B 1 141 ? 8.234 -25.375 4.078 1 54.09 141 PRO B C 1
ATOM 2888 O O . PRO B 1 141 ? 7.723 -24.703 4.984 1 54.09 141 PRO B O 1
ATOM 2891 N N . CYS B 1 142 ? 9.078 -24.922 3.16 1 52.91 142 CYS B N 1
ATOM 2892 C CA . CYS B 1 142 ? 9.609 -23.578 3.414 1 52.91 142 CYS B CA 1
ATOM 2893 C C . CYS B 1 142 ? 8.531 -22.531 3.229 1 52.91 142 CYS B C 1
ATOM 2895 O O . CYS B 1 142 ? 8.375 -21.641 4.074 1 52.91 142 CYS B O 1
ATOM 2897 N N . ALA B 1 143 ? 7.801 -22.578 2.113 1 57.25 143 ALA B N 1
ATOM 2898 C CA . ALA B 1 143 ? 6.734 -21.609 1.877 1 57.25 143 ALA B CA 1
ATOM 2899 C C . ALA B 1 143 ? 5.645 -21.719 2.939 1 57.25 143 ALA B C 1
ATOM 2901 O O . ALA B 1 143 ? 5.125 -20.703 3.418 1 57.25 143 ALA B O 1
ATOM 2902 N N . ASN B 1 144 ? 5.613 -22.875 3.438 1 63.03 144 ASN B N 1
ATOM 2903 C CA . ASN B 1 144 ? 4.574 -23.156 4.422 1 63.03 144 ASN B CA 1
ATOM 2904 C C . ASN B 1 144 ? 4.926 -22.578 5.789 1 63.03 144 ASN B C 1
ATOM 2906 O O . ASN B 1 144 ? 4.059 -22.047 6.484 1 63.03 144 ASN B O 1
ATOM 2910 N N . GLY B 1 145 ? 6.195 -22.609 6.004 1 71 145 GLY B N 1
ATOM 2911 C CA . GLY B 1 145 ? 6.594 -22.094 7.301 1 71 145 GLY B CA 1
ATOM 2912 C C . GLY B 1 145 ? 6.434 -20.594 7.422 1 71 145 GLY B C 1
ATOM 2913 O O . GLY B 1 145 ? 5.988 -20.094 8.453 1 71 145 GLY B O 1
ATOM 2914 N N . MET B 1 146 ? 6.711 -19.875 6.316 1 75.88 146 MET B N 1
ATOM 2915 C CA . MET B 1 146 ? 6.594 -18.422 6.293 1 75.88 146 MET B CA 1
ATOM 2916 C C . MET B 1 146 ? 5.141 -18 6.441 1 75.88 146 MET B C 1
ATOM 2918 O O . MET B 1 146 ? 4.828 -17.109 7.238 1 75.88 146 MET B O 1
ATOM 2922 N N . VAL B 1 147 ? 4.344 -18.625 5.703 1 76.25 147 VAL B N 1
ATOM 2923 C CA . VAL B 1 147 ? 2.918 -18.312 5.711 1 76.25 147 VAL B CA 1
ATOM 2924 C C . VAL B 1 147 ? 2.314 -18.656 7.066 1 76.25 147 VAL B C 1
ATOM 2926 O O . VAL B 1 147 ? 1.515 -17.906 7.617 1 76.25 147 VAL B O 1
ATOM 2929 N N . GLU B 1 148 ? 2.756 -19.844 7.555 1 76.12 148 GLU B N 1
ATOM 2930 C CA . GLU B 1 148 ? 2.271 -20.281 8.859 1 76.12 148 GLU B CA 1
ATOM 2931 C C . GLU B 1 148 ? 2.658 -19.297 9.953 1 76.12 148 GLU B C 1
ATOM 2933 O O . GLU B 1 148 ? 1.848 -18.969 10.828 1 76.12 148 GLU B O 1
ATOM 2938 N N . ARG B 1 149 ? 3.82 -18.812 9.938 1 77.19 149 ARG B N 1
ATOM 2939 C CA . ARG B 1 149 ? 4.266 -17.828 10.914 1 77.19 149 ARG B CA 1
ATOM 2940 C C . ARG B 1 149 ? 3.48 -16.516 10.773 1 77.19 149 ARG B C 1
ATOM 2942 O O . ARG B 1 149 ? 3.092 -15.914 11.773 1 77.19 149 ARG B O 1
ATOM 2949 N N . LEU B 1 150 ? 3.307 -16.156 9.523 1 81.81 150 LEU B N 1
ATOM 2950 C CA . LEU B 1 150 ? 2.537 -14.938 9.289 1 81.81 150 LEU B CA 1
ATOM 2951 C C . LEU B 1 150 ? 1.111 -15.086 9.812 1 81.81 150 LEU B C 1
ATOM 2953 O O . LEU B 1 150 ? 0.574 -14.164 10.438 1 81.81 150 LEU B O 1
ATOM 2957 N N . HIS B 1 151 ? 0.541 -16.203 9.578 1 79.88 151 HIS B N 1
ATOM 2958 C CA . HIS B 1 151 ? -0.81 -16.469 10.062 1 79.88 151 HIS B CA 1
ATOM 2959 C C . HIS B 1 151 ? -0.876 -16.391 11.586 1 79.88 151 HIS B C 1
ATOM 2961 O O . HIS B 1 151 ? -1.804 -15.797 12.133 1 79.88 151 HIS B O 1
ATOM 2967 N N . ARG B 1 152 ? 0.06 -16.953 12.156 1 78.19 152 ARG B N 1
ATOM 2968 C CA . ARG B 1 152 ? 0.119 -16.922 13.609 1 78.19 152 ARG B CA 1
ATOM 2969 C C . ARG B 1 152 ? 0.239 -15.5 14.133 1 78.19 152 ARG B C 1
ATOM 2971 O O . ARG B 1 152 ? -0.464 -15.109 15.062 1 78.19 152 ARG B O 1
ATOM 2978 N N . HIS B 1 153 ? 1.082 -14.742 13.508 1 78.75 153 HIS B N 1
ATOM 2979 C CA . HIS B 1 153 ? 1.274 -13.352 13.898 1 78.75 153 HIS B CA 1
ATOM 2980 C C . HIS B 1 153 ? -0.005 -12.539 13.711 1 78.75 153 HIS B C 1
ATOM 2982 O O . HIS B 1 153 ? -0.391 -11.766 14.594 1 78.75 153 HIS B O 1
ATOM 2988 N N . MET B 1 154 ? -0.634 -12.75 12.617 1 82.06 154 MET B N 1
ATOM 2989 C CA . MET B 1 154 ? -1.861 -12.016 12.32 1 82.06 154 MET B CA 1
ATOM 2990 C C . MET B 1 154 ? -2.969 -12.391 13.297 1 82.06 154 MET B C 1
ATOM 2992 O O . MET B 1 154 ? -3.672 -11.523 13.812 1 82.06 154 MET B O 1
ATOM 2996 N N . LYS B 1 155 ? -3.074 -13.695 13.547 1 78.62 155 LYS B N 1
ATOM 2997 C CA . LYS B 1 155 ? -4.09 -14.172 14.477 1 78.62 155 LYS B CA 1
ATOM 2998 C C . LYS B 1 155 ? -3.871 -13.594 15.875 1 78.62 155 LYS B C 1
ATOM 3000 O O . LYS B 1 155 ? -4.812 -13.125 16.516 1 78.62 155 LYS B O 1
ATOM 3005 N N . GLN B 1 156 ? -2.725 -13.68 16.297 1 77.25 156 GLN B N 1
ATOM 3006 C CA . GLN B 1 156 ? -2.389 -13.148 17.609 1 77.25 156 GLN B CA 1
ATOM 3007 C C . GLN B 1 156 ? -2.709 -11.656 17.703 1 77.25 156 GLN B C 1
ATOM 3009 O O . GLN B 1 156 ? -3.283 -11.195 18.688 1 77.25 156 GLN B O 1
ATOM 3014 N N . ALA B 1 157 ? -2.369 -10.984 16.656 1 74.56 157 ALA B N 1
ATOM 3015 C CA . ALA B 1 157 ? -2.545 -9.531 16.656 1 74.56 157 ALA B CA 1
ATOM 3016 C C . ALA B 1 157 ? -4.023 -9.164 16.562 1 74.56 157 ALA B C 1
ATOM 3018 O O . ALA B 1 157 ? -4.457 -8.188 17.172 1 74.56 157 ALA B O 1
ATOM 3019 N N . LEU B 1 158 ? -4.781 -9.93 15.859 1 76.25 158 LEU B N 1
ATOM 3020 C CA . LEU B 1 158 ? -6.188 -9.609 15.641 1 76.25 158 LEU B CA 1
ATOM 3021 C C . LEU B 1 158 ? -7.039 -10.094 16.812 1 76.25 158 LEU B C 1
ATOM 3023 O O . LEU B 1 158 ? -8.117 -9.547 17.062 1 76.25 158 LEU B O 1
ATOM 3027 N N . THR B 1 159 ? -6.602 -11.141 17.5 1 73.38 159 THR B N 1
ATOM 3028 C CA . THR B 1 159 ? -7.348 -11.664 18.641 1 73.38 159 THR B CA 1
ATOM 3029 C C . THR B 1 159 ? -7.027 -10.867 19.906 1 73.38 159 THR B C 1
ATOM 3031 O O . THR B 1 159 ? -7.836 -10.812 20.844 1 73.38 159 THR B O 1
ATOM 3034 N N . SER B 1 160 ? -5.844 -10.438 20.031 1 63.41 160 SER B N 1
ATOM 3035 C CA . SER B 1 160 ? -5.469 -9.656 21.203 1 63.41 160 SER B CA 1
ATOM 3036 C C . SER B 1 160 ? -6.285 -8.375 21.312 1 63.41 160 SER B C 1
ATOM 3038 O O . SER B 1 160 ? -6.434 -7.812 22.391 1 63.41 160 SER B O 1
ATOM 3040 N N . SER B 1 161 ? -6.688 -7.93 20.25 1 55.34 161 SER B N 1
ATOM 3041 C CA . SER B 1 161 ? -7.504 -6.719 20.312 1 55.34 161 SER B CA 1
ATOM 3042 C C . SER B 1 161 ? -8.898 -7.02 20.844 1 55.34 161 SER B C 1
ATOM 3044 O O . SER B 1 161 ? -9.5 -8.039 20.5 1 55.34 161 SER B O 1
ATOM 3046 N N . SER B 1 162 ? -9.102 -6.738 22.172 1 52.09 162 SER B N 1
ATOM 3047 C CA . SER B 1 162 ? -10.305 -6.992 22.953 1 52.09 162 SER B CA 1
ATOM 3048 C C . SER B 1 162 ? -11.547 -6.973 22.062 1 52.09 162 SER B C 1
ATOM 3050 O O . SER B 1 162 ? -12.594 -7.5 22.453 1 52.09 162 SER B O 1
ATOM 3052 N N . SER B 1 163 ? -11.586 -6.043 21.109 1 52.19 163 SER B N 1
ATOM 3053 C CA . SER B 1 163 ? -12.828 -5.949 20.344 1 52.19 163 SER B CA 1
ATOM 3054 C C . SER B 1 163 ? -12.727 -6.711 19.031 1 52.19 163 SER B C 1
ATOM 3056 O O . SER B 1 163 ? -12.359 -6.137 18 1 52.19 163 SER B O 1
ATOM 3058 N N . ASN B 1 164 ? -12.688 -8.062 19.172 1 56.44 164 ASN B N 1
ATOM 3059 C CA . ASN B 1 164 ? -12.742 -8.984 18.047 1 56.44 164 ASN B CA 1
ATOM 3060 C C . ASN B 1 164 ? -13.68 -8.484 16.953 1 56.44 164 ASN B C 1
ATOM 3062 O O . ASN B 1 164 ? -13.68 -9.008 15.836 1 56.44 164 ASN B O 1
ATOM 3066 N N . ARG B 1 165 ? -14.281 -7.32 17.188 1 63.75 165 ARG B N 1
ATOM 3067 C CA . ARG B 1 165 ? -15.375 -6.91 16.312 1 63.75 165 ARG B CA 1
ATOM 3068 C C . ARG B 1 165 ? -14.906 -5.863 15.312 1 63.75 165 ARG B C 1
ATOM 3070 O O . ARG B 1 165 ? -15.633 -5.52 14.383 1 63.75 165 ARG B O 1
ATOM 3077 N N . ARG B 1 166 ? -13.57 -5.543 15.234 1 82.94 166 ARG B N 1
ATOM 3078 C CA . ARG B 1 166 ? -13.203 -4.523 14.258 1 82.94 166 ARG B CA 1
ATOM 3079 C C . ARG B 1 166 ? -11.828 -4.812 13.648 1 82.94 166 ARG B C 1
ATOM 3081 O O . ARG B 1 166 ? -10.961 -3.943 13.625 1 82.94 166 ARG B O 1
ATOM 3088 N N . TRP B 1 167 ? -11.742 -6.109 13.125 1 88.56 167 TRP B N 1
ATOM 3089 C CA . TRP B 1 167 ? -10.445 -6.559 12.625 1 88.56 167 TRP B CA 1
ATOM 3090 C C . TRP B 1 167 ? -10.055 -5.793 11.359 1 88.56 167 TRP B C 1
ATOM 3092 O O . TRP B 1 167 ? -8.867 -5.609 11.078 1 88.56 167 TRP B O 1
ATOM 3102 N N . VAL B 1 168 ? -11.023 -5.305 10.609 1 90.94 168 VAL B N 1
ATOM 3103 C CA . VAL B 1 168 ? -10.727 -4.59 9.375 1 90.94 168 VAL B CA 1
ATOM 3104 C C . VAL B 1 168 ? -9.977 -3.299 9.688 1 90.94 168 VAL B C 1
ATOM 3106 O O . VAL B 1 168 ? -8.961 -2.992 9.055 1 90.94 168 VAL B O 1
ATOM 3109 N N . ASP B 1 169 ? -10.414 -2.627 10.688 1 87.38 169 ASP B N 1
ATOM 3110 C CA . ASP B 1 169 ? -9.828 -1.338 11.047 1 87.38 169 ASP B CA 1
ATOM 3111 C C . ASP B 1 169 ? -8.445 -1.518 11.68 1 87.38 169 ASP B C 1
ATOM 3113 O O . ASP B 1 169 ? -7.625 -0.598 11.656 1 87.38 169 ASP B O 1
ATOM 3117 N N . GLN B 1 170 ? -8.133 -2.66 12.227 1 87.69 170 GLN B N 1
ATOM 3118 C CA . GLN B 1 170 ? -6.879 -2.908 12.922 1 87.69 170 GLN B CA 1
ATOM 3119 C C . GLN B 1 170 ? -5.805 -3.402 11.961 1 87.69 170 GLN B C 1
ATOM 3121 O O . GLN B 1 170 ? -4.609 -3.293 12.25 1 87.69 170 GLN B O 1
ATOM 3126 N N . LEU B 1 171 ? -6.199 -3.877 10.898 1 91.75 171 LEU B N 1
ATOM 3127 C CA . LEU B 1 171 ? -5.336 -4.629 9.992 1 91.75 171 LEU B CA 1
ATOM 3128 C C . LEU B 1 171 ? -4.141 -3.789 9.555 1 91.75 171 LEU B C 1
ATOM 3130 O O . LEU B 1 171 ? -3 -4.254 9.609 1 91.75 171 LEU B O 1
ATOM 3134 N N . PRO B 1 172 ? -4.367 -2.492 9.203 1 92.25 172 PRO B N 1
ATOM 3135 C CA . PRO B 1 172 ? -3.225 -1.707 8.727 1 92.25 172 PRO B CA 1
ATOM 3136 C C . PRO B 1 172 ? -2.139 -1.545 9.789 1 92.25 172 PRO B C 1
ATOM 3138 O O . PRO B 1 172 ? -0.95 -1.682 9.484 1 92.25 172 PRO B O 1
ATOM 3141 N N . LEU B 1 173 ? -2.51 -1.34 10.969 1 87.94 173 LEU B N 1
ATOM 3142 C CA . LEU B 1 173 ? -1.526 -1.142 12.031 1 87.94 173 LEU B CA 1
ATOM 3143 C C . LEU B 1 173 ? -0.9 -2.469 12.445 1 87.94 173 LEU B C 1
ATOM 3145 O O . LEU B 1 173 ? 0.276 -2.518 12.812 1 87.94 173 LEU B O 1
ATOM 3149 N N . VAL B 1 174 ? -1.691 -3.525 12.43 1 88.31 174 VAL B N 1
ATOM 3150 C CA . VAL B 1 174 ? -1.145 -4.855 12.672 1 88.31 174 VAL B CA 1
ATOM 3151 C C . VAL B 1 174 ? -0.059 -5.164 11.641 1 88.31 174 VAL B C 1
ATOM 3153 O O . VAL B 1 174 ? 1.015 -5.656 11.992 1 88.31 174 VAL B O 1
ATOM 3156 N N . LEU B 1 175 ? -0.327 -4.855 10.414 1 92.88 175 LEU B N 1
ATOM 3157 C CA . LEU B 1 175 ? 0.643 -5.098 9.352 1 92.88 175 LEU B CA 1
ATOM 3158 C C . LEU B 1 175 ? 1.886 -4.234 9.547 1 92.88 175 LEU B C 1
ATOM 3160 O O . LEU B 1 175 ? 3.006 -4.691 9.305 1 92.88 175 LEU B O 1
ATOM 3164 N N . LEU B 1 176 ? 1.675 -2.953 9.922 1 91.88 176 LEU B N 1
ATOM 3165 C CA . LEU B 1 176 ? 2.82 -2.1 10.219 1 91.88 176 LEU B CA 1
ATOM 3166 C C . LEU B 1 176 ? 3.717 -2.732 11.273 1 91.88 176 LEU B C 1
ATOM 3168 O O . LEU B 1 176 ? 4.941 -2.76 11.125 1 91.88 176 LEU B O 1
ATOM 3172 N N . ASN B 1 177 ? 3.094 -3.264 12.289 1 87.62 177 ASN B N 1
ATOM 3173 C CA . ASN B 1 177 ? 3.852 -3.912 13.352 1 87.62 177 ASN B CA 1
ATOM 3174 C C . ASN B 1 177 ? 4.633 -5.117 12.836 1 87.62 177 ASN B C 1
ATOM 3176 O O . ASN B 1 177 ? 5.809 -5.281 13.156 1 87.62 177 ASN B O 1
ATOM 3180 N N . ILE B 1 178 ? 4.004 -5.891 12.109 1 89.06 178 ILE B N 1
ATOM 3181 C CA . ILE B 1 178 ? 4.652 -7.074 11.555 1 89.06 178 ILE B CA 1
ATOM 3182 C C . ILE B 1 178 ? 5.805 -6.652 10.641 1 89.06 178 ILE B C 1
ATOM 3184 O O . ILE B 1 178 ? 6.891 -7.234 10.695 1 89.06 178 ILE B O 1
ATOM 3188 N N . ARG B 1 179 ? 5.605 -5.609 9.812 1 92 179 ARG B N 1
ATOM 3189 C CA . ARG B 1 179 ? 6.578 -5.164 8.82 1 92 179 ARG B CA 1
ATOM 3190 C C . ARG B 1 179 ? 7.785 -4.516 9.484 1 92 179 ARG B C 1
ATOM 3192 O O . ARG B 1 179 ? 8.867 -4.449 8.891 1 92 179 ARG B O 1
ATOM 3199 N N . THR B 1 180 ? 7.59 -4.004 10.68 1 89.56 180 THR B N 1
ATOM 3200 C CA . THR B 1 180 ? 8.664 -3.271 11.344 1 89.56 180 THR B CA 1
ATOM 3201 C C . THR B 1 180 ? 9.266 -4.098 12.477 1 89.56 180 THR B C 1
ATOM 3203 O O . THR B 1 180 ? 10.141 -3.619 13.203 1 89.56 180 THR B O 1
ATOM 3206 N N . SER B 1 181 ? 8.789 -5.312 12.617 1 85.88 181 SER B N 1
ATOM 3207 C CA . SER B 1 181 ? 9.367 -6.215 13.602 1 85.88 181 SER B CA 1
ATOM 3208 C C . SER B 1 181 ? 10.617 -6.902 13.055 1 85.88 181 SER B C 1
ATOM 3210 O O . SER B 1 181 ? 10.648 -7.305 11.891 1 85.88 181 SER B O 1
ATOM 3212 N N . PHE B 1 182 ? 11.547 -7.078 13.984 1 83.69 182 PHE B N 1
ATOM 3213 C CA . PHE B 1 182 ? 12.789 -7.754 13.625 1 83.69 182 PHE B CA 1
ATOM 3214 C C . PHE B 1 182 ? 12.531 -9.219 13.297 1 83.69 182 PHE B C 1
ATOM 3216 O O . PHE B 1 182 ? 11.766 -9.898 13.992 1 83.69 182 PHE B O 1
ATOM 3223 N N . LYS B 1 183 ? 13.07 -9.602 12.148 1 80.19 183 LYS B N 1
ATOM 3224 C CA . LYS B 1 183 ? 12.992 -11 11.75 1 80.19 183 LYS B CA 1
ATOM 3225 C C . LYS B 1 183 ? 14.344 -11.695 11.914 1 80.19 183 LYS B C 1
ATOM 3227 O O . LYS B 1 183 ? 15.328 -11.312 11.281 1 80.19 183 LYS B O 1
ATOM 3232 N N . GLU B 1 184 ? 14.344 -12.75 12.641 1 77.25 184 GLU B N 1
ATOM 3233 C CA . GLU B 1 184 ? 15.578 -13.445 12.984 1 77.25 184 GLU B CA 1
ATOM 3234 C C . GLU B 1 184 ? 16.219 -14.078 11.75 1 77.25 184 GLU B C 1
ATOM 3236 O O . GLU B 1 184 ? 17.453 -14.07 11.609 1 77.25 184 GLU B O 1
ATOM 3241 N N . ASP B 1 185 ? 15.391 -14.617 10.891 1 73.75 185 ASP B N 1
ATOM 3242 C CA . ASP B 1 185 ? 15.93 -15.312 9.727 1 73.75 185 ASP B CA 1
ATOM 3243 C C . ASP B 1 185 ? 16.516 -14.336 8.711 1 73.75 185 ASP B C 1
ATOM 3245 O O . ASP B 1 185 ? 17.406 -14.688 7.938 1 73.75 185 ASP B O 1
ATOM 3249 N N . LEU B 1 186 ? 16.062 -13.047 8.719 1 76.06 186 LEU B N 1
ATOM 3250 C CA . LEU B 1 186 ? 16.547 -12.008 7.809 1 76.06 186 LEU B CA 1
ATOM 3251 C C . LEU B 1 186 ? 17.562 -11.102 8.5 1 76.06 186 LEU B C 1
ATOM 3253 O O . LEU B 1 186 ? 18.297 -10.375 7.832 1 76.06 186 LEU B O 1
ATOM 3257 N N . GLN B 1 187 ? 17.547 -11.117 9.82 1 77.19 187 GLN B N 1
ATOM 3258 C CA . GLN B 1 187 ? 18.375 -10.258 10.648 1 77.19 187 GLN B CA 1
ATOM 3259 C C . GLN B 1 187 ? 18.094 -8.781 10.383 1 77.19 187 GLN B C 1
ATOM 3261 O O . GLN B 1 187 ? 19 -7.953 10.398 1 77.19 187 GLN B O 1
ATOM 3266 N N . CYS B 1 188 ? 16.969 -8.492 9.906 1 81.94 188 CYS B N 1
ATOM 3267 C CA . CYS B 1 188 ? 16.438 -7.152 9.688 1 81.94 188 CYS B CA 1
ATOM 3268 C C . CYS B 1 188 ? 14.914 -7.172 9.641 1 81.94 188 CYS B C 1
ATOM 3270 O O . CYS B 1 188 ? 14.297 -8.219 9.859 1 81.94 188 CYS B O 1
ATOM 3272 N N . THR B 1 189 ? 14.367 -6.031 9.516 1 84.38 189 THR B N 1
ATOM 3273 C CA . THR B 1 189 ? 12.922 -5.953 9.359 1 84.38 189 THR B CA 1
ATOM 3274 C C . THR B 1 189 ? 12.523 -6.07 7.891 1 84.38 189 THR B C 1
ATOM 3276 O O . THR B 1 189 ? 13.352 -5.848 7 1 84.38 189 THR B O 1
ATOM 3279 N N . THR B 1 190 ? 11.312 -6.488 7.707 1 89.12 190 THR B N 1
ATOM 3280 C CA . THR B 1 190 ? 10.758 -6.523 6.359 1 89.12 190 THR B CA 1
ATOM 3281 C C . THR B 1 190 ? 10.852 -5.148 5.699 1 89.12 190 THR B C 1
ATOM 3283 O O . THR B 1 190 ? 11.195 -5.043 4.52 1 89.12 190 THR B O 1
ATOM 3286 N N . THR B 1 191 ? 10.586 -4.105 6.41 1 90.19 191 THR B N 1
ATOM 3287 C CA . THR B 1 191 ? 10.617 -2.742 5.891 1 90.19 191 THR B CA 1
ATOM 3288 C C . THR B 1 191 ? 12.031 -2.367 5.441 1 90.19 191 THR B C 1
ATOM 3290 O O . THR B 1 191 ? 12.203 -1.724 4.406 1 90.19 191 THR B O 1
ATOM 3293 N N . GLU B 1 192 ? 12.93 -2.783 6.199 1 83.94 192 GLU B N 1
ATOM 3294 C CA . GLU B 1 192 ? 14.312 -2.537 5.809 1 83.94 192 GLU B CA 1
ATOM 3295 C C . GLU B 1 192 ? 14.664 -3.266 4.516 1 83.94 192 GLU B C 1
ATOM 3297 O O . GLU B 1 192 ? 15.383 -2.73 3.668 1 83.94 192 GLU B O 1
ATOM 3302 N N . MET B 1 193 ? 14.18 -4.418 4.438 1 85.38 193 MET B N 1
ATOM 3303 C CA . MET B 1 193 ? 14.445 -5.207 3.238 1 85.38 193 MET B CA 1
ATOM 3304 C C . MET B 1 193 ? 13.789 -4.578 2.016 1 85.38 193 MET B C 1
ATOM 3306 O O . MET B 1 193 ? 14.328 -4.648 0.91 1 85.38 193 MET B O 1
ATOM 3310 N N . VAL B 1 194 ? 12.656 -3.951 2.225 1 90.56 194 VAL B N 1
ATOM 3311 C CA . VAL B 1 194 ? 11.891 -3.404 1.107 1 90.56 194 VAL B CA 1
ATOM 3312 C C . VAL B 1 194 ? 12.422 -2.014 0.755 1 90.56 194 VAL B C 1
ATOM 3314 O O . VAL B 1 194 ? 12.672 -1.718 -0.415 1 90.56 194 VAL B O 1
ATOM 3317 N N . TYR B 1 195 ? 12.602 -1.205 1.74 1 87.12 195 TYR B N 1
ATOM 3318 C CA . TYR B 1 195 ? 12.891 0.202 1.483 1 87.12 195 TYR B CA 1
ATOM 3319 C C . TYR B 1 195 ? 14.375 0.492 1.627 1 87.12 195 TYR B C 1
ATOM 3321 O O . TYR B 1 195 ? 14.859 1.538 1.185 1 87.12 195 TYR B O 1
ATOM 3329 N N . GLY B 1 196 ? 15.078 -0.336 2.25 1 79.06 196 GLY B N 1
ATOM 3330 C CA . GLY B 1 196 ? 16.484 -0.079 2.498 1 79.06 196 GLY B CA 1
ATOM 3331 C C . GLY B 1 196 ? 16.734 0.904 3.627 1 79.06 196 GLY B C 1
ATOM 3332 O O . GLY B 1 196 ? 17.812 1.48 3.738 1 79.06 196 GLY B O 1
ATOM 3333 N N . THR B 1 197 ? 15.672 1.19 4.309 1 77.38 197 THR B N 1
ATOM 3334 C CA . THR B 1 197 ? 15.781 2.125 5.422 1 77.38 197 THR B CA 1
ATOM 3335 C C . THR B 1 197 ? 14.75 1.795 6.504 1 77.38 197 THR B C 1
ATOM 3337 O O . THR B 1 197 ? 13.758 1.117 6.234 1 77.38 197 THR B O 1
ATOM 3340 N N . MET B 1 198 ? 15.023 2.242 7.703 1 81.44 198 MET B N 1
ATOM 3341 C CA . MET B 1 198 ? 14.07 2.078 8.797 1 81.44 198 MET B CA 1
ATOM 3342 C C . MET B 1 198 ? 13 3.164 8.758 1 81.44 198 MET B C 1
ATOM 3344 O O . MET B 1 198 ? 13.266 4.285 8.328 1 81.44 198 MET B O 1
ATOM 3348 N N . LEU B 1 199 ? 11.875 2.797 9.258 1 87.12 199 LEU B N 1
ATOM 3349 C CA . LEU B 1 199 ? 10.766 3.744 9.289 1 87.12 199 LEU B CA 1
ATOM 3350 C C . LEU B 1 199 ? 10.641 4.383 10.672 1 87.12 199 LEU B C 1
ATOM 3352 O O . LEU B 1 199 ? 10.883 3.729 11.688 1 87.12 199 LEU B O 1
ATOM 3356 N N . ALA B 1 200 ? 10.273 5.664 10.633 1 85.88 200 ALA B N 1
ATOM 3357 C CA . ALA B 1 200 ? 9.891 6.309 11.891 1 85.88 200 ALA B CA 1
ATOM 3358 C C . ALA B 1 200 ? 8.5 5.863 12.336 1 85.88 200 ALA B C 1
ATOM 3360 O O . ALA B 1 200 ? 7.547 5.91 11.555 1 85.88 200 ALA B O 1
ATOM 3361 N N . LEU B 1 201 ? 8.438 5.336 13.523 1 86.19 201 LEU B N 1
ATOM 3362 C CA . LEU B 1 201 ? 7.168 4.812 14.016 1 86.19 201 LEU B CA 1
ATOM 3363 C C . LEU B 1 201 ? 6.566 5.734 15.07 1 86.19 201 LEU B C 1
ATOM 3365 O O . LEU B 1 201 ? 7.293 6.48 15.734 1 86.19 201 LEU B O 1
ATOM 3369 N N . PRO B 1 202 ? 5.242 5.73 15.086 1 75.19 202 PRO B N 1
ATOM 3370 C CA . PRO B 1 202 ? 4.629 6.523 16.156 1 75.19 202 PRO B CA 1
ATOM 3371 C C . PRO B 1 202 ? 5.129 6.125 17.547 1 75.19 202 PRO B C 1
ATOM 3373 O O . PRO B 1 202 ? 5.48 4.961 17.766 1 75.19 202 PRO B O 1
ATOM 3376 N N . ALA B 1 203 ? 5.418 7.195 18.406 1 59.72 203 ALA B N 1
ATOM 3377 C CA . ALA B 1 203 ? 5.949 6.965 19.75 1 59.72 203 ALA B CA 1
ATOM 3378 C C . ALA B 1 203 ? 5.254 5.777 20.406 1 59.72 203 ALA B C 1
ATOM 3380 O O . ALA B 1 203 ? 5.906 4.961 21.062 1 59.72 203 ALA B O 1
ATOM 3381 N N . ASP B 1 204 ? 3.965 5.75 20.312 1 55.19 204 ASP B N 1
ATOM 3382 C CA . ASP B 1 204 ? 3.229 4.699 21 1 55.19 204 ASP B CA 1
ATOM 3383 C C . ASP B 1 204 ? 3.477 3.336 20.359 1 55.19 204 ASP B C 1
ATOM 3385 O O . ASP B 1 204 ? 3.277 2.299 21 1 55.19 204 ASP B O 1
ATOM 3389 N N . PHE B 1 205 ? 3.695 3.338 19.062 1 55.66 205 PHE B N 1
ATOM 3390 C CA . PHE B 1 205 ? 4.051 2.074 18.438 1 55.66 205 PHE B CA 1
ATOM 3391 C C . PHE B 1 205 ? 5.371 1.547 18.984 1 55.66 205 PHE B C 1
ATOM 3393 O O . PHE B 1 205 ? 5.57 0.333 19.078 1 55.66 205 PHE B O 1
ATOM 3400 N N . LEU B 1 206 ? 6.234 2.521 19.281 1 46.09 206 LEU B N 1
ATOM 3401 C CA . LEU B 1 206 ? 7.52 2.127 19.859 1 46.09 206 LEU B CA 1
ATOM 3402 C C . LEU B 1 206 ? 7.34 1.581 21.266 1 46.09 206 LEU B C 1
ATOM 3404 O O . LEU B 1 206 ? 8.055 0.668 21.672 1 46.09 206 LEU B O 1
ATOM 3408 N N . VAL B 1 207 ? 6.52 2.359 22 1 42 207 VAL B N 1
ATOM 3409 C CA . VAL B 1 207 ? 6.305 1.858 23.344 1 42 207 VAL B CA 1
ATOM 3410 C C . VAL B 1 207 ? 5.574 0.518 23.297 1 42 207 VAL B C 1
ATOM 3412 O O . VAL B 1 207 ? 5.871 -0.39 24.078 1 42 207 VAL B O 1
ATOM 3415 N N . LYS B 1 208 ? 4.43 0.554 22.531 1 43.03 208 LYS B N 1
ATOM 3416 C CA . LYS B 1 208 ? 3.537 -0.599 22.594 1 43.03 208 LYS B CA 1
ATOM 3417 C C . LYS B 1 208 ? 4.078 -1.758 21.75 1 43.03 208 LYS B C 1
ATOM 3419 O O . LYS B 1 208 ? 3.422 -2.793 21.625 1 43.03 208 LYS B O 1
ATOM 3424 N N . ALA B 1 209 ? 4.871 -1.53 20.844 1 40.44 209 ALA B N 1
ATOM 3425 C CA . ALA B 1 209 ? 5.512 -2.689 20.234 1 40.44 209 ALA B CA 1
ATOM 3426 C C . ALA B 1 209 ? 5.723 -3.805 21.25 1 40.44 209 ALA B C 1
ATOM 3428 O O . ALA B 1 209 ? 5.844 -4.977 20.891 1 40.44 209 ALA B O 1
ATOM 3429 N N . SER B 1 210 ? 5.926 -3.506 22.516 1 36.38 210 SER B N 1
ATOM 3430 C CA . SER B 1 210 ? 5.887 -4.574 23.516 1 36.38 210 SER B CA 1
ATOM 3431 C C . SER B 1 210 ? 4.461 -5.07 23.734 1 36.38 210 SER B C 1
ATOM 3433 O O . SER B 1 210 ? 4.238 -6.262 23.953 1 36.38 210 SER B O 1
ATOM 3435 N N . THR B 1 211 ? 3.338 -4.402 24.516 1 33.69 211 THR B N 1
ATOM 3436 C CA . THR B 1 211 ? 2.01 -4.812 24.953 1 33.69 211 THR B CA 1
ATOM 3437 C C . THR B 1 211 ? 0.928 -4.148 24.109 1 33.69 211 THR B C 1
ATOM 3439 O O . THR B 1 211 ? -0.244 -4.129 24.484 1 33.69 211 THR B O 1
ATOM 3442 N N . ILE B 1 212 ? 1.023 -3.311 23.109 1 35.91 212 ILE B N 1
ATOM 3443 C CA . ILE B 1 212 ? 0.047 -2.268 22.812 1 35.91 212 ILE B CA 1
ATOM 3444 C C . ILE B 1 212 ? -1.124 -2.863 22.031 1 35.91 212 ILE B C 1
ATOM 3446 O O . ILE B 1 212 ? -0.923 -3.586 21.047 1 35.91 212 ILE B O 1
ATOM 3450 N N . GLU B 1 213 ? -2.359 -2.74 22.516 1 33.69 213 GLU B N 1
ATOM 3451 C CA . GLU B 1 213 ? -3.684 -2.957 21.938 1 33.69 213 GLU B CA 1
ATOM 3452 C C . GLU B 1 213 ? -3.945 -2.004 20.781 1 33.69 213 GLU B C 1
ATOM 3454 O O . GLU B 1 213 ? -4.023 -0.789 20.969 1 33.69 213 GLU B O 1
ATOM 3459 N N . PRO B 1 214 ? -3.6 -2.117 19.578 1 36.47 214 PRO B N 1
ATOM 3460 C CA . PRO B 1 214 ? -3.736 -1.326 18.344 1 36.47 214 PRO B CA 1
ATOM 3461 C C . PRO B 1 214 ? -5.086 -0.62 18.25 1 36.47 214 PRO B C 1
ATOM 3463 O O . PRO B 1 214 ? -5.164 0.506 17.75 1 36.47 214 PRO B O 1
ATOM 3466 N N . GLY B 1 215 ? -6.203 -1.242 18.547 1 37.69 215 GLY B N 1
ATOM 3467 C CA . GLY B 1 215 ? -7.562 -0.756 18.375 1 37.69 215 GLY B CA 1
ATOM 3468 C C . GLY B 1 215 ? -7.828 0.534 19.141 1 37.69 215 GLY B C 1
ATOM 3469 O O . GLY B 1 215 ? -8.734 1.289 18.781 1 37.69 215 GLY B O 1
ATOM 3470 N N . THR B 1 216 ? -7.184 0.616 20.203 1 40.5 216 THR B N 1
ATOM 3471 C CA . THR B 1 216 ? -7.512 1.734 21.078 1 40.5 216 THR B CA 1
ATOM 3472 C C . THR B 1 216 ? -7.059 3.055 20.469 1 40.5 216 THR B C 1
ATOM 3474 O O . THR B 1 216 ? -7.648 4.105 20.734 1 40.5 216 THR B O 1
ATOM 3477 N N . PHE B 1 217 ? -6.102 2.938 19.703 1 39.75 217 PHE B N 1
ATOM 3478 C CA . PHE B 1 217 ? -5.535 4.191 19.219 1 39.75 217 PHE B CA 1
ATOM 3479 C C . PHE B 1 217 ? -6.523 4.91 18.297 1 39.75 217 PHE B C 1
ATOM 3481 O O . PHE B 1 217 ? -6.773 6.105 18.469 1 39.75 217 PHE B O 1
ATOM 3488 N N . VAL B 1 218 ? -6.973 4.293 17.25 1 41.03 218 VAL B N 1
ATOM 3489 C CA . VAL B 1 218 ? -7.898 4.934 16.312 1 41.03 218 VAL B CA 1
ATOM 3490 C C . VAL B 1 218 ? -9.148 5.387 17.062 1 41.03 218 VAL B C 1
ATOM 3492 O O . VAL B 1 218 ? -9.68 6.469 16.797 1 41.03 218 VAL B O 1
ATOM 3495 N N . ARG B 1 219 ? -9.742 4.539 17.891 1 41.88 219 ARG B N 1
ATOM 3496 C CA . ARG B 1 219 ? -10.938 4.875 18.656 1 41.88 219 ARG B CA 1
ATOM 3497 C C . ARG B 1 219 ? -10.711 6.109 19.516 1 41.88 219 ARG B C 1
ATOM 3499 O O . ARG B 1 219 ? -11.602 6.953 19.656 1 41.88 219 ARG B O 1
ATOM 3506 N N . GLN B 1 220 ? -9.555 6.176 20.031 1 42.34 220 GLN B N 1
ATOM 3507 C CA . GLN B 1 220 ? -9.312 7.344 20.875 1 42.34 220 GLN B CA 1
ATOM 3508 C C . GLN B 1 220 ? -9.273 8.625 20.031 1 42.34 220 GLN B C 1
ATOM 3510 O O . GLN B 1 220 ? -9.617 9.695 20.531 1 42.34 220 GLN B O 1
ATOM 3515 N N . LEU B 1 221 ? -8.898 8.477 18.922 1 38.62 221 LEU B N 1
ATOM 3516 C CA . LEU B 1 221 ? -8.898 9.672 18.094 1 38.62 221 LEU B CA 1
ATOM 3517 C C . LEU B 1 221 ? -10.32 10.055 17.688 1 38.62 221 LEU B C 1
ATOM 3519 O O . LEU B 1 221 ? -10.602 11.234 17.453 1 38.62 221 LEU B O 1
ATOM 3523 N N . CYS B 1 222 ? -11.148 9.109 17.453 1 38.62 222 CYS B N 1
ATOM 3524 C CA . CYS B 1 222 ? -12.523 9.367 17.047 1 38.62 222 CYS B CA 1
ATOM 3525 C C . CYS B 1 222 ? -13.414 9.625 18.266 1 38.62 222 CYS B C 1
ATOM 3527 O O . CYS B 1 222 ? -14.508 10.172 18.125 1 38.62 222 CYS B O 1
ATOM 3529 N N . ASP B 1 223 ? -13.062 9.039 19.359 1 37.47 223 ASP B N 1
ATOM 3530 C CA . ASP B 1 223 ? -13.859 9.391 20.531 1 37.47 223 ASP B CA 1
ATOM 3531 C C . ASP B 1 223 ? -13.484 10.773 21.047 1 37.47 223 ASP B C 1
ATOM 3533 O O . ASP B 1 223 ? -12.43 10.945 21.672 1 37.47 2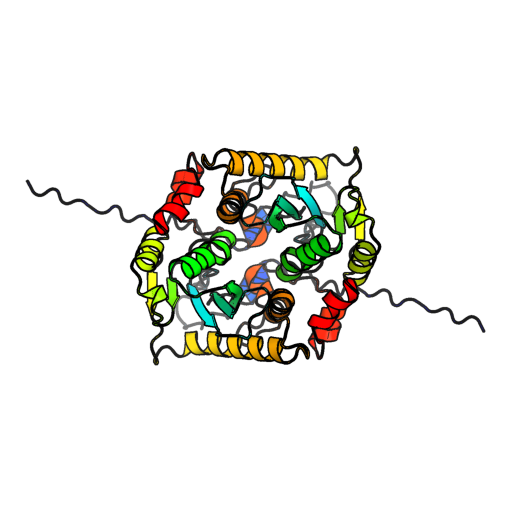23 ASP B O 1
#

Nearest PDB structures (foldseek):
  3s3o-assembly1_B-2  TM=8.271E-01  e=8.448E-15  Human spumaretrovirus
  4ikf-assembly1_B  TM=8.204E-01  e=3.214E-13  Human spumaretrovirus
  4bac-assembly1_A-2  TM=8.140E-01  e=2.687E-13  Human spumaretrovirus
  4bac-assembly1_B-2  TM=7.771E-01  e=1.394E-13  Human spumaretrovirus
  2x6s-assembly3_A  TM=8.120E-01  e=4.080E-13  Human spumaretrovirus

Foldseek 3Di:
DDPPPPPPPLPLPPDPWDPLCLLVVLPPQPPPPPPDPPSPPPPPQWLAEKEWEKDAQAPDAPQFRIWIWMATPPLRQIDIDTDNDDALVRNLVCCCVTRCVPPNQHQEYEYEPDPSCVDPSVVVSCVVRNHYYHYDDPPPPPVVVSVVVVVVLLVVLCVLQVPVHHSNVQVVVSSVLQQQDADPVSRGGSCCNVVVGHDRDDSVCVVCNPPDNSVVPVVVVVD/DDPPPPPPPLPLPPDPPDPLCLLVVLDPQPPPPPPDPPSPPPPPQWLAEKEWDKDAQAPDAPQFRIWIWIATPSLRQIDIDTDNDDALVRNLVCCCVTRCVPPNQHQEYEYEPDPSCVDPSNVVSCVVRNHYYHYDDPPPPPVVVSVVVVVVLLVVLCVLQVPVHHSNVQVVVSSVLQQQDADPVSRGGSCCNVPVGHDRDDPVCVVCNPPDNSVVPVVVVVD